Protein AF-A0AA88KJ97-F1 (afdb_monomer_lite)

Secondary structure (DSSP, 8-state):
-----------------------------HHHHHHHHHHHHHHHHHHHHHHHHHHHHGGGS----------------------------------------PPPPP---HHHHHHHHHHHHHHHHHH-------TT---GGGGSHHHHHHHTSTTHHHHHHHHHTPEEEE-SS-TTEEEEE--TTTS-TTSHHHHH-EEEEEETTTTTEEEE------EETTSTT-GGGTS-TTT-EEEEE--SEEEEEEE-SSSEEEEETTBTTS-PBPTTSSSBHHHHHHHHHHHTTPPPPPGGG-EEEEEEEE-GGG-SSS--SS-EEEEEEEEETTT--EE-SHHHHHHHTPPBPPB-TT--SHHHHHHHHHTS-TTT--EEEEE-TT--EEEEE-HHHHHHHHHGGG--S------TTTTGGGTS---TT-HHHHHHHHHHHHHT-HHHHHTT-GGGHHHHHHHHHHHHHHHHHHHHHHHHHHHHHSSSTTGGGS-HHHHHHHHHHHHHHTSHHHHHHHH-TT--HHHHHHHHHHHHH-HHHHHHHHHTHHHHHHHHHH-SS-HHHHHHHS-HHHHHHHHHGGG--

Organism: Naegleria lovaniensis (NCBI:txid51637)

InterPro domains:
  IPR019039 T4 RNA ligase 1-like, N-terminal [PF09511] (196-393)

Foldseek 3Di:
DDDDDDDDDDDDDDDDDDDDDDDDDDDDDDPVVVVVVVVVVVVVVVVVVVVVVVVVVVVVPDDDDYDDDDDDDDDDDDDDDDDDDDDDDDDDDDDDDDDDDDDDDDPDDPVVVVVVVVVVLLVLLVPPPDDDEDPPPPALQCVQPLLVQQLVDDPSVVCLCVVQVWDWDAAPRHRQKIQIAGDLPGGDLQDSNNQQRQGFIFGVVNSRHTFDTDGGDAEAPPFPNHCPVVFPLQQKWKFFDDDAFKWKWTDDSNDIATTTSVHRRQQDAAPVRPGTRRVLVVVVCVVLPFDDDDCVQRKMWIWGFDACSHDQQAHDPHTFTETAWMARSRNRDTDDCVVVCVVGVHHYTGIDVVCSDPVSQQVVQCPDDLNHGQGIWIAGPRRRIHTDGHLLVLQCNLPVPADPDDDDDDPPPPSVVVVPPPPLDPLVLLLSLLSCLLSVVVSVNCSSVVVNVVSNVVSNQLVVLVLVLLLVLLVVCCVPPVVDPDPPPDDPVVVLVVSLLCQLQVCLLVLCVSQVVPDDPVVSVVLSVCSSVDPLNSVLCSQQSSVQSCCSNPRPDHSSRRNNVGRSVSVSCSSCVSVVD

Sequence (581 aa):
MPRASRKKTLQHEQDQEKEPVDSSSQVIDEPEQQILKKQLSKKEKQALRREKRKNKQSKKATSSTTPHENSSSDSEGSNSDDSSEDVESQQHIASKKKPSNVSLVPFENRSEKQKAQLTLQKKVVSEHKNIKVDPNERDISSSLATVRFLRNNEKGLEKLVSNYHLKVKKHSHFSNLISLKYDMLKSPFSTEIVQECRGLVLDRDRNYKVVCYPFKKFFNYGEKYNASKDINWKEAKVYEKVDGSLCTLYYYGDMWWISTTGTASGNGYLHKKNKTFDKVFWEIWYQLQYKFPDPSLNKIYMFELFTKEHEIIVKPDRDRIILLGVRDMNTLKEEDPQPHAEKMGWECVAMYPLLSSIGKVFDAAKNLDPSQHEGFVICDNNFNRIKIKSPRYVALSHLLSMDGEGDGGEADSKSEAILEDNQENSPTRKRKMLQIVRNNESSEFLAYYPNLEEIHNIVRGEYNQLLKLTKHIATDIKTKYYSNNEEEKSNKDAILNFIQRKCQTDYCSEFISILAVNVPADKSEELEKEMKSSKKFAKIIKHTLLIAVYQELFGQKSCEQIYKDVELGTLFELMNFASSI

pLDDT: mean 75.7, std 25.16, range [23.92, 98.88]

Structure (mmCIF, N/CA/C/O backbone):
data_AF-A0AA88KJ97-F1
#
_entry.id   AF-A0AA88KJ97-F1
#
loop_
_atom_site.group_PDB
_atom_site.id
_atom_site.type_symbol
_atom_site.label_atom_id
_atom_site.label_alt_id
_atom_site.label_comp_id
_atom_site.label_asym_id
_atom_site.label_entity_id
_atom_site.label_seq_id
_atom_site.pdbx_PDB_ins_code
_atom_site.Cartn_x
_atom_site.Cartn_y
_atom_site.Cartn_z
_atom_site.occupancy
_atom_site.B_iso_or_equiv
_atom_site.auth_seq_id
_atom_site.auth_comp_id
_atom_site.auth_asym_id
_atom_site.auth_atom_id
_atom_site.pdbx_PDB_model_num
ATOM 1 N N . MET A 1 1 ? 52.771 33.240 12.834 1.00 28.88 1 MET A N 1
ATOM 2 C CA . MET A 1 1 ? 53.618 32.224 12.156 1.00 28.88 1 MET A CA 1
ATOM 3 C C . MET A 1 1 ? 54.152 31.231 13.202 1.00 28.88 1 MET A C 1
ATOM 5 O O . MET A 1 1 ? 53.980 31.530 14.377 1.00 28.88 1 MET A O 1
ATOM 9 N N . PRO A 1 2 ? 54.650 30.032 12.828 1.00 62.59 2 PRO A N 1
ATOM 10 C CA . PRO A 1 2 ? 54.659 28.857 13.722 1.00 62.59 2 PRO A CA 1
ATOM 11 C C . PRO A 1 2 ? 56.016 28.518 14.384 1.00 62.59 2 PRO A C 1
ATOM 13 O O . PRO A 1 2 ? 57.030 29.133 14.065 1.00 62.59 2 PRO A O 1
ATOM 16 N N . ARG A 1 3 ? 56.015 27.422 15.180 1.00 34.44 3 ARG A N 1
ATOM 17 C CA . ARG A 1 3 ? 57.097 26.812 16.010 1.00 34.44 3 ARG A CA 1
ATOM 18 C C . ARG A 1 3 ? 57.155 27.393 17.443 1.00 34.44 3 ARG A C 1
ATOM 20 O O . ARG A 1 3 ? 56.697 28.504 17.654 1.00 34.44 3 ARG A O 1
ATOM 27 N N . ALA A 1 4 ? 57.632 26.682 18.476 1.00 33.34 4 ALA A N 1
ATOM 28 C CA . ALA A 1 4 ? 58.418 25.432 18.504 1.00 33.34 4 ALA A CA 1
ATOM 29 C C . ALA A 1 4 ? 57.872 24.346 19.480 1.00 33.34 4 ALA A C 1
ATOM 31 O O . ALA A 1 4 ? 56.664 24.243 19.666 1.00 33.34 4 ALA A O 1
ATOM 32 N N . SER A 1 5 ? 58.732 23.455 20.004 1.00 35.19 5 SER A N 1
ATOM 33 C CA . SER A 1 5 ? 58.342 22.135 20.546 1.00 35.19 5 SER A CA 1
ATOM 34 C C . SER A 1 5 ? 59.289 21.546 21.614 1.00 35.19 5 SER A C 1
ATOM 36 O O . SER A 1 5 ? 60.479 21.832 21.562 1.00 35.19 5 SER A O 1
ATOM 38 N N . ARG A 1 6 ? 58.784 20.547 22.372 1.00 36.28 6 ARG A N 1
ATOM 39 C CA . ARG A 1 6 ? 59.484 19.401 23.034 1.00 36.28 6 ARG A CA 1
ATOM 40 C C . ARG A 1 6 ? 60.201 19.554 24.410 1.00 36.28 6 ARG A C 1
ATOM 42 O O . ARG A 1 6 ? 61.365 19.918 24.460 1.00 36.28 6 ARG A O 1
ATOM 49 N N . LYS A 1 7 ? 59.587 18.868 25.400 1.00 33.31 7 LYS A N 1
ATOM 50 C CA . LYS A 1 7 ? 60.114 17.768 26.273 1.00 33.31 7 LYS A CA 1
ATOM 51 C C . LYS A 1 7 ? 61.034 18.024 27.499 1.00 33.31 7 LYS A C 1
ATOM 53 O O . LYS A 1 7 ? 61.903 18.880 27.479 1.00 33.31 7 LYS A O 1
ATOM 58 N N . LYS A 1 8 ? 60.929 17.044 28.432 1.00 32.59 8 LYS A N 1
ATOM 59 C CA . LYS A 1 8 ? 61.682 16.777 29.694 1.00 32.59 8 LYS A CA 1
ATOM 60 C C . LYS A 1 8 ? 61.259 17.682 30.879 1.00 32.59 8 LYS A C 1
ATOM 62 O O . LYS A 1 8 ? 60.644 18.709 30.632 1.00 32.59 8 LYS A O 1
ATOM 67 N N . THR A 1 9 ? 61.400 17.291 32.159 1.00 26.41 9 THR A N 1
ATOM 68 C CA . THR A 1 9 ? 62.351 16.336 32.806 1.00 26.41 9 THR A CA 1
ATOM 69 C C . THR A 1 9 ? 61.663 15.335 33.783 1.00 26.41 9 THR A C 1
ATOM 71 O O . THR A 1 9 ? 60.456 15.140 33.684 1.00 26.41 9 THR A O 1
ATOM 74 N N . LEU A 1 10 ? 62.429 14.611 34.616 1.00 29.36 10 LEU A N 1
ATOM 75 C CA . LEU A 1 10 ? 62.091 13.429 35.446 1.00 29.36 10 LEU A CA 1
ATOM 76 C C . LEU A 1 10 ? 62.883 13.473 36.789 1.00 29.36 10 LEU A C 1
ATOM 78 O O . LEU A 1 10 ? 63.711 14.370 36.921 1.00 29.36 10 LEU A O 1
ATOM 82 N N . GLN A 1 11 ? 62.713 12.463 37.674 1.00 31.88 11 GLN A N 1
ATOM 83 C CA . GLN A 1 11 ? 63.452 12.201 38.951 1.00 31.88 11 GLN A CA 1
ATOM 84 C C . GLN A 1 11 ? 63.060 13.107 40.149 1.00 31.88 11 GLN A C 1
ATOM 86 O O . GLN A 1 11 ? 62.698 14.256 39.918 1.00 31.88 11 GLN A O 1
ATOM 91 N N . HIS A 1 12 ? 63.075 12.691 41.432 1.00 31.83 12 HIS A N 1
ATOM 92 C CA . HIS A 1 12 ? 63.170 11.371 42.129 1.00 31.83 12 HIS A CA 1
ATOM 93 C C . HIS A 1 12 ? 62.401 11.481 43.501 1.00 31.83 12 HIS A C 1
ATOM 95 O O . HIS A 1 12 ? 61.437 12.242 43.502 1.00 31.83 12 HIS A O 1
ATOM 101 N N . GLU A 1 13 ? 62.583 10.809 44.664 1.00 30.47 13 GLU A N 1
ATOM 102 C CA . GLU A 1 13 ? 63.523 9.848 45.327 1.00 30.47 13 GLU A CA 1
ATOM 103 C C . GLU A 1 13 ? 62.697 9.033 46.396 1.00 30.47 13 GLU A C 1
ATOM 105 O O . GLU A 1 13 ? 61.650 9.520 46.816 1.00 30.47 13 GLU A O 1
ATOM 110 N N . GLN A 1 14 ? 62.929 7.725 46.637 1.00 30.53 14 GLN A N 1
ATOM 111 C CA . GLN A 1 14 ? 63.597 7.050 47.800 1.00 30.53 14 GLN A CA 1
ATOM 112 C C . GLN A 1 14 ? 62.985 7.203 49.231 1.00 30.53 14 GLN A C 1
ATOM 114 O O . GLN A 1 14 ? 62.527 8.287 49.571 1.00 30.53 14 GLN A O 1
ATOM 119 N N . ASP A 1 15 ? 63.003 6.225 50.172 1.00 30.84 15 ASP A N 1
ATOM 120 C CA . ASP A 1 15 ? 63.229 4.745 50.167 1.00 30.84 15 ASP A CA 1
ATOM 121 C C . ASP A 1 15 ? 62.872 4.089 51.555 1.00 30.84 15 ASP A C 1
ATOM 123 O O . ASP A 1 15 ? 62.630 4.810 52.519 1.00 30.84 15 ASP A O 1
ATOM 127 N N . GLN A 1 16 ? 62.962 2.739 51.660 1.00 29.70 16 GLN A N 1
ATOM 128 C CA . GLN A 1 16 ? 63.052 1.861 52.878 1.00 29.70 16 GLN A CA 1
ATOM 129 C C . GLN A 1 16 ? 61.777 1.557 53.723 1.00 29.70 16 GLN A C 1
ATOM 131 O O . GLN A 1 16 ? 60.879 2.385 53.795 1.00 29.70 16 GLN A O 1
ATOM 136 N N . GLU A 1 17 ? 61.642 0.445 54.488 1.00 28.06 17 GLU A N 1
ATOM 137 C CA . GLU A 1 17 ? 62.039 -0.991 54.345 1.00 28.06 17 GLU A CA 1
ATOM 138 C C . GLU A 1 17 ? 61.330 -1.870 55.445 1.00 28.06 17 GLU A C 1
ATOM 140 O O . GLU A 1 17 ? 61.009 -1.350 56.512 1.00 28.06 17 GLU A O 1
ATOM 145 N N . LYS A 1 18 ? 61.210 -3.202 55.228 1.00 27.81 18 LYS A N 1
ATOM 146 C CA . LYS A 1 18 ? 60.978 -4.337 56.187 1.00 27.81 18 LYS A CA 1
ATOM 147 C C . LYS A 1 18 ? 59.551 -4.833 56.533 1.00 27.81 18 LYS A C 1
ATOM 149 O O . LYS A 1 18 ? 58.593 -4.079 56.647 1.00 27.81 18 LYS A O 1
ATOM 154 N N . GLU A 1 19 ? 59.476 -6.158 56.730 1.00 27.06 19 GLU A N 1
ATOM 155 C CA . GLU A 1 19 ? 58.357 -6.986 57.246 1.00 27.06 19 GLU A CA 1
ATOM 156 C C . GLU A 1 19 ? 58.563 -7.321 58.757 1.00 27.06 19 GLU A C 1
ATOM 158 O O . GLU A 1 19 ? 59.540 -6.826 59.329 1.00 27.06 19 GLU A O 1
ATOM 163 N N . PRO A 1 20 ? 57.821 -8.261 59.404 1.00 55.91 20 PRO A N 1
ATOM 164 C CA . PRO A 1 20 ? 56.461 -8.802 59.175 1.00 55.91 20 PRO A CA 1
ATOM 165 C C . PRO A 1 20 ? 55.581 -8.755 60.463 1.00 55.91 20 PRO A C 1
ATOM 167 O O . PRO A 1 20 ? 56.046 -8.283 61.496 1.00 55.91 20 PRO A O 1
ATOM 170 N N . VAL A 1 21 ? 54.338 -9.284 60.424 1.00 27.84 21 VAL A N 1
ATOM 171 C CA . VAL A 1 21 ? 53.631 -10.119 61.454 1.00 27.84 21 VAL A CA 1
ATOM 172 C C . VAL A 1 21 ? 52.111 -10.191 61.157 1.00 27.84 21 VAL A C 1
ATOM 174 O O . VAL A 1 21 ? 51.586 -9.406 60.374 1.00 27.84 21 VAL A O 1
ATOM 177 N N . ASP A 1 22 ? 51.436 -11.210 61.700 1.00 29.19 22 ASP A N 1
ATOM 178 C CA . ASP A 1 22 ? 50.121 -11.733 61.290 1.00 29.19 22 ASP A CA 1
ATOM 179 C C . ASP A 1 22 ? 48.888 -11.140 62.029 1.00 29.19 22 ASP A C 1
ATOM 181 O O . ASP A 1 22 ? 48.978 -10.596 63.129 1.00 29.19 22 ASP A O 1
ATOM 185 N N . SER A 1 23 ? 47.709 -11.386 61.445 1.00 29.56 23 SER A N 1
ATOM 186 C CA . SER A 1 23 ? 46.345 -11.309 61.996 1.00 29.56 23 SER A CA 1
ATOM 187 C C . SER A 1 23 ? 45.689 -9.927 62.208 1.00 29.56 23 SER A C 1
ATOM 189 O O . SER A 1 23 ? 45.901 -9.233 63.197 1.00 29.56 23 SER A O 1
ATOM 191 N N . SER A 1 24 ? 44.737 -9.578 61.329 1.00 27.66 24 SER A N 1
ATOM 192 C CA . SER A 1 24 ? 43.338 -9.265 61.712 1.00 27.66 24 SER A CA 1
ATOM 193 C C . SER A 1 24 ? 42.452 -8.894 60.506 1.00 27.66 24 SER A C 1
ATOM 195 O O . SER A 1 24 ? 42.915 -8.605 59.407 1.00 27.66 24 SER A O 1
ATOM 197 N N . SER A 1 25 ? 41.137 -8.989 60.705 1.00 33.38 25 SER A N 1
ATOM 198 C CA . SER A 1 25 ? 40.082 -8.968 59.684 1.00 33.38 25 SER A CA 1
ATOM 199 C C . SER A 1 25 ? 39.697 -7.587 59.125 1.00 33.38 25 SER A C 1
ATOM 201 O O . SER A 1 25 ? 39.328 -6.701 59.894 1.00 33.38 25 SER A O 1
ATOM 203 N N . GLN A 1 26 ? 39.562 -7.487 57.796 1.00 30.83 26 GLN A N 1
ATOM 204 C CA . GLN A 1 26 ? 38.636 -6.577 57.090 1.00 30.83 26 GLN A CA 1
ATOM 205 C C . GLN A 1 26 ? 37.950 -7.395 55.971 1.00 30.83 26 GLN A C 1
ATOM 207 O O . GLN A 1 26 ? 38.621 -8.115 55.240 1.00 30.83 26 GLN A O 1
ATOM 212 N N . VAL A 1 27 ? 36.626 -7.595 55.987 1.00 38.34 27 VAL A N 1
ATOM 213 C CA . VAL A 1 27 ? 35.564 -6.676 55.516 1.00 38.34 27 VAL A CA 1
ATOM 214 C C . VAL A 1 27 ? 35.680 -6.388 54.010 1.00 38.34 27 VAL A C 1
ATOM 216 O O . VAL A 1 27 ? 36.590 -5.698 53.572 1.00 38.34 27 VAL A O 1
ATOM 219 N N . ILE A 1 28 ? 34.727 -6.926 53.236 1.00 33.31 28 ILE A N 1
ATOM 220 C CA . ILE A 1 28 ? 34.524 -6.694 51.793 1.00 33.31 28 ILE A CA 1
ATOM 221 C C . ILE A 1 28 ? 33.026 -6.417 51.578 1.00 33.31 28 ILE A C 1
ATOM 223 O O . ILE A 1 28 ? 32.188 -7.056 52.221 1.00 33.31 28 ILE A O 1
ATOM 227 N N . ASP A 1 29 ? 32.698 -5.462 50.706 1.00 36.53 29 ASP A N 1
ATOM 228 C CA . ASP A 1 29 ? 31.382 -4.816 50.626 1.00 36.53 29 ASP A CA 1
ATOM 229 C C . ASP A 1 29 ? 30.180 -5.727 50.285 1.00 36.53 29 ASP A C 1
ATOM 231 O O . ASP A 1 29 ? 30.247 -6.682 49.505 1.00 36.53 29 ASP A O 1
ATOM 235 N N . GLU A 1 30 ? 29.011 -5.361 50.821 1.00 41.72 30 GLU A N 1
ATOM 236 C CA . GLU A 1 30 ? 27.738 -6.078 50.640 1.00 41.72 30 GLU A CA 1
ATOM 237 C C . GLU A 1 30 ? 27.187 -6.242 49.197 1.00 41.72 30 GLU A C 1
ATOM 239 O O . GLU A 1 30 ? 26.481 -7.240 48.971 1.00 41.72 30 GLU A O 1
ATOM 244 N N . PRO A 1 31 ? 27.418 -5.342 48.208 1.00 41.62 31 PRO A N 1
ATOM 245 C CA . PRO A 1 31 ? 26.720 -5.403 46.919 1.00 41.62 31 PRO A CA 1
ATOM 246 C C . PRO A 1 31 ? 26.928 -6.710 46.143 1.00 41.62 31 PRO A C 1
ATOM 248 O O . PRO A 1 31 ? 25.973 -7.258 45.580 1.00 41.62 31 PRO A O 1
ATOM 251 N N . GLU A 1 32 ? 28.150 -7.250 46.128 1.00 41.06 32 GLU A N 1
ATOM 252 C CA . GLU A 1 32 ? 28.478 -8.416 45.300 1.00 41.06 32 GLU A CA 1
ATOM 253 C C . GLU A 1 32 ? 27.863 -9.714 45.838 1.00 41.06 32 GLU A C 1
ATOM 255 O O . GLU A 1 32 ? 27.350 -10.533 45.064 1.00 41.06 32 GLU A O 1
ATOM 260 N N . GLN A 1 33 ? 27.798 -9.880 47.166 1.00 40.91 33 GLN A N 1
ATOM 261 C CA . GLN A 1 33 ? 27.178 -11.062 47.773 1.00 40.91 33 GLN A CA 1
ATOM 262 C C . GLN A 1 33 ? 25.695 -11.195 47.405 1.00 40.91 33 GLN A C 1
ATOM 264 O O . GLN A 1 33 ? 25.206 -12.312 47.201 1.00 40.91 33 GLN A O 1
ATOM 269 N N . GLN A 1 34 ? 24.962 -10.080 47.291 1.00 44.94 34 GLN A N 1
ATOM 270 C CA . GLN A 1 34 ? 23.559 -10.118 46.870 1.00 44.94 34 GLN A CA 1
ATOM 271 C C . GLN A 1 34 ? 23.399 -10.545 45.407 1.00 44.94 34 GLN A C 1
ATOM 273 O O . GLN A 1 34 ? 22.439 -11.250 45.076 1.00 44.94 34 GLN A O 1
ATOM 278 N N . ILE A 1 35 ? 24.323 -10.146 44.528 1.00 48.78 35 ILE A N 1
ATOM 279 C CA . ILE A 1 35 ? 24.307 -10.528 43.111 1.00 48.78 35 ILE A CA 1
ATOM 280 C C . ILE A 1 35 ? 24.586 -12.030 42.977 1.00 48.78 35 ILE A C 1
ATOM 282 O O . ILE A 1 35 ? 23.818 -12.730 42.309 1.00 48.78 35 ILE A O 1
ATOM 286 N N . LEU A 1 36 ? 25.597 -12.554 43.679 1.00 40.69 36 LEU A N 1
ATOM 287 C CA . LEU A 1 36 ? 25.931 -13.981 43.659 1.00 40.69 36 LEU A CA 1
ATOM 288 C C . LEU A 1 36 ? 24.770 -14.852 44.179 1.00 40.69 36 LEU A C 1
ATOM 290 O O . LEU A 1 36 ? 24.343 -15.790 43.499 1.00 40.69 36 LEU A O 1
ATOM 294 N N . LYS A 1 37 ? 24.168 -14.487 45.323 1.00 44.19 37 LYS A N 1
ATOM 295 C CA . LYS A 1 37 ? 23.001 -15.183 45.909 1.00 44.19 37 LYS A CA 1
ATOM 296 C C . LYS A 1 37 ? 21.758 -15.127 44.991 1.00 44.19 37 LYS A C 1
ATOM 298 O O . LYS A 1 37 ? 21.012 -16.108 44.884 1.00 44.19 37 LYS A O 1
ATOM 303 N N . LYS A 1 38 ? 21.552 -14.030 44.244 1.00 55.03 38 LYS A N 1
ATOM 304 C CA . LYS A 1 38 ? 20.490 -13.916 43.215 1.00 55.03 38 LYS A CA 1
ATOM 305 C C . LYS A 1 38 ? 20.760 -14.758 41.958 1.00 55.03 38 LYS A C 1
ATOM 307 O O . LYS A 1 38 ? 19.800 -15.182 41.313 1.00 55.03 38 LYS A O 1
ATOM 312 N N . GLN A 1 39 ? 22.017 -15.023 41.595 1.00 48.34 39 GLN A N 1
ATOM 313 C CA . GLN A 1 39 ? 22.349 -15.909 40.470 1.00 48.34 39 GLN A CA 1
ATOM 314 C C . GLN A 1 39 ? 22.261 -17.398 40.845 1.00 48.34 39 GLN A C 1
ATOM 316 O O . GLN A 1 39 ? 21.696 -18.182 40.077 1.00 48.34 39 GLN A O 1
ATOM 321 N N . LEU A 1 40 ? 22.737 -17.780 42.035 1.00 41.81 40 LEU A N 1
ATOM 322 C CA . LEU A 1 40 ? 22.637 -19.151 42.557 1.00 41.81 40 LEU A CA 1
ATOM 323 C C . LEU A 1 40 ? 21.173 -19.606 42.662 1.00 41.81 40 LEU A C 1
ATOM 325 O O . LEU A 1 40 ? 20.780 -20.567 41.998 1.00 41.81 40 LEU A O 1
ATOM 329 N N . SER A 1 41 ? 20.323 -18.827 43.338 1.00 59.91 41 SER A N 1
ATOM 330 C CA . SER A 1 41 ? 18.897 -19.162 43.489 1.00 59.91 41 SER A CA 1
ATOM 331 C C . SER A 1 41 ? 18.091 -19.163 42.180 1.00 59.91 41 SER A C 1
ATOM 333 O O . SER A 1 41 ? 17.030 -19.790 42.107 1.00 59.91 41 SER A O 1
ATOM 335 N N . LYS A 1 42 ? 18.589 -18.529 41.106 1.00 55.53 42 LYS A N 1
ATOM 336 C CA . LYS A 1 42 ? 18.041 -18.701 39.748 1.00 55.53 42 LYS A CA 1
ATOM 337 C C . LYS A 1 42 ? 18.419 -20.059 39.146 1.00 55.53 42 LYS A C 1
ATOM 339 O O . LYS A 1 42 ? 17.535 -20.720 38.600 1.00 55.53 42 LYS A O 1
ATOM 344 N N . LYS A 1 43 ? 19.680 -20.501 39.271 1.00 55.44 43 LYS A N 1
ATOM 345 C CA . LYS A 1 43 ? 20.124 -21.833 38.810 1.00 55.44 43 LYS A CA 1
ATOM 346 C C . LYS A 1 43 ? 19.391 -22.956 39.551 1.00 55.44 43 LYS A C 1
ATOM 348 O O . LYS A 1 43 ? 18.870 -23.859 38.902 1.00 55.44 43 LYS A O 1
ATOM 353 N N . GLU A 1 44 ? 19.252 -22.857 40.871 1.00 56.34 44 GLU A N 1
ATOM 354 C CA . GLU A 1 44 ? 18.527 -23.833 41.704 1.00 56.34 44 GLU A CA 1
ATOM 355 C C . GLU A 1 44 ? 17.052 -23.961 41.289 1.00 56.34 44 GLU A C 1
ATOM 357 O O . GLU A 1 44 ? 16.566 -25.059 41.009 1.00 56.34 44 GLU A O 1
ATOM 362 N N . LYS A 1 45 ? 16.343 -22.834 41.126 1.00 56.28 45 LYS A N 1
ATOM 363 C CA . LYS A 1 45 ? 14.948 -22.823 40.643 1.00 56.28 45 LYS A CA 1
ATOM 364 C C . LYS A 1 45 ? 14.806 -23.366 39.214 1.00 56.28 45 LYS A C 1
ATOM 366 O O . LYS A 1 45 ? 13.743 -23.880 38.861 1.00 56.28 45 LYS A O 1
ATOM 371 N N . GLN A 1 46 ? 15.853 -23.284 38.390 1.00 59.69 46 GLN A N 1
ATOM 372 C CA . GLN A 1 46 ? 15.875 -23.854 37.041 1.00 59.69 46 GLN A CA 1
ATOM 373 C C . GLN A 1 46 ? 16.169 -25.367 37.051 1.00 59.69 46 GLN A C 1
ATOM 375 O O . GLN A 1 46 ? 15.555 -26.103 36.274 1.00 59.69 46 GLN A O 1
ATOM 380 N N . ALA A 1 47 ? 17.022 -25.846 37.962 1.00 59.19 47 ALA A N 1
ATOM 381 C CA . ALA A 1 47 ? 17.255 -27.270 38.210 1.00 59.19 47 ALA A CA 1
ATOM 382 C C . ALA A 1 47 ? 15.985 -27.963 38.734 1.00 59.19 47 ALA A C 1
ATOM 384 O O . ALA A 1 47 ? 15.500 -28.904 38.106 1.00 59.19 47 ALA A O 1
ATOM 385 N N . LEU A 1 48 ? 15.354 -27.408 39.776 1.00 52.56 48 LEU A N 1
ATOM 386 C CA . LEU A 1 48 ? 14.111 -27.929 40.362 1.00 52.56 48 LEU A CA 1
ATOM 387 C C . LEU A 1 48 ? 12.955 -27.990 39.338 1.00 52.56 48 LEU A C 1
ATOM 389 O O . LEU A 1 48 ? 12.105 -28.879 39.383 1.00 52.56 48 LEU A O 1
ATOM 393 N N . ARG A 1 49 ? 12.925 -27.066 38.363 1.00 56.50 49 ARG A N 1
ATOM 394 C CA . ARG A 1 49 ? 11.974 -27.095 37.232 1.00 56.50 49 ARG A CA 1
ATOM 395 C C . ARG A 1 49 ? 12.289 -28.180 36.192 1.00 56.50 49 ARG A C 1
ATOM 397 O O . ARG A 1 49 ? 11.354 -28.708 35.592 1.00 56.50 49 ARG A O 1
ATOM 404 N N . ARG A 1 50 ? 13.562 -28.531 35.969 1.00 57.88 50 ARG A N 1
ATOM 405 C CA . ARG A 1 50 ? 13.962 -29.660 35.102 1.00 57.88 50 ARG A CA 1
ATOM 406 C C . ARG A 1 50 ? 13.642 -31.005 35.757 1.00 57.88 50 ARG A C 1
ATOM 408 O O . ARG A 1 50 ? 13.088 -31.885 35.104 1.00 57.88 50 ARG A O 1
ATOM 415 N N . GLU A 1 51 ? 13.902 -31.130 37.052 1.00 48.28 51 GLU A N 1
ATOM 416 C CA . GLU A 1 51 ? 13.597 -32.322 37.848 1.00 48.28 51 GLU A CA 1
ATOM 417 C C . GLU A 1 51 ? 12.085 -32.591 37.938 1.00 48.28 51 GLU A C 1
ATOM 419 O O . GLU A 1 51 ? 11.625 -33.680 37.592 1.00 48.28 51 GLU A O 1
ATOM 424 N N . LYS A 1 52 ? 11.276 -31.564 38.248 1.00 53.91 52 LYS A N 1
ATOM 425 C CA . LYS A 1 52 ? 9.804 -31.670 38.214 1.00 53.91 52 LYS A CA 1
ATOM 426 C C . LYS A 1 52 ? 9.233 -31.981 36.822 1.00 53.91 52 LYS A C 1
ATOM 428 O O . LYS A 1 52 ? 8.122 -32.498 36.745 1.00 53.91 52 LYS A O 1
ATOM 433 N N . ARG A 1 53 ? 9.962 -31.711 35.727 1.00 49.69 53 ARG A N 1
ATOM 434 C CA . ARG A 1 53 ? 9.581 -32.173 34.377 1.00 49.69 53 ARG A CA 1
ATOM 435 C C . ARG A 1 53 ? 9.887 -33.661 34.175 1.00 49.69 53 ARG A C 1
ATOM 437 O O . ARG A 1 53 ? 8.981 -34.378 33.757 1.00 49.69 53 ARG A O 1
ATOM 444 N N . LYS A 1 54 ? 11.077 -34.149 34.559 1.00 44.06 54 LYS A N 1
ATOM 445 C CA . LYS A 1 54 ? 11.402 -35.593 34.520 1.00 44.06 54 LYS A CA 1
ATOM 446 C C . LYS A 1 54 ? 10.400 -36.425 35.335 1.00 44.06 54 LYS A C 1
ATOM 448 O O . LYS A 1 54 ? 9.801 -37.353 34.798 1.00 44.06 54 LYS A O 1
ATOM 453 N N . ASN A 1 55 ? 10.111 -36.014 36.572 1.00 40.97 55 ASN A N 1
ATOM 454 C CA . ASN A 1 55 ? 9.164 -36.712 37.456 1.00 40.97 55 ASN A CA 1
ATOM 455 C C . ASN A 1 55 ? 7.685 -36.613 37.022 1.00 40.97 55 ASN A C 1
ATOM 457 O O . ASN A 1 55 ? 6.836 -37.286 37.606 1.00 40.97 55 ASN A O 1
ATOM 461 N N . LYS A 1 56 ? 7.355 -35.803 36.001 1.00 41.78 56 LYS A N 1
ATOM 462 C CA . LYS A 1 56 ? 6.022 -35.787 35.370 1.00 41.78 56 LYS A CA 1
ATOM 463 C C . LYS A 1 56 ? 5.945 -36.676 34.120 1.00 41.78 56 LYS A C 1
ATOM 465 O O . LYS A 1 56 ? 4.847 -37.072 33.746 1.00 41.78 56 LYS A O 1
ATOM 470 N N . GLN A 1 57 ? 7.077 -37.028 33.503 1.00 42.25 57 GLN A N 1
ATOM 471 C CA . GLN A 1 57 ? 7.124 -37.999 32.402 1.00 42.25 57 GLN A CA 1
ATOM 472 C C . GLN A 1 57 ? 7.152 -39.445 32.919 1.00 42.25 57 GLN A C 1
ATOM 474 O O . GLN A 1 57 ? 6.413 -40.278 32.403 1.00 42.25 57 GLN A O 1
ATOM 479 N N . SER A 1 58 ? 7.893 -39.737 33.997 1.00 37.06 58 SER A N 1
ATOM 480 C CA . SER A 1 58 ? 7.925 -41.086 34.596 1.00 37.06 58 SER A CA 1
ATOM 481 C C . SER A 1 58 ? 6.583 -41.547 35.183 1.00 37.06 58 SER A C 1
ATOM 483 O O . SER A 1 58 ? 6.317 -42.742 35.232 1.00 37.06 58 SER A O 1
ATOM 485 N N . LYS A 1 59 ? 5.697 -40.620 35.576 1.00 35.56 59 LYS A N 1
ATOM 486 C CA . LYS A 1 59 ? 4.348 -40.924 36.094 1.00 35.56 59 LYS A CA 1
ATOM 487 C C . LYS A 1 59 ? 3.258 -41.101 35.023 1.00 35.56 59 LYS A C 1
ATOM 489 O O . LYS A 1 59 ? 2.086 -41.163 35.380 1.00 35.56 59 LYS A O 1
ATOM 494 N N . LYS A 1 60 ? 3.603 -41.168 33.729 1.00 35.03 60 LYS A N 1
ATOM 495 C CA . LYS A 1 60 ? 2.630 -41.387 32.636 1.00 35.03 60 LYS A CA 1
ATOM 496 C C . LYS A 1 60 ? 2.831 -42.712 31.878 1.00 35.03 60 LYS A C 1
ATOM 498 O O . LYS A 1 60 ? 2.335 -42.846 30.766 1.00 35.03 60 LYS A O 1
ATOM 503 N N . ALA A 1 61 ? 3.566 -43.660 32.466 1.00 34.66 61 ALA A N 1
ATOM 504 C CA . ALA A 1 61 ? 3.995 -44.906 31.819 1.00 34.66 61 ALA A CA 1
ATOM 505 C C . ALA A 1 61 ? 3.799 -46.171 32.690 1.00 34.66 61 ALA A C 1
ATOM 507 O O . ALA A 1 61 ? 4.519 -47.148 32.519 1.00 34.66 61 ALA A O 1
ATOM 508 N N . THR A 1 62 ? 2.841 -46.166 33.626 1.00 32.16 62 THR A N 1
ATOM 509 C CA . THR A 1 62 ? 2.531 -47.315 34.506 1.00 32.16 62 THR A CA 1
ATOM 510 C C . THR A 1 62 ? 1.041 -47.384 34.880 1.00 32.16 62 THR A C 1
ATOM 512 O O . THR A 1 62 ? 0.672 -47.157 36.030 1.00 32.16 62 THR A O 1
ATOM 515 N N . SER A 1 63 ? 0.164 -47.704 33.918 1.00 28.03 63 SER A N 1
ATOM 516 C CA . SER A 1 63 ? -1.239 -48.066 34.215 1.00 28.03 63 SER A CA 1
ATOM 517 C C . SER A 1 63 ? -1.965 -48.769 33.054 1.00 28.03 63 SER A C 1
ATOM 519 O O . SER A 1 63 ? -2.672 -48.117 32.286 1.00 28.03 63 SER A O 1
ATOM 521 N N . SER A 1 64 ? -1.792 -50.090 32.926 1.00 27.78 64 SER A N 1
ATOM 522 C CA . SER A 1 64 ? -2.814 -51.083 32.505 1.00 27.78 64 SER A CA 1
ATOM 523 C C . SER A 1 64 ? -2.155 -52.422 32.157 1.00 27.78 64 SER A C 1
ATOM 525 O O . SER A 1 64 ? -1.159 -52.464 31.436 1.00 27.78 64 SER A O 1
ATOM 527 N N . THR A 1 65 ? -2.686 -53.529 32.684 1.00 26.72 65 THR A N 1
ATOM 528 C CA . THR A 1 65 ? -2.293 -54.892 32.284 1.00 26.72 65 THR A CA 1
ATOM 529 C C . THR A 1 65 ? -3.370 -55.894 32.717 1.00 26.72 65 THR A C 1
ATOM 531 O O . THR A 1 65 ? -3.567 -56.056 33.917 1.00 26.72 65 THR A O 1
ATOM 534 N N . THR A 1 66 ? -3.976 -56.602 31.746 1.00 25.69 66 THR A N 1
ATOM 535 C CA . THR A 1 66 ? -4.659 -57.927 31.856 1.00 25.69 66 THR A CA 1
ATOM 536 C C . THR A 1 66 ? -5.879 -58.111 32.796 1.00 25.69 66 THR A C 1
ATOM 538 O O . THR A 1 66 ? -6.029 -57.340 33.739 1.00 25.69 66 THR A O 1
ATOM 541 N N . PRO A 1 67 ? -6.696 -59.190 32.646 1.00 43.88 67 PRO A N 1
ATOM 542 C CA . PRO A 1 67 ? -6.892 -60.127 31.509 1.00 43.88 67 PRO A CA 1
ATOM 543 C C . PRO A 1 67 ? -8.396 -60.375 31.145 1.00 43.88 67 PRO A C 1
ATOM 545 O O . PRO A 1 67 ? -9.266 -59.667 31.642 1.00 43.88 67 PRO A O 1
ATOM 548 N N . HIS A 1 68 ? -8.661 -61.434 30.350 1.00 27.58 68 HIS A N 1
ATOM 549 C CA . HIS A 1 68 ? -9.955 -62.105 30.043 1.00 27.58 68 HIS A CA 1
ATOM 550 C C . HIS A 1 68 ? -10.905 -61.425 29.022 1.00 27.58 68 HIS A C 1
ATOM 552 O O . HIS A 1 68 ? -11.043 -60.208 29.028 1.00 27.58 68 HIS A O 1
ATOM 558 N N . GLU A 1 69 ? -11.646 -62.140 28.153 1.00 25.84 69 GLU A N 1
ATOM 559 C CA . GLU A 1 69 ? -11.454 -63.471 27.515 1.00 25.84 69 GLU A CA 1
ATOM 560 C C . GLU A 1 69 ? -12.457 -63.662 26.341 1.00 25.84 69 GLU A C 1
ATOM 562 O O . GLU A 1 69 ? -13.478 -62.987 26.336 1.00 25.84 69 GLU A O 1
ATOM 567 N N . ASN A 1 70 ? -12.181 -64.589 25.403 1.00 26.83 70 ASN A N 1
ATOM 568 C CA . ASN A 1 70 ? -13.095 -65.287 24.454 1.00 26.83 70 ASN A CA 1
ATOM 569 C C . ASN A 1 70 ? -14.239 -64.486 23.751 1.00 26.83 70 ASN A C 1
ATOM 571 O O . ASN A 1 70 ? -15.170 -64.000 24.381 1.00 26.83 70 ASN A O 1
ATOM 575 N N . SER A 1 71 ? -14.387 -64.494 22.416 1.00 27.42 71 SER A N 1
ATOM 576 C CA . SER A 1 71 ? -14.654 -65.726 21.641 1.00 27.42 71 SER A CA 1
ATOM 577 C C . SER A 1 71 ? -14.788 -65.517 20.106 1.00 27.42 71 SER A C 1
ATOM 579 O O . SER A 1 71 ? -15.352 -64.526 19.662 1.00 27.42 71 SER A O 1
ATOM 581 N N . SER A 1 72 ? -14.336 -66.531 19.346 1.00 27.56 72 SER A N 1
ATOM 582 C CA . SER A 1 72 ? -14.823 -67.052 18.035 1.00 27.56 72 SER A CA 1
ATOM 583 C C . SER A 1 72 ? -14.968 -66.200 16.746 1.00 27.56 72 SER A C 1
ATOM 585 O O . SER A 1 72 ? -15.660 -65.188 16.717 1.00 27.56 72 SER A O 1
ATOM 587 N N . SER A 1 73 ? -14.531 -66.834 15.641 1.00 28.12 73 SER A N 1
ATOM 588 C CA . SER A 1 73 ? -14.958 -66.729 14.221 1.00 28.12 73 SER A CA 1
ATOM 589 C C . SER A 1 73 ? -14.532 -65.528 13.351 1.00 28.12 73 SER A C 1
ATOM 591 O O . SER A 1 73 ? -14.556 -64.397 13.823 1.00 28.12 73 SER A O 1
ATOM 593 N N . ASP A 1 74 ? -14.208 -65.677 12.050 1.00 27.16 74 ASP A N 1
ATOM 594 C CA . ASP A 1 74 ? -13.670 -66.824 11.260 1.00 27.16 74 ASP A CA 1
ATOM 595 C C . ASP A 1 74 ? -13.166 -66.340 9.866 1.00 27.16 74 ASP A C 1
ATOM 597 O O . ASP A 1 74 ? -13.450 -65.205 9.482 1.00 27.16 74 ASP A O 1
ATOM 601 N N . SER A 1 75 ? -12.487 -67.212 9.092 1.00 29.12 75 SER A N 1
ATOM 602 C CA . SER A 1 75 ? -11.890 -67.022 7.733 1.00 29.12 75 SER A CA 1
ATOM 603 C C . SER A 1 75 ? -10.703 -66.028 7.645 1.00 29.12 75 SER A C 1
ATOM 605 O O . SER A 1 75 ? -10.796 -64.904 8.123 1.00 29.12 75 SER A O 1
ATOM 607 N N . GLU A 1 76 ? -9.478 -66.397 7.229 1.00 27.61 76 GLU A N 1
ATOM 608 C CA . GLU A 1 76 ? -8.963 -67.013 5.970 1.00 27.61 76 GLU A CA 1
ATOM 609 C C . GLU A 1 76 ? -8.857 -66.008 4.794 1.00 27.61 76 GLU A C 1
ATOM 611 O O . GLU A 1 76 ? -9.821 -65.308 4.505 1.00 27.61 76 GLU A O 1
ATOM 616 N N . GLY A 1 77 ? -7.734 -65.854 4.068 1.00 27.31 77 GLY A N 1
ATOM 617 C CA . GLY A 1 77 ? -6.421 -66.547 4.070 1.00 27.31 77 GLY A CA 1
ATOM 618 C C . GLY A 1 77 ? -5.230 -65.577 3.824 1.00 27.31 77 GLY A C 1
ATOM 619 O O . GLY A 1 77 ? -5.458 -64.390 3.613 1.00 27.31 77 GLY A O 1
ATOM 620 N N . SER A 1 78 ? -3.943 -65.927 4.023 1.00 27.92 78 SER A N 1
ATOM 621 C CA . SER A 1 78 ? -3.070 -66.859 3.249 1.00 27.92 78 SER A CA 1
ATOM 622 C C . SER A 1 78 ? -2.835 -66.378 1.797 1.00 27.92 78 SER A C 1
ATOM 624 O O . SER A 1 78 ? -3.821 -66.211 1.086 1.00 27.92 78 SER A O 1
ATOM 626 N N . ASN A 1 79 ? -1.633 -66.135 1.246 1.00 26.64 79 ASN A N 1
ATOM 627 C CA . ASN A 1 79 ? -0.220 -66.474 1.562 1.00 26.64 79 ASN A CA 1
ATOM 628 C C . ASN A 1 79 ? 0.712 -65.262 1.209 1.00 26.64 79 ASN A C 1
ATOM 630 O O . ASN A 1 79 ? 0.206 -64.290 0.651 1.00 26.64 79 ASN A O 1
ATOM 634 N N . SER A 1 80 ? 1.999 -65.116 1.588 1.00 27.36 80 SER A N 1
ATOM 635 C CA . SER A 1 80 ? 3.182 -66.027 1.562 1.00 27.36 80 SER A CA 1
ATOM 636 C C . SER A 1 80 ? 3.637 -66.345 0.108 1.00 27.36 80 SER A C 1
ATOM 638 O O . SER A 1 80 ? 2.780 -66.441 -0.768 1.00 27.36 80 SER A O 1
ATOM 640 N N . ASP A 1 81 ? 4.915 -66.406 -0.306 1.00 26.66 81 ASP A N 1
ATOM 641 C CA . ASP A 1 81 ? 6.258 -66.411 0.333 1.00 26.66 81 ASP A CA 1
ATOM 642 C C . ASP A 1 81 ? 7.303 -65.715 -0.613 1.00 26.66 81 ASP A C 1
ATOM 644 O O . ASP A 1 81 ? 6.943 -65.410 -1.749 1.00 26.66 81 ASP A O 1
ATOM 648 N N . ASP A 1 82 ? 8.447 -65.162 -0.153 1.00 27.70 82 ASP A N 1
ATOM 649 C CA . ASP A 1 82 ? 9.846 -65.716 -0.124 1.00 27.70 82 ASP A CA 1
ATOM 650 C C . ASP A 1 82 ? 10.485 -65.955 -1.541 1.00 27.70 82 ASP A C 1
ATOM 652 O O . ASP A 1 82 ? 9.756 -66.022 -2.524 1.00 27.70 82 ASP A O 1
ATOM 656 N N . SER A 1 83 ? 11.805 -66.018 -1.812 1.00 27.55 83 SER A N 1
ATOM 657 C CA . SER A 1 83 ? 13.030 -66.087 -0.986 1.00 27.55 83 SER A CA 1
ATOM 658 C C . SER A 1 83 ? 14.295 -65.515 -1.687 1.00 27.55 83 SER A C 1
ATOM 660 O O . SER A 1 83 ? 14.273 -65.305 -2.896 1.00 27.55 83 SER A O 1
ATOM 662 N N . SER A 1 84 ? 15.381 -65.336 -0.903 1.00 28.56 84 SER A N 1
ATOM 663 C CA . SER A 1 84 ? 16.841 -65.526 -1.194 1.00 28.56 84 SER A CA 1
ATOM 664 C C . SER A 1 84 ? 17.505 -64.938 -2.489 1.00 28.56 84 SER A C 1
ATOM 666 O O . SER A 1 84 ? 16.845 -64.359 -3.340 1.00 28.56 84 SER A O 1
ATOM 668 N N . GLU A 1 85 ? 18.838 -64.896 -2.695 1.00 28.67 85 GLU A N 1
ATOM 669 C CA . GLU A 1 85 ? 20.005 -65.532 -2.031 1.00 28.67 85 GLU A CA 1
ATOM 670 C C . GLU A 1 85 ? 21.285 -64.626 -2.009 1.00 28.67 85 GLU A C 1
ATOM 672 O O . GLU A 1 85 ? 21.159 -63.421 -2.220 1.00 28.67 85 GLU A O 1
ATOM 677 N N . ASP A 1 86 ? 22.488 -65.157 -1.688 1.00 27.81 86 ASP A N 1
ATOM 678 C CA . ASP A 1 86 ? 23.683 -64.394 -1.207 1.00 27.81 86 ASP A CA 1
ATOM 679 C C . ASP A 1 86 ? 24.818 -64.182 -2.283 1.00 27.81 86 ASP A C 1
ATOM 681 O O . ASP A 1 86 ? 24.482 -63.781 -3.395 1.00 27.81 86 ASP A O 1
ATOM 685 N N . VAL A 1 87 ? 26.155 -64.358 -2.150 1.00 29.50 87 VAL A N 1
ATOM 686 C CA . VAL A 1 87 ? 27.019 -65.081 -1.187 1.00 29.50 87 VAL A CA 1
ATOM 687 C C . VAL A 1 87 ? 28.496 -64.584 -1.144 1.00 29.50 87 VAL A C 1
ATOM 689 O O . VAL A 1 87 ? 29.121 -64.426 -2.190 1.00 29.50 87 VAL A O 1
ATOM 692 N N . GLU A 1 88 ? 29.059 -64.421 0.072 1.00 28.61 88 GLU A N 1
ATOM 693 C CA . GLU A 1 88 ? 30.510 -64.361 0.451 1.00 28.61 88 GLU A CA 1
ATOM 694 C C . GLU A 1 88 ? 31.448 -63.278 -0.196 1.00 28.61 88 GLU A C 1
ATOM 696 O O . GLU A 1 88 ? 31.056 -62.544 -1.093 1.00 28.61 88 GLU A O 1
ATOM 701 N N . SER A 1 89 ? 32.695 -62.985 0.245 1.00 25.52 89 SER A N 1
ATOM 702 C CA . SER A 1 89 ? 33.688 -63.697 1.090 1.00 25.52 89 SER A CA 1
ATOM 703 C C . SER A 1 89 ? 34.585 -62.782 1.981 1.00 25.52 89 SER A C 1
ATOM 705 O O . SER A 1 89 ? 34.491 -61.557 1.955 1.00 25.52 89 SER A O 1
ATOM 707 N N . GLN A 1 90 ? 35.494 -63.376 2.775 1.00 26.97 90 GLN A N 1
ATOM 708 C CA . GLN A 1 90 ? 36.225 -62.762 3.913 1.00 26.97 90 GLN A CA 1
ATOM 709 C C . GLN A 1 90 ? 37.651 -62.229 3.609 1.00 26.97 90 GLN A C 1
ATOM 711 O O . GLN A 1 90 ? 38.316 -62.763 2.727 1.00 26.97 90 GLN A O 1
ATOM 716 N N . GLN A 1 91 ? 38.189 -61.319 4.453 1.00 25.34 91 GLN A N 1
ATOM 717 C CA . GLN A 1 91 ? 39.412 -61.546 5.281 1.00 25.34 91 GLN A CA 1
ATOM 718 C C . GLN A 1 91 ? 39.793 -60.356 6.207 1.00 25.34 91 GLN A C 1
ATOM 720 O O . GLN A 1 91 ? 39.367 -59.220 6.011 1.00 25.34 91 GLN A O 1
ATOM 725 N N . HIS A 1 92 ? 40.601 -60.627 7.246 1.00 28.70 92 HIS A N 1
ATOM 726 C CA . HIS A 1 92 ? 41.073 -59.663 8.260 1.00 28.70 92 HIS A CA 1
ATOM 727 C C . HIS A 1 92 ? 42.443 -59.035 7.934 1.00 28.70 92 HIS A C 1
ATOM 729 O O . HIS A 1 92 ? 43.328 -59.726 7.446 1.00 28.70 92 HIS A O 1
ATOM 735 N N . ILE A 1 93 ? 42.672 -57.795 8.396 1.00 25.56 93 ILE A N 1
ATOM 736 C CA . ILE A 1 93 ? 43.929 -57.321 9.025 1.00 25.56 93 ILE A CA 1
ATOM 737 C C . ILE A 1 93 ? 43.649 -56.004 9.779 1.00 25.56 93 ILE A C 1
ATOM 739 O O . ILE A 1 93 ? 42.755 -55.246 9.408 1.00 25.56 93 ILE A O 1
ATOM 743 N N . ALA A 1 94 ? 44.386 -55.722 10.859 1.00 25.41 94 ALA A N 1
ATOM 744 C CA . ALA A 1 94 ? 44.175 -54.540 11.703 1.00 25.41 94 ALA A CA 1
ATOM 745 C C . ALA A 1 94 ? 45.344 -53.542 11.635 1.00 25.41 94 ALA A C 1
ATOM 747 O O . ALA A 1 94 ? 46.491 -53.944 11.797 1.00 25.41 94 ALA A O 1
ATOM 748 N N . SER A 1 95 ? 45.068 -52.231 11.522 1.00 23.92 95 SER A N 1
ATOM 749 C CA . SER A 1 95 ? 45.878 -51.183 12.184 1.00 23.92 95 SER A CA 1
ATOM 750 C C . SER A 1 95 ? 45.285 -49.755 12.132 1.00 23.92 95 SER A C 1
ATOM 752 O O . SER A 1 95 ? 44.670 -49.325 11.164 1.00 23.92 95 SER A O 1
ATOM 754 N N . LYS A 1 96 ? 45.507 -49.024 13.235 1.00 25.56 96 LYS A N 1
ATOM 755 C CA . LYS A 1 96 ? 45.680 -47.560 13.401 1.00 25.56 96 LYS A CA 1
ATOM 756 C C . LYS A 1 96 ? 45.118 -46.615 12.309 1.00 25.56 96 LYS A C 1
ATOM 758 O O . LYS A 1 96 ? 45.804 -46.288 11.345 1.00 25.56 96 LYS A O 1
ATOM 763 N N . LYS A 1 97 ? 43.960 -45.991 12.576 1.00 27.08 97 LYS A N 1
ATOM 764 C CA . LYS A 1 97 ? 43.495 -44.798 11.835 1.00 27.08 97 LYS A CA 1
ATOM 765 C C . LYS A 1 97 ? 44.360 -43.557 12.136 1.00 27.08 97 LYS A C 1
ATOM 767 O O . LYS A 1 97 ? 44.426 -43.117 13.281 1.00 27.08 97 LYS A O 1
ATOM 772 N N . LYS A 1 98 ? 44.900 -42.924 11.090 1.00 26.09 98 LYS A N 1
ATOM 773 C CA . LYS A 1 98 ? 45.162 -41.473 11.011 1.00 26.09 98 LYS A CA 1
ATOM 774 C C . LYS A 1 98 ? 44.341 -40.920 9.835 1.00 26.09 98 LYS A C 1
ATOM 776 O O . LYS A 1 98 ? 44.474 -41.472 8.748 1.00 26.09 98 LYS A O 1
ATOM 781 N N . PRO A 1 99 ? 43.524 -39.867 10.000 1.00 28.16 99 PRO A N 1
ATOM 782 C CA . PRO A 1 99 ? 42.928 -39.163 8.870 1.00 28.16 99 PRO A CA 1
ATOM 783 C C . PRO A 1 99 ? 43.910 -38.125 8.304 1.00 28.16 99 PRO A C 1
ATOM 785 O O . PRO A 1 99 ? 44.627 -37.470 9.061 1.00 28.16 99 PRO A O 1
ATOM 788 N N . SER A 1 100 ? 43.916 -37.941 6.984 1.00 24.67 100 SER A N 1
ATOM 789 C CA . SER A 1 100 ? 44.708 -36.910 6.303 1.00 24.67 100 SER A CA 1
ATOM 790 C C . SER A 1 100 ? 43.891 -36.220 5.213 1.00 24.67 100 SER A C 1
ATOM 792 O O . SER A 1 100 ? 43.401 -36.883 4.307 1.00 24.67 100 SER A O 1
ATOM 794 N N . ASN A 1 101 ? 43.815 -34.892 5.303 1.00 26.12 101 ASN A N 1
ATOM 795 C CA . ASN A 1 101 ? 43.475 -33.936 4.245 1.00 26.12 101 ASN A CA 1
ATOM 796 C C . ASN A 1 101 ? 42.226 -34.215 3.382 1.00 26.12 101 ASN A C 1
ATOM 798 O O . ASN A 1 101 ? 42.313 -34.767 2.290 1.00 26.12 101 ASN A O 1
ATOM 802 N N . VAL A 1 102 ? 41.099 -33.621 3.788 1.00 28.48 102 VAL A N 1
ATOM 803 C CA . VAL A 1 102 ? 40.171 -32.982 2.836 1.00 28.48 102 VAL A CA 1
ATOM 804 C C . VAL A 1 102 ? 40.461 -31.478 2.878 1.00 28.48 102 VAL A C 1
ATOM 806 O O . VAL A 1 102 ? 40.639 -30.920 3.961 1.00 28.48 102 VAL A O 1
ATOM 809 N N . SER A 1 103 ? 40.569 -30.821 1.723 1.00 25.14 103 SER A N 1
ATOM 810 C CA . SER A 1 103 ? 40.960 -29.408 1.639 1.00 25.14 103 SER A CA 1
ATOM 811 C C . SER A 1 103 ? 39.845 -28.463 2.097 1.00 25.14 103 SER A C 1
ATOM 813 O O . SER A 1 103 ? 38.749 -28.475 1.537 1.00 25.14 103 SER A O 1
ATOM 815 N N . LEU A 1 104 ? 40.148 -27.592 3.061 1.00 26.34 104 LEU A N 1
ATOM 816 C CA . LEU A 1 104 ? 39.273 -26.486 3.455 1.00 26.34 104 LEU A CA 1
ATOM 817 C C . LEU A 1 104 ? 39.282 -25.389 2.381 1.00 26.34 104 LEU A C 1
ATOM 819 O O . LEU A 1 104 ? 40.337 -24.845 2.057 1.00 26.34 104 LEU A O 1
ATOM 823 N N . VAL A 1 105 ? 38.104 -25.026 1.872 1.00 27.73 105 VAL A N 1
ATOM 824 C CA . VAL A 1 105 ? 37.923 -23.815 1.055 1.00 27.73 105 VAL A CA 1
ATOM 825 C C . VAL A 1 105 ? 37.810 -22.605 2.005 1.00 27.73 105 VAL A C 1
ATOM 827 O O . VAL A 1 105 ? 37.007 -22.675 2.940 1.00 27.73 105 VAL A O 1
ATOM 830 N N . PRO A 1 106 ? 38.584 -21.512 1.830 1.00 29.28 106 PRO A N 1
ATOM 831 C CA . PRO A 1 106 ? 38.614 -20.408 2.796 1.00 29.28 106 PRO A CA 1
ATOM 832 C C . PRO A 1 106 ? 37.271 -19.683 2.957 1.00 29.28 106 PRO A C 1
ATOM 834 O O . PRO A 1 106 ? 36.655 -19.251 1.984 1.00 29.28 106 PRO A O 1
ATOM 837 N N . PHE A 1 107 ? 36.836 -19.500 4.206 1.00 29.61 107 PHE A N 1
ATOM 838 C CA . PHE A 1 107 ? 35.539 -18.906 4.550 1.00 29.61 107 PHE A CA 1
ATOM 839 C C . PHE A 1 107 ? 35.640 -17.386 4.798 1.00 29.61 107 PHE A C 1
ATOM 841 O O . PHE A 1 107 ? 35.241 -16.882 5.848 1.00 29.61 107 PHE A O 1
ATOM 848 N N . GLU A 1 108 ? 36.202 -16.641 3.842 1.00 34.69 108 GLU A N 1
ATOM 849 C CA . GLU A 1 108 ? 36.503 -15.209 4.004 1.00 34.69 108 GLU A CA 1
ATOM 850 C C . GLU A 1 108 ? 35.593 -14.257 3.198 1.00 34.69 108 GLU A C 1
ATOM 852 O O . GLU A 1 108 ? 34.986 -14.591 2.182 1.00 34.69 108 GLU A O 1
ATOM 857 N N . ASN A 1 109 ? 35.512 -13.014 3.681 1.00 39.94 109 ASN A N 1
ATOM 858 C CA . ASN A 1 109 ? 35.077 -11.822 2.944 1.00 39.94 109 ASN A CA 1
ATOM 859 C C . ASN A 1 109 ? 33.640 -11.717 2.399 1.00 39.94 109 ASN A C 1
ATOM 861 O O . ASN A 1 109 ? 33.380 -11.013 1.419 1.00 39.94 109 ASN A O 1
ATOM 865 N N . ARG A 1 110 ? 32.659 -12.207 3.177 1.00 42.59 110 ARG A N 1
ATOM 866 C CA . ARG A 1 110 ? 31.309 -11.592 3.200 1.00 42.59 110 ARG A CA 1
ATOM 867 C C . ARG A 1 110 ? 31.274 -10.249 3.956 1.00 42.59 110 ARG A C 1
ATOM 869 O O . ARG A 1 110 ? 30.714 -9.288 3.433 1.00 42.59 110 ARG A O 1
ATOM 876 N N . SER A 1 111 ? 31.907 -10.136 5.137 1.00 47.00 111 SER A N 1
ATOM 877 C CA . SER A 1 111 ? 31.812 -8.902 5.956 1.00 47.00 111 SER A CA 1
ATOM 878 C C . SER A 1 111 ? 32.516 -7.692 5.328 1.00 47.00 111 SER A C 1
ATOM 880 O O . SER A 1 111 ? 32.038 -6.565 5.455 1.00 47.00 111 SER A O 1
ATOM 882 N N . GLU A 1 112 ? 33.632 -7.905 4.624 1.00 43.69 1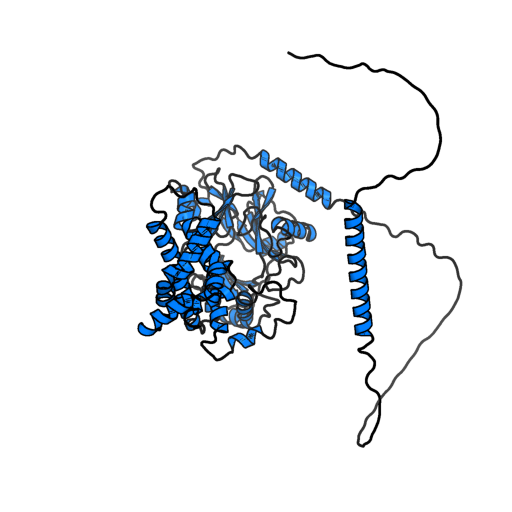12 GLU A N 1
ATOM 883 C CA . GLU A 1 112 ? 34.410 -6.805 4.044 1.00 43.69 112 GLU A CA 1
ATOM 884 C C . GLU A 1 112 ? 33.732 -6.180 2.829 1.00 43.69 112 GLU A C 1
ATOM 886 O O . GLU A 1 112 ? 33.700 -4.958 2.731 1.00 43.69 112 GLU A O 1
ATOM 891 N N . LYS A 1 113 ? 33.082 -6.974 1.966 1.00 47.06 113 LYS A N 1
ATOM 892 C CA . LYS A 1 113 ? 32.287 -6.440 0.846 1.00 47.06 113 LYS A CA 1
ATOM 893 C C . LYS A 1 113 ? 31.145 -5.544 1.340 1.00 47.06 113 LYS A C 1
ATOM 895 O O . LYS A 1 113 ? 30.968 -4.444 0.822 1.00 47.06 113 LYS A O 1
ATOM 900 N N . GLN A 1 114 ? 30.440 -5.954 2.398 1.00 45.53 114 GLN A N 1
ATOM 901 C CA . GLN A 1 114 ? 29.395 -5.136 3.027 1.00 45.53 114 GLN A CA 1
ATOM 902 C C . GLN A 1 114 ? 29.962 -3.852 3.664 1.00 45.53 114 GLN A C 1
ATOM 904 O O . GLN A 1 114 ? 29.404 -2.774 3.468 1.00 45.53 114 GLN A O 1
ATOM 909 N N . LYS A 1 115 ? 31.099 -3.927 4.376 1.00 46.97 115 LYS A N 1
ATOM 910 C CA . LYS A 1 115 ? 31.782 -2.745 4.945 1.00 46.97 115 LYS A CA 1
ATOM 911 C C . LYS A 1 115 ? 32.281 -1.781 3.863 1.00 46.97 115 LYS A C 1
ATOM 913 O O . LYS A 1 115 ? 32.122 -0.570 4.017 1.00 46.97 115 LYS A O 1
ATOM 918 N N . ALA A 1 116 ? 32.841 -2.295 2.769 1.00 49.19 116 ALA A N 1
ATOM 919 C CA . ALA A 1 116 ? 33.292 -1.501 1.631 1.00 49.19 116 ALA A CA 1
ATOM 920 C C . ALA A 1 116 ? 32.112 -0.779 0.964 1.00 49.19 116 ALA A C 1
ATOM 922 O O . ALA A 1 116 ? 32.181 0.429 0.754 1.00 49.19 116 ALA A O 1
ATOM 923 N N . GLN A 1 117 ? 30.991 -1.474 0.739 1.00 51.28 117 GLN A N 1
ATOM 924 C CA . GLN A 1 117 ? 29.771 -0.879 0.185 1.00 51.28 117 GLN A CA 1
ATOM 925 C C . GLN A 1 117 ? 29.173 0.198 1.109 1.00 51.28 117 GLN A C 1
ATOM 927 O O . GLN A 1 117 ? 28.864 1.290 0.642 1.00 51.28 117 GLN A O 1
ATOM 932 N N . LEU A 1 118 ? 29.101 -0.047 2.424 1.00 48.84 118 LEU A N 1
ATOM 933 C CA . LEU A 1 118 ? 28.691 0.953 3.428 1.00 48.84 118 LEU A CA 1
ATOM 934 C C . LEU A 1 118 ? 29.639 2.165 3.502 1.00 48.84 118 LEU A C 1
ATOM 936 O O . LEU A 1 118 ? 29.229 3.253 3.910 1.00 48.84 118 LEU A O 1
ATOM 940 N N . THR A 1 119 ? 30.908 1.992 3.130 1.00 45.47 119 THR A N 1
ATOM 941 C CA . THR A 1 119 ? 31.903 3.076 3.078 1.00 45.47 119 THR A CA 1
ATOM 942 C C . THR A 1 119 ? 31.769 3.881 1.783 1.00 45.47 119 THR A C 1
ATOM 944 O O . THR A 1 119 ? 31.782 5.110 1.825 1.00 45.47 119 THR A O 1
ATOM 947 N N . LEU A 1 120 ? 31.533 3.209 0.651 1.00 50.00 120 LEU A N 1
ATOM 948 C CA . LEU A 1 120 ? 31.235 3.837 -0.637 1.00 50.00 120 LEU A CA 1
ATOM 949 C C . LEU A 1 120 ? 29.939 4.662 -0.562 1.00 50.00 120 LEU A C 1
ATOM 951 O O . LEU A 1 120 ? 29.944 5.836 -0.926 1.00 50.00 120 LEU A O 1
ATOM 955 N N . GLN A 1 121 ? 28.879 4.095 0.032 1.00 49.50 121 GLN A N 1
ATOM 956 C CA . GLN A 1 121 ? 27.606 4.779 0.298 1.00 49.50 121 GLN A CA 1
ATOM 957 C C . GLN A 1 121 ? 27.788 6.081 1.079 1.00 49.50 121 GLN A C 1
ATOM 959 O O . GLN A 1 121 ? 27.163 7.084 0.750 1.00 49.50 121 GLN A O 1
ATOM 964 N N . LYS A 1 122 ? 28.673 6.104 2.082 1.00 49.69 122 LYS A N 1
ATOM 965 C CA . LYS A 1 122 ? 28.965 7.326 2.845 1.00 49.69 122 LYS A CA 1
ATOM 966 C C . LYS A 1 122 ? 29.761 8.361 2.047 1.00 49.69 122 LYS A C 1
ATOM 968 O O . LYS A 1 122 ? 29.558 9.549 2.271 1.00 49.69 122 LYS A O 1
ATOM 973 N N . LYS A 1 123 ? 30.641 7.936 1.132 1.00 46.59 123 LYS A N 1
ATOM 974 C CA . LYS A 1 123 ? 31.501 8.843 0.356 1.00 46.59 123 LYS A CA 1
ATOM 975 C C . LYS A 1 123 ? 30.759 9.524 -0.800 1.00 46.59 123 LYS A C 1
ATOM 977 O O . LYS A 1 123 ? 30.794 10.747 -0.912 1.00 46.59 123 LYS A O 1
ATOM 982 N N . VAL A 1 124 ? 30.038 8.762 -1.624 1.00 46.44 124 VAL A N 1
ATOM 983 C CA . VAL A 1 124 ? 29.350 9.303 -2.817 1.00 46.44 124 VAL A CA 1
ATOM 984 C C . VAL A 1 124 ? 28.221 10.277 -2.433 1.00 46.44 124 VAL A C 1
ATOM 986 O O . VAL A 1 124 ? 27.943 11.250 -3.138 1.00 46.44 124 VAL A O 1
ATOM 989 N N . VAL A 1 125 ? 27.621 10.074 -1.255 1.00 50.19 125 VAL A N 1
ATOM 990 C CA . VAL A 1 125 ? 26.597 10.953 -0.668 1.00 50.19 125 VAL A CA 1
ATOM 991 C C . VAL A 1 125 ? 27.120 12.357 -0.331 1.00 50.19 125 VAL A C 1
ATOM 993 O O . VAL A 1 125 ? 26.352 13.315 -0.401 1.00 50.19 125 VAL A O 1
ATOM 996 N N . SER A 1 126 ? 28.410 12.523 -0.013 1.00 44.19 126 SER A N 1
ATOM 997 C CA . SER A 1 126 ? 28.982 13.851 0.277 1.00 44.19 126 SER A CA 1
ATOM 998 C C . SER A 1 126 ? 29.279 14.709 -0.959 1.00 44.19 126 SER A C 1
ATOM 1000 O O . SER A 1 126 ? 29.357 15.930 -0.830 1.00 44.19 126 SER A O 1
ATOM 1002 N N . GLU A 1 127 ? 29.431 14.106 -2.141 1.00 46.28 127 GLU A N 1
ATOM 1003 C CA . GLU A 1 127 ? 29.970 14.783 -3.335 1.00 46.28 127 GLU A CA 1
ATOM 1004 C C . GLU A 1 127 ? 28.868 15.377 -4.246 1.00 46.28 127 GLU A C 1
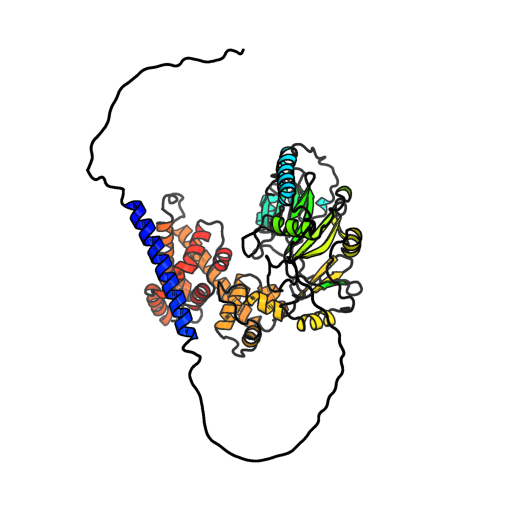ATOM 1006 O O . GLU A 1 127 ? 29.129 16.281 -5.034 1.00 46.28 127 GLU A O 1
ATOM 1011 N N . HIS A 1 128 ? 27.606 14.968 -4.074 1.00 45.88 128 HIS A N 1
ATOM 1012 C CA . HIS A 1 128 ? 26.462 15.313 -4.939 1.00 45.88 128 HIS A CA 1
ATOM 1013 C C . HIS A 1 128 ? 25.867 16.736 -4.768 1.00 45.88 128 HIS A C 1
ATOM 1015 O O . HIS A 1 128 ? 24.664 16.945 -4.933 1.00 45.88 128 HIS A O 1
ATOM 1021 N N . LYS A 1 129 ? 26.688 17.748 -4.457 1.00 40.03 129 LYS A N 1
ATOM 1022 C CA . LYS A 1 129 ? 26.259 19.161 -4.418 1.00 40.03 129 LYS A CA 1
ATOM 1023 C C . LYS A 1 129 ? 26.680 19.894 -5.696 1.00 40.03 129 LYS A C 1
ATOM 1025 O O . LYS A 1 129 ? 27.853 19.883 -6.045 1.00 40.03 129 LYS A O 1
ATOM 1030 N N . ASN A 1 130 ? 25.733 20.621 -6.302 1.00 39.28 130 ASN A N 1
ATOM 1031 C CA . ASN A 1 130 ? 25.873 21.452 -7.516 1.00 39.28 130 ASN A CA 1
ATOM 1032 C C . ASN A 1 130 ? 25.780 20.733 -8.881 1.00 39.28 130 ASN A C 1
ATOM 1034 O O . ASN A 1 130 ? 26.615 20.953 -9.756 1.00 39.28 130 ASN A O 1
ATOM 1038 N N . ILE A 1 131 ? 24.693 19.994 -9.134 1.00 45.31 131 ILE A N 1
ATOM 1039 C CA . ILE A 1 131 ? 24.206 19.815 -10.515 1.00 45.31 131 ILE A CA 1
ATOM 1040 C C . ILE A 1 131 ? 23.341 21.035 -10.863 1.00 45.31 131 ILE A C 1
ATOM 1042 O O . ILE A 1 131 ? 22.260 21.202 -10.300 1.00 45.31 131 ILE A O 1
ATOM 1046 N N . LYS A 1 132 ? 23.800 21.893 -11.783 1.00 34.91 132 LYS A N 1
ATOM 1047 C CA . LYS A 1 132 ? 22.945 22.930 -12.389 1.00 34.91 132 LYS A CA 1
ATOM 1048 C C . LYS A 1 132 ? 22.013 22.270 -13.408 1.00 34.91 132 LYS A C 1
ATOM 1050 O O . LYS A 1 132 ? 22.480 21.496 -14.237 1.00 34.91 132 LYS A O 1
ATOM 1055 N N . VAL A 1 133 ? 20.722 22.589 -13.355 1.00 43.41 133 VAL A N 1
ATOM 1056 C CA . VAL A 1 133 ? 19.699 22.088 -14.290 1.00 43.41 133 VAL A CA 1
ATOM 1057 C C . VAL A 1 133 ? 19.197 23.236 -15.159 1.00 43.41 133 VAL A C 1
ATOM 1059 O O . VAL A 1 133 ? 19.019 24.348 -14.662 1.00 43.41 133 VAL A O 1
ATOM 1062 N N . ASP A 1 134 ? 18.969 22.965 -16.444 1.00 46.00 134 ASP A N 1
ATOM 1063 C CA . ASP A 1 134 ? 18.311 23.899 -17.359 1.00 46.00 134 ASP A CA 1
ATOM 1064 C C . ASP A 1 134 ? 16.809 23.991 -17.015 1.00 46.00 134 ASP A C 1
ATOM 1066 O O . ASP A 1 134 ? 16.115 22.971 -17.073 1.00 46.00 134 ASP A O 1
ATOM 1070 N N . PRO A 1 135 ? 16.271 25.177 -16.667 1.00 44.56 135 PRO A N 1
ATOM 1071 C CA . PRO A 1 135 ? 14.844 25.342 -16.391 1.00 44.56 135 PRO A CA 1
ATOM 1072 C C . PRO A 1 135 ? 13.935 25.069 -17.604 1.00 44.56 135 PRO A C 1
ATOM 1074 O O . PRO A 1 135 ? 12.728 24.931 -17.415 1.00 44.56 135 PRO A O 1
ATOM 1077 N N . ASN A 1 136 ? 14.484 24.977 -18.823 1.00 43.53 136 ASN A N 1
ATOM 1078 C CA . ASN A 1 136 ? 13.747 24.718 -20.063 1.00 43.53 136 ASN A CA 1
ATOM 1079 C C . ASN A 1 136 ? 13.833 23.262 -20.561 1.00 43.53 136 ASN A C 1
ATOM 1081 O O . ASN A 1 136 ? 13.272 22.959 -21.620 1.00 43.53 136 ASN A O 1
ATOM 1085 N N . GLU A 1 137 ? 14.499 22.348 -19.840 1.00 51.34 137 GLU A N 1
ATOM 1086 C CA . GLU A 1 137 ? 14.500 20.924 -20.205 1.00 51.34 137 GLU A CA 1
ATOM 1087 C C . GLU A 1 137 ? 13.043 20.421 -20.282 1.00 51.34 137 GLU A C 1
ATOM 1089 O O . GLU A 1 137 ? 12.298 20.490 -19.301 1.00 51.34 137 GLU A O 1
ATOM 1094 N N . ARG A 1 138 ? 12.621 19.883 -21.441 1.00 56.53 138 ARG A N 1
ATOM 1095 C CA . ARG A 1 138 ? 11.308 19.224 -21.617 1.00 56.53 138 ARG A CA 1
ATOM 1096 C C . ARG A 1 138 ? 11.297 17.841 -20.953 1.00 56.53 138 ARG A C 1
ATOM 1098 O O . ARG A 1 138 ? 11.042 16.822 -21.585 1.00 56.53 138 ARG A O 1
ATOM 1105 N N . ASP A 1 139 ? 11.604 17.834 -19.665 1.00 76.12 139 ASP A N 1
ATOM 1106 C CA . ASP A 1 139 ? 11.698 16.671 -18.801 1.00 76.12 139 ASP A CA 1
ATOM 1107 C C . ASP A 1 139 ? 10.365 15.908 -18.760 1.00 76.12 139 ASP A C 1
ATOM 1109 O O . ASP A 1 139 ? 9.327 16.435 -18.338 1.00 76.12 139 ASP A O 1
ATOM 1113 N N . ILE A 1 140 ? 10.432 14.637 -19.171 1.00 90.81 140 ILE A N 1
ATOM 1114 C CA . ILE A 1 140 ? 9.319 13.683 -19.247 1.00 90.81 140 ILE A CA 1
ATOM 1115 C C . ILE A 1 140 ? 8.539 13.565 -17.930 1.00 90.81 140 ILE A C 1
ATOM 1117 O O . ILE A 1 140 ? 7.353 13.238 -17.953 1.00 90.81 140 ILE A O 1
ATOM 1121 N N . SER A 1 141 ? 9.142 13.925 -16.792 1.00 93.38 141 SER A N 1
ATOM 1122 C CA . SER A 1 141 ? 8.472 14.053 -15.491 1.00 93.38 141 SER A CA 1
ATOM 1123 C C . SER A 1 141 ? 7.183 14.884 -15.546 1.00 93.38 141 SER A C 1
ATOM 1125 O O . SER A 1 141 ? 6.224 14.553 -14.854 1.00 93.38 141 SER A O 1
ATOM 1127 N N . SER A 1 142 ? 7.097 15.911 -16.404 1.00 92.75 142 SER A N 1
ATOM 1128 C CA . SER A 1 142 ? 5.875 16.719 -16.599 1.00 92.75 142 SER A CA 1
ATOM 1129 C C . SER A 1 142 ? 4.680 15.932 -17.177 1.00 92.75 142 SER A C 1
ATOM 1131 O O . SER A 1 142 ? 3.560 16.450 -17.212 1.00 92.75 142 SER A O 1
ATOM 1133 N N . SER A 1 143 ? 4.873 14.678 -17.604 1.00 93.69 143 SER A N 1
ATOM 1134 C CA . SER A 1 143 ? 3.785 13.757 -17.964 1.00 93.69 143 SER A CA 1
ATOM 1135 C C . SER A 1 143 ? 3.001 13.226 -16.753 1.00 93.69 143 SER A C 1
ATOM 1137 O O . SER A 1 143 ? 1.847 12.836 -16.930 1.00 93.69 143 SER A O 1
ATOM 1139 N N . LEU A 1 144 ? 3.532 13.320 -15.526 1.00 96.69 144 LEU A N 1
ATOM 1140 C CA . LEU A 1 144 ? 2.801 12.976 -14.297 1.00 96.69 144 LEU A CA 1
ATOM 1141 C C . LEU A 1 144 ? 1.936 14.143 -13.806 1.00 96.69 144 LEU A C 1
ATOM 1143 O O . LEU A 1 144 ? 2.385 15.292 -13.742 1.00 96.69 144 LEU A O 1
ATOM 1147 N N . ALA A 1 145 ? 0.712 13.844 -13.373 1.00 96.94 145 ALA A N 1
ATOM 1148 C CA . ALA A 1 145 ? -0.194 14.827 -12.782 1.00 96.94 145 ALA A CA 1
ATOM 1149 C C . ALA A 1 145 ? 0.375 15.430 -11.488 1.00 96.94 145 ALA A C 1
ATOM 1151 O O . ALA A 1 145 ? 0.248 16.634 -11.256 1.00 96.94 145 ALA A O 1
ATOM 1152 N N . THR A 1 146 ? 1.063 14.619 -10.682 1.00 97.25 146 THR A N 1
ATOM 1153 C CA . THR A 1 146 ? 1.729 15.034 -9.440 1.00 97.25 146 THR A CA 1
ATOM 1154 C C . THR A 1 146 ? 2.817 16.068 -9.716 1.00 97.25 146 THR A C 1
ATOM 1156 O O . THR A 1 146 ? 2.889 17.089 -9.036 1.00 97.25 146 THR A O 1
ATOM 1159 N N . VAL A 1 147 ? 3.639 15.846 -10.746 1.00 96.62 147 VAL A N 1
ATOM 1160 C CA . VAL A 1 147 ? 4.735 16.757 -11.105 1.00 96.62 147 VAL A CA 1
ATOM 1161 C C . VAL A 1 147 ? 4.189 18.053 -11.705 1.00 96.62 147 VAL A C 1
ATOM 1163 O O . VAL A 1 147 ? 4.651 19.126 -11.321 1.00 96.62 147 VAL A O 1
ATOM 1166 N N . ARG A 1 148 ? 3.151 17.990 -12.558 1.00 95.44 148 ARG A N 1
ATOM 1167 C CA . ARG A 1 148 ? 2.436 19.197 -13.021 1.00 95.44 148 ARG A CA 1
ATOM 1168 C C . ARG A 1 148 ? 1.877 20.006 -11.852 1.00 95.44 148 ARG A C 1
ATOM 1170 O O . ARG A 1 148 ? 2.052 21.219 -11.819 1.00 95.44 148 ARG A O 1
ATOM 1177 N N . PHE A 1 149 ? 1.246 19.351 -10.875 1.00 95.94 149 PHE A N 1
ATOM 1178 C CA . PHE A 1 149 ? 0.719 20.032 -9.692 1.00 95.94 149 PHE A CA 1
ATOM 1179 C C . PHE A 1 149 ? 1.833 20.712 -8.883 1.00 95.94 149 PHE A C 1
ATOM 1181 O O . PHE A 1 149 ? 1.687 21.878 -8.522 1.00 95.94 149 PHE A O 1
ATOM 1188 N N . LEU A 1 150 ? 2.946 20.012 -8.635 1.00 95.38 150 LEU A N 1
ATOM 1189 C CA . LEU A 1 150 ? 4.100 20.530 -7.892 1.00 95.38 150 LEU A CA 1
ATOM 1190 C C . LEU A 1 150 ? 4.772 21.722 -8.590 1.00 95.38 150 LEU A C 1
ATOM 1192 O O . LEU A 1 150 ? 5.086 22.704 -7.922 1.00 95.38 150 LEU A O 1
ATOM 1196 N N . ARG A 1 151 ? 4.973 21.648 -9.914 1.00 93.31 151 ARG A N 1
ATOM 1197 C CA . ARG A 1 151 ? 5.623 22.702 -10.716 1.00 93.31 151 ARG A CA 1
ATOM 1198 C C . ARG A 1 151 ? 4.735 23.938 -10.903 1.00 93.31 151 ARG A C 1
ATOM 1200 O O . ARG A 1 151 ? 5.242 25.053 -10.875 1.00 93.31 151 ARG A O 1
ATOM 1207 N N . ASN A 1 152 ? 3.419 23.760 -11.031 1.00 91.06 152 ASN A N 1
ATOM 1208 C CA . ASN A 1 152 ? 2.486 24.850 -11.344 1.00 91.06 152 ASN A CA 1
ATOM 1209 C C . ASN A 1 152 ? 1.901 25.558 -10.099 1.00 91.06 152 ASN A C 1
ATOM 1211 O O . ASN A 1 152 ? 0.968 26.347 -10.239 1.00 91.06 152 ASN A O 1
ATOM 1215 N N . ASN A 1 153 ? 2.396 25.284 -8.882 1.00 88.12 153 ASN A N 1
ATOM 1216 C CA . ASN A 1 153 ? 1.856 25.861 -7.643 1.00 88.12 153 ASN A CA 1
ATOM 1217 C C . ASN A 1 153 ? 2.911 26.533 -6.741 1.00 88.12 153 ASN A C 1
ATOM 1219 O O . ASN A 1 153 ? 3.813 25.877 -6.223 1.00 88.12 153 ASN A O 1
ATOM 1223 N N . GLU A 1 154 ? 2.645 27.804 -6.400 1.00 88.31 154 GLU A N 1
ATOM 1224 C CA . GLU A 1 154 ? 3.011 28.467 -5.128 1.00 88.31 154 GLU A CA 1
ATOM 1225 C C . GLU A 1 154 ? 2.988 27.482 -3.946 1.00 88.31 154 GLU A C 1
ATOM 1227 O O . GLU A 1 154 ? 1.878 27.052 -3.634 1.00 88.31 154 GLU A O 1
ATOM 1232 N N . LYS A 1 155 ? 4.101 27.087 -3.304 1.00 91.12 155 LYS A N 1
ATOM 1233 C CA . LYS A 1 155 ? 4.096 26.103 -2.187 1.00 91.12 155 LYS A CA 1
ATOM 1234 C C . LYS A 1 155 ? 3.418 24.771 -2.572 1.00 91.12 155 LYS A C 1
ATOM 1236 O O . LYS A 1 155 ? 2.543 24.243 -1.880 1.00 91.12 155 LYS A O 1
ATOM 1241 N N . GLY A 1 156 ? 3.774 24.267 -3.756 1.00 92.50 156 GLY A N 1
ATOM 1242 C CA . GLY A 1 156 ? 3.130 23.115 -4.384 1.00 92.50 156 GLY A CA 1
ATOM 1243 C C . GLY A 1 156 ? 3.212 21.821 -3.578 1.00 92.50 156 GLY A C 1
ATOM 1244 O O . GLY A 1 156 ? 2.251 21.058 -3.595 1.00 92.50 156 GLY A O 1
ATOM 1245 N N . LEU A 1 157 ? 4.299 21.573 -2.837 1.00 95.88 157 LEU A N 1
ATOM 1246 C CA . LEU A 1 157 ? 4.441 20.362 -2.017 1.00 95.88 157 LEU A CA 1
ATOM 1247 C C . LEU A 1 157 ? 3.506 20.394 -0.804 1.00 95.88 157 LEU A C 1
ATOM 1249 O O . LEU A 1 157 ? 2.845 19.403 -0.505 1.00 95.88 157 LEU A O 1
ATOM 1253 N N . GLU A 1 158 ? 3.410 21.546 -0.148 1.00 95.88 158 GLU A N 1
ATOM 1254 C CA . GLU A 1 158 ? 2.534 21.789 0.993 1.00 95.88 158 GLU A CA 1
ATOM 1255 C C . GLU A 1 158 ? 1.064 21.629 0.574 1.00 95.88 158 GLU A C 1
ATOM 1257 O O . GLU A 1 158 ? 0.323 20.875 1.207 1.00 95.88 158 GLU A O 1
ATOM 1262 N N . LYS A 1 159 ? 0.676 22.238 -0.557 1.00 95.56 159 LYS A N 1
ATOM 1263 C CA . LYS A 1 159 ? -0.659 22.090 -1.165 1.00 95.56 159 LYS A CA 1
ATOM 1264 C C . LYS A 1 159 ? -0.964 20.656 -1.609 1.00 95.56 159 LYS A C 1
ATOM 1266 O O . LYS A 1 159 ? -2.094 20.196 -1.475 1.00 95.56 159 LYS A O 1
ATOM 1271 N N . LEU A 1 160 ? 0.020 19.932 -2.147 1.00 95.19 160 LEU A N 1
ATOM 1272 C CA . LEU A 1 160 ? -0.153 18.539 -2.573 1.00 95.19 160 LEU A CA 1
ATOM 1273 C C . LEU A 1 160 ? -0.436 17.638 -1.357 1.00 95.19 160 LEU A C 1
ATOM 1275 O O . LEU A 1 160 ? -1.323 16.785 -1.396 1.00 95.19 160 LEU A O 1
ATOM 1279 N N . VAL A 1 161 ? 0.290 17.865 -0.259 1.00 95.69 161 VAL A N 1
ATOM 1280 C CA . VAL A 1 161 ? 0.107 17.167 1.019 1.00 95.69 161 VAL A CA 1
ATOM 1281 C C . VAL A 1 161 ? -1.252 17.475 1.641 1.00 95.69 161 VAL A C 1
ATOM 1283 O O . VAL A 1 161 ? -1.942 16.537 2.039 1.00 95.69 161 VAL A O 1
ATOM 1286 N N . SER A 1 162 ? -1.672 18.745 1.694 1.00 92.81 162 SER A N 1
ATOM 1287 C CA . SER A 1 162 ? -2.969 19.118 2.272 1.00 92.81 162 SER A CA 1
ATOM 1288 C C . SER A 1 162 ? -4.147 18.597 1.452 1.00 92.81 162 SER A C 1
ATOM 1290 O O . SER A 1 162 ? -5.057 17.996 2.017 1.00 92.81 162 SER A O 1
ATOM 1292 N N . ASN A 1 163 ? -4.122 18.786 0.130 1.00 93.75 163 ASN A N 1
ATOM 1293 C CA . ASN A 1 163 ? -5.298 18.592 -0.725 1.00 93.75 163 ASN A CA 1
ATOM 1294 C C . ASN A 1 163 ? -5.545 17.120 -1.089 1.00 93.75 163 ASN A C 1
ATOM 1296 O O . ASN A 1 163 ? -6.675 16.742 -1.388 1.00 93.75 163 ASN A O 1
ATOM 1300 N N . TYR A 1 164 ? -4.499 16.288 -1.069 1.00 95.12 164 TYR A N 1
ATOM 1301 C CA . TYR A 1 164 ? -4.578 14.859 -1.396 1.00 95.12 164 TYR A CA 1
ATOM 1302 C C . TYR A 1 164 ? -4.203 13.949 -0.212 1.00 95.12 164 TYR A C 1
ATOM 1304 O O . TYR A 1 164 ? -4.114 12.729 -0.367 1.00 95.12 164 TYR A O 1
ATOM 1312 N N . HIS A 1 165 ? -3.995 14.530 0.976 1.00 93.75 165 HIS A N 1
ATOM 1313 C CA . HIS A 1 165 ? -3.647 13.846 2.228 1.00 93.75 165 HIS A CA 1
ATOM 1314 C C . HIS A 1 165 ? -2.430 12.907 2.119 1.00 93.75 165 HIS A C 1
ATOM 1316 O O . HIS A 1 165 ? -2.397 11.825 2.708 1.00 93.75 165 HIS A O 1
ATOM 1322 N N . LEU A 1 166 ? -1.425 13.311 1.336 1.00 95.44 166 LEU A N 1
ATOM 1323 C CA . LEU A 1 166 ? -0.232 12.504 1.081 1.00 95.44 166 LEU A CA 1
ATOM 1324 C C . LEU A 1 166 ? 0.766 12.550 2.244 1.00 95.44 166 LEU A C 1
ATOM 1326 O O . LEU A 1 166 ? 0.903 13.538 2.960 1.00 95.44 166 LEU A O 1
ATOM 1330 N N . LYS A 1 167 ? 1.546 11.479 2.367 1.00 95.19 167 LYS A N 1
ATOM 1331 C CA . LYS A 1 167 ? 2.692 11.348 3.264 1.00 95.19 167 LYS A CA 1
ATOM 1332 C C . LYS A 1 167 ? 3.981 11.551 2.478 1.00 95.19 167 LYS A C 1
ATOM 1334 O O . LYS A 1 167 ? 4.234 10.851 1.498 1.00 95.19 167 LYS A O 1
ATOM 1339 N N . VAL A 1 168 ? 4.818 12.466 2.961 1.00 96.44 168 VAL A N 1
ATOM 1340 C CA . VAL A 1 168 ? 6.165 12.721 2.434 1.00 96.44 168 VAL A CA 1
ATOM 1341 C C . VAL A 1 168 ? 7.196 12.103 3.372 1.00 96.44 168 VAL A C 1
ATOM 1343 O O . VAL A 1 168 ? 7.104 12.268 4.589 1.00 96.44 168 VAL A O 1
ATOM 1346 N N . LYS A 1 169 ? 8.220 11.443 2.827 1.00 96.00 169 LYS A N 1
ATOM 1347 C CA . LYS A 1 169 ? 9.448 11.117 3.571 1.00 96.00 169 LYS A CA 1
ATOM 1348 C C . LYS A 1 169 ? 10.678 11.504 2.766 1.00 96.00 169 LYS A C 1
ATOM 1350 O O . LYS A 1 169 ? 10.751 11.189 1.585 1.00 96.00 169 LYS A O 1
ATOM 1355 N N . LYS A 1 170 ? 11.662 12.129 3.410 1.00 96.19 170 LYS A N 1
ATOM 1356 C CA . LYS A 1 170 ? 12.982 12.376 2.807 1.00 96.19 170 LYS A CA 1
ATOM 1357 C C . LYS A 1 170 ? 13.739 11.052 2.634 1.00 96.19 170 LYS A C 1
ATOM 1359 O O . LYS A 1 170 ? 13.540 10.126 3.425 1.00 96.19 170 LYS A O 1
ATOM 1364 N N . HIS A 1 171 ? 14.601 10.953 1.625 1.00 96.25 171 HIS A N 1
ATOM 1365 C CA . HIS A 1 171 ? 15.551 9.842 1.514 1.00 96.25 171 HIS A CA 1
ATOM 1366 C C . HIS A 1 171 ? 16.550 9.903 2.679 1.00 96.25 171 HIS A C 1
ATOM 1368 O O . HIS A 1 171 ? 16.996 10.985 3.054 1.00 96.25 171 HIS A O 1
ATOM 1374 N N . SER A 1 172 ? 16.923 8.753 3.249 1.00 93.31 172 SER A N 1
ATOM 1375 C CA . SER A 1 172 ? 17.808 8.707 4.432 1.00 93.31 172 SER A CA 1
ATOM 1376 C C . SER A 1 172 ? 19.196 9.315 4.205 1.00 93.31 172 SER A C 1
ATOM 1378 O O . SER A 1 172 ? 19.803 9.802 5.153 1.00 93.31 172 SER A O 1
ATOM 1380 N N . HIS A 1 173 ? 19.675 9.306 2.958 1.00 93.06 173 HIS A N 1
ATOM 1381 C CA . HIS A 1 173 ? 21.005 9.794 2.581 1.00 93.06 173 HIS A CA 1
ATOM 1382 C C . HIS A 1 173 ? 20.994 11.070 1.717 1.00 93.06 173 HIS A C 1
ATOM 1384 O O . HIS A 1 173 ? 22.024 11.717 1.592 1.00 93.06 173 HIS A O 1
ATOM 1390 N N . PHE A 1 174 ? 19.860 11.452 1.115 1.00 94.88 174 PHE A N 1
ATOM 1391 C CA . PHE A 1 174 ? 19.805 12.534 0.117 1.00 94.88 174 PHE A CA 1
ATOM 1392 C C . PHE A 1 174 ? 18.713 13.543 0.488 1.00 94.88 174 PHE A C 1
ATOM 1394 O O . PHE A 1 174 ? 17.524 13.241 0.405 1.00 94.88 174 PHE A O 1
ATOM 1401 N N . SER A 1 175 ? 19.105 14.745 0.921 1.00 95.00 175 SER A N 1
ATOM 1402 C CA . SER A 1 175 ? 18.182 15.764 1.452 1.00 95.00 175 SER A CA 1
ATOM 1403 C C . SER A 1 175 ? 17.233 16.368 0.411 1.00 95.00 175 SER A C 1
ATOM 1405 O O . SER A 1 175 ? 16.177 16.889 0.779 1.00 95.00 175 SER A O 1
ATOM 1407 N N . ASN A 1 176 ? 17.609 16.294 -0.866 1.00 96.50 176 ASN A N 1
ATOM 1408 C CA . ASN A 1 176 ? 16.829 16.733 -2.022 1.00 96.50 176 ASN A CA 1
ATOM 1409 C C . ASN A 1 176 ? 15.756 15.713 -2.443 1.00 96.50 176 ASN A C 1
ATOM 1411 O O . ASN A 1 176 ? 14.731 16.102 -3.003 1.00 96.50 176 ASN A O 1
ATOM 1415 N N . LEU A 1 177 ? 15.955 14.420 -2.156 1.00 98.06 177 LEU A N 1
ATOM 1416 C CA . LEU A 1 177 ? 15.021 13.364 -2.543 1.00 98.06 177 LEU A CA 1
ATOM 1417 C C . LEU A 1 177 ? 13.873 13.208 -1.541 1.00 98.06 177 LEU A C 1
ATOM 1419 O O . LEU A 1 177 ? 14.087 13.067 -0.332 1.00 98.06 177 LEU A O 1
ATOM 1423 N N . ILE A 1 178 ? 12.649 13.130 -2.062 1.00 97.69 178 ILE A N 1
ATOM 1424 C CA . ILE A 1 178 ? 11.442 12.786 -1.301 1.00 97.69 178 ILE A CA 1
ATOM 1425 C C . ILE A 1 178 ? 10.690 11.614 -1.929 1.00 97.69 178 ILE A C 1
ATOM 1427 O O . ILE A 1 178 ? 10.603 11.507 -3.145 1.00 97.69 178 ILE A O 1
ATOM 1431 N N . SER A 1 179 ? 10.111 10.763 -1.084 1.00 97.62 179 SER A N 1
ATOM 1432 C CA . SER A 1 179 ? 9.119 9.747 -1.440 1.00 97.62 179 SER A CA 1
ATOM 1433 C C . SER A 1 179 ? 7.717 10.250 -1.107 1.00 97.62 179 SER A C 1
ATOM 1435 O O . SER A 1 179 ? 7.503 10.769 -0.006 1.00 97.62 179 SER A O 1
ATOM 1437 N N . LEU A 1 180 ? 6.775 10.063 -2.031 1.00 98.12 180 LEU A N 1
ATOM 1438 C CA . LEU A 1 180 ? 5.357 10.376 -1.881 1.00 98.12 180 LEU A CA 1
ATOM 1439 C C . LEU A 1 180 ? 4.528 9.087 -1.796 1.00 98.12 180 LEU A C 1
ATOM 1441 O O . LEU A 1 180 ? 4.546 8.257 -2.711 1.00 98.12 180 LEU A O 1
ATOM 1445 N N . LYS A 1 181 ? 3.769 8.938 -0.704 1.00 96.75 181 LYS A N 1
ATOM 1446 C CA . LYS A 1 181 ? 2.796 7.854 -0.507 1.00 96.75 181 LYS A CA 1
ATOM 1447 C C . LYS A 1 181 ? 1.431 8.419 -0.119 1.00 96.75 181 LYS A C 1
ATOM 1449 O O . LYS A 1 181 ? 1.356 9.234 0.792 1.00 96.75 181 LYS A O 1
ATOM 1454 N N . TYR A 1 182 ? 0.351 7.944 -0.727 1.00 95.19 182 TYR A N 1
ATOM 1455 C CA . TYR A 1 182 ? -1.011 8.195 -0.246 1.00 95.19 182 TYR A CA 1
ATOM 1456 C C . TYR A 1 182 ? -1.241 7.712 1.203 1.00 95.19 182 TYR A C 1
ATOM 1458 O O . TYR A 1 182 ? -0.575 6.794 1.698 1.00 95.19 182 TYR A O 1
ATOM 1466 N N . ASP A 1 183 ? -2.225 8.300 1.884 1.00 90.69 183 ASP A N 1
ATOM 1467 C CA . ASP A 1 183 ? -2.777 7.765 3.126 1.00 90.69 183 ASP A CA 1
ATOM 1468 C C . ASP A 1 183 ? -3.975 6.841 2.842 1.00 90.69 183 ASP A C 1
ATOM 1470 O O . ASP A 1 183 ? -4.887 7.199 2.104 1.00 90.69 183 ASP A O 1
ATOM 1474 N N . MET A 1 184 ? -3.980 5.648 3.449 1.00 82.25 184 MET A N 1
ATOM 1475 C CA . MET A 1 184 ? -5.013 4.620 3.236 1.00 82.25 184 MET A CA 1
ATOM 1476 C C . MET A 1 184 ? -6.413 5.002 3.740 1.00 82.25 184 MET A C 1
ATOM 1478 O O . MET A 1 184 ? -7.380 4.372 3.324 1.00 82.25 184 MET A O 1
ATOM 1482 N N . LEU A 1 185 ? -6.537 5.971 4.653 1.00 76.38 185 LEU A N 1
ATOM 1483 C CA . LEU A 1 185 ? -7.821 6.448 5.175 1.00 76.38 185 LEU A CA 1
ATOM 1484 C C . LEU A 1 185 ? -8.297 7.692 4.421 1.00 76.38 185 LEU A C 1
ATOM 1486 O O . LEU A 1 185 ? -9.480 7.805 4.118 1.00 76.38 185 LEU A O 1
ATOM 1490 N N . LYS A 1 186 ? -7.385 8.640 4.170 1.00 83.81 186 LYS A N 1
ATOM 1491 C CA . LYS A 1 186 ? -7.751 10.017 3.807 1.00 83.81 186 LYS A CA 1
ATOM 1492 C C . LYS A 1 186 ? -7.563 10.363 2.328 1.00 83.81 186 LYS A C 1
ATOM 1494 O O . LYS A 1 186 ? -8.270 11.237 1.841 1.00 83.81 186 LYS A O 1
ATOM 1499 N N . SER A 1 187 ? -6.641 9.734 1.595 1.00 90.00 187 SER A N 1
ATOM 1500 C CA . SER A 1 187 ? -6.350 10.160 0.216 1.00 90.00 187 SER A CA 1
ATOM 1501 C C . SER A 1 187 ? -7.486 9.821 -0.770 1.00 90.00 187 SER A C 1
ATOM 1503 O O . SER A 1 187 ? -7.933 8.672 -0.813 1.00 90.00 187 SER A O 1
ATOM 1505 N N . PRO A 1 188 ? -7.930 10.767 -1.624 1.00 90.88 188 PRO A N 1
ATOM 1506 C CA . PRO A 1 188 ? -8.998 10.524 -2.593 1.00 90.88 188 PRO A CA 1
ATOM 1507 C C . PRO A 1 188 ? -8.506 9.667 -3.772 1.00 90.88 188 PRO A C 1
ATOM 1509 O O . PRO A 1 188 ? -8.022 10.172 -4.782 1.00 90.88 188 PRO A O 1
ATOM 1512 N N . PHE A 1 189 ? -8.666 8.346 -3.657 1.00 91.75 189 PHE A N 1
ATOM 1513 C CA . PHE A 1 189 ? -8.219 7.343 -4.640 1.00 91.75 189 PHE A CA 1
ATOM 1514 C C . PHE A 1 189 ? -8.798 7.471 -6.064 1.00 91.75 189 PHE A C 1
ATOM 1516 O O . PHE A 1 189 ? -8.351 6.760 -6.965 1.00 91.75 189 PHE A O 1
ATOM 1523 N N . SER A 1 190 ? -9.751 8.377 -6.284 1.00 90.12 190 SER A N 1
ATOM 1524 C CA . SER A 1 190 ? -10.283 8.739 -7.600 1.00 90.12 190 SER A CA 1
ATOM 1525 C C . SER A 1 190 ? -9.349 9.620 -8.440 1.00 90.12 190 SER A C 1
ATOM 1527 O O . SER A 1 190 ? -9.632 9.807 -9.619 1.00 90.12 190 SER A O 1
ATOM 1529 N N . THR A 1 191 ? -8.285 10.207 -7.873 1.00 93.38 191 THR A N 1
ATOM 1530 C CA . THR A 1 191 ? -7.407 11.138 -8.608 1.00 93.38 191 THR A CA 1
ATOM 1531 C C . THR A 1 191 ? -6.109 10.476 -9.069 1.00 93.38 191 THR A C 1
ATOM 1533 O O . THR A 1 191 ? -5.483 9.715 -8.329 1.00 93.38 191 THR A O 1
ATOM 1536 N N . GLU A 1 192 ? -5.659 10.811 -10.283 1.00 94.56 192 GLU A N 1
ATOM 1537 C CA . GLU A 1 192 ? -4.391 10.309 -10.834 1.00 94.56 192 GLU A CA 1
ATOM 1538 C C . GLU A 1 192 ? -3.201 10.638 -9.917 1.00 94.56 192 GLU A C 1
ATOM 1540 O O . GLU A 1 192 ? -2.373 9.771 -9.663 1.00 94.56 192 GLU A O 1
ATOM 1545 N N . ILE A 1 193 ? -3.173 11.839 -9.329 1.00 96.88 193 ILE A N 1
ATOM 1546 C CA . ILE A 1 193 ? -2.146 12.281 -8.368 1.00 96.88 193 ILE A CA 1
ATOM 1547 C C . ILE A 1 193 ? -2.006 11.301 -7.192 1.00 96.88 193 ILE A C 1
ATOM 1549 O O . ILE A 1 193 ? -0.900 10.895 -6.832 1.00 96.88 193 ILE A O 1
ATOM 1553 N N . VAL A 1 194 ? -3.127 10.880 -6.598 1.00 96.75 194 VAL A N 1
ATOM 1554 C CA . VAL A 1 194 ? -3.121 9.907 -5.495 1.00 96.75 194 VAL A CA 1
ATOM 1555 C C . VAL A 1 194 ? -2.661 8.533 -5.980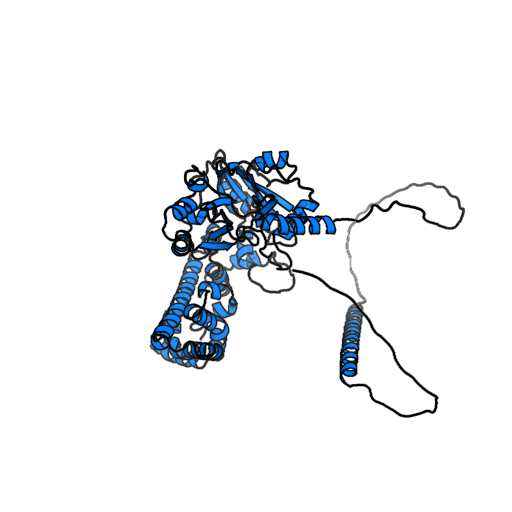 1.00 96.75 194 VAL A C 1
ATOM 1557 O O . VAL A 1 194 ? -1.956 7.834 -5.252 1.00 96.75 194 VAL A O 1
ATOM 1560 N N . GLN A 1 195 ? -3.017 8.146 -7.206 1.00 96.62 195 GLN A N 1
ATOM 1561 C CA . GLN A 1 195 ? -2.637 6.854 -7.773 1.00 96.62 195 GLN A CA 1
ATOM 1562 C C . GLN A 1 195 ? -1.154 6.781 -8.177 1.00 96.62 195 GLN A C 1
ATOM 1564 O O . GLN A 1 195 ? -0.543 5.728 -8.000 1.00 96.62 195 GLN A O 1
ATOM 1569 N N . GLU A 1 196 ? -0.563 7.875 -8.661 1.00 98.00 196 GLU A N 1
ATOM 1570 C CA . GLU A 1 196 ? 0.878 8.023 -8.921 1.00 98.00 196 GLU A CA 1
ATOM 1571 C C . GLU A 1 196 ? 1.702 7.952 -7.627 1.00 98.00 196 GLU A C 1
ATOM 1573 O O . GLU A 1 196 ? 2.771 7.341 -7.593 1.00 98.00 196 GLU A O 1
ATOM 1578 N N . CYS A 1 197 ? 1.194 8.536 -6.538 1.00 97.94 197 CYS A N 1
ATOM 1579 C CA . CYS A 1 197 ? 1.863 8.605 -5.239 1.00 97.94 197 CYS A CA 1
ATOM 1580 C C . CYS A 1 197 ? 1.832 7.270 -4.463 1.00 97.94 197 CYS A C 1
ATOM 1582 O O . CYS A 1 197 ? 1.360 7.199 -3.327 1.00 97.94 197 CYS A O 1
ATOM 1584 N N . ARG A 1 198 ? 2.369 6.195 -5.057 1.00 97.06 198 ARG A N 1
ATOM 1585 C CA . ARG A 1 198 ? 2.523 4.854 -4.455 1.00 97.06 198 ARG A CA 1
ATOM 1586 C C . ARG A 1 198 ? 3.993 4.521 -4.130 1.00 97.06 198 ARG A C 1
ATOM 1588 O O . ARG A 1 198 ? 4.447 3.395 -4.310 1.00 97.06 198 ARG A O 1
ATOM 1595 N N . GLY A 1 199 ? 4.745 5.500 -3.631 1.00 97.00 199 GLY A N 1
ATOM 1596 C CA . GLY A 1 199 ? 6.197 5.402 -3.421 1.00 97.00 199 GLY A CA 1
ATOM 1597 C C . GLY A 1 199 ? 7.031 6.156 -4.459 1.00 97.00 199 GLY A C 1
ATOM 1598 O O . GLY A 1 199 ? 8.246 5.993 -4.473 1.00 97.00 199 GLY A O 1
ATOM 1599 N N . LEU A 1 200 ? 6.394 6.988 -5.293 1.00 98.56 200 LEU A N 1
ATOM 1600 C CA . LEU A 1 200 ? 7.035 7.908 -6.237 1.00 98.56 200 LEU A CA 1
ATOM 1601 C C . LEU A 1 200 ? 8.154 8.709 -5.548 1.00 98.56 200 LEU A C 1
ATOM 1603 O O . LEU A 1 200 ? 7.911 9.353 -4.526 1.00 98.56 200 LEU A O 1
ATOM 1607 N N . VAL A 1 201 ? 9.364 8.669 -6.104 1.00 98.56 201 VAL A N 1
ATOM 1608 C CA . VAL A 1 201 ? 10.551 9.382 -5.618 1.00 98.56 201 VAL A CA 1
ATOM 1609 C C . VAL A 1 201 ? 10.877 10.535 -6.562 1.00 98.56 201 VAL A C 1
ATOM 1611 O O . VAL A 1 201 ? 11.099 10.316 -7.755 1.00 98.56 201 VAL A O 1
ATOM 1614 N N . LEU A 1 202 ? 10.926 11.751 -6.016 1.00 98.25 202 LEU A N 1
ATOM 1615 C CA . LEU A 1 202 ? 11.173 12.997 -6.744 1.00 98.25 202 LEU A CA 1
ATOM 1616 C C . LEU A 1 202 ? 12.409 13.722 -6.203 1.00 98.25 202 LEU A C 1
ATOM 1618 O O . LEU A 1 202 ? 12.635 13.765 -4.990 1.00 98.25 202 LEU A O 1
ATOM 1622 N N . ASP A 1 203 ? 13.158 14.344 -7.107 1.00 97.44 203 ASP A N 1
ATOM 1623 C CA . ASP A 1 203 ? 14.323 15.179 -6.824 1.00 97.44 203 ASP A CA 1
ATOM 1624 C C . ASP A 1 203 ? 13.933 16.660 -6.786 1.00 97.44 203 ASP A C 1
ATOM 1626 O O . ASP A 1 203 ? 13.716 17.285 -7.823 1.00 97.44 203 ASP A O 1
ATOM 1630 N N . ARG A 1 204 ? 13.807 17.225 -5.580 1.00 95.00 204 ARG A N 1
ATOM 1631 C CA . ARG A 1 204 ? 13.319 18.600 -5.371 1.00 95.00 204 ARG A CA 1
ATOM 1632 C C . ARG A 1 204 ? 14.257 19.644 -5.967 1.00 95.00 204 ARG A C 1
ATOM 1634 O O . ARG A 1 204 ? 13.786 20.600 -6.576 1.00 95.00 204 ARG A O 1
ATOM 1641 N N . ASP A 1 205 ? 15.559 19.440 -5.807 1.00 94.38 205 ASP A N 1
ATOM 1642 C CA . ASP A 1 205 ? 16.596 20.387 -6.219 1.00 94.38 205 ASP A CA 1
ATOM 1643 C C . ASP A 1 205 ? 16.718 20.412 -7.753 1.00 94.38 205 ASP A C 1
ATOM 1645 O O . ASP A 1 205 ? 16.997 21.454 -8.341 1.00 94.38 205 ASP A O 1
ATOM 1649 N N . ARG A 1 206 ? 16.386 19.296 -8.420 1.00 92.19 206 ARG A N 1
ATOM 1650 C CA . ARG A 1 206 ? 16.195 19.217 -9.878 1.00 92.19 206 ARG A CA 1
ATOM 1651 C C . ARG A 1 206 ? 14.724 19.395 -10.282 1.00 92.19 206 ARG A C 1
ATOM 1653 O O . ARG A 1 206 ? 14.187 18.625 -11.072 1.00 92.19 206 ARG A O 1
ATOM 1660 N N . ASN A 1 207 ? 14.067 20.419 -9.730 1.00 91.69 207 ASN A N 1
ATOM 1661 C CA . ASN A 1 207 ? 12.697 20.841 -10.060 1.00 91.69 207 ASN A CA 1
ATOM 1662 C C . ASN A 1 207 ? 11.653 19.699 -10.021 1.00 91.69 207 ASN A C 1
ATOM 1664 O O . ASN A 1 207 ? 10.832 19.562 -10.925 1.00 91.69 207 ASN A O 1
ATOM 1668 N N . TYR A 1 208 ? 11.692 18.835 -9.007 1.00 95.38 208 TYR A N 1
ATOM 1669 C CA . TYR A 1 208 ? 10.832 17.645 -8.883 1.00 95.38 208 TYR A CA 1
ATOM 1670 C C . TYR A 1 208 ? 10.965 16.618 -10.031 1.00 95.38 208 TYR A C 1
ATOM 1672 O O . TYR A 1 208 ? 9.992 15.933 -10.352 1.00 95.38 208 TYR A O 1
ATOM 1680 N N . LYS A 1 209 ? 12.153 16.479 -10.643 1.00 95.94 209 LYS A N 1
ATOM 1681 C CA . LYS A 1 209 ? 12.435 15.420 -11.633 1.00 95.94 209 LYS A CA 1
ATOM 1682 C C . LYS A 1 209 ? 12.202 14.034 -11.019 1.00 95.94 209 LYS A C 1
ATOM 1684 O O . LYS A 1 209 ? 12.564 13.784 -9.865 1.00 95.94 209 LYS A O 1
ATOM 1689 N N . VAL A 1 210 ? 11.569 13.139 -11.771 1.00 97.56 210 VAL A N 1
ATOM 1690 C CA . VAL A 1 210 ? 11.238 11.781 -11.323 1.00 97.56 210 VAL A CA 1
ATOM 1691 C C . VAL A 1 210 ? 12.508 10.928 -11.276 1.00 97.56 210 VAL A C 1
ATOM 1693 O O . VAL A 1 210 ? 13.251 10.857 -12.250 1.00 97.56 210 VAL A O 1
ATOM 1696 N N . VAL A 1 211 ? 12.743 10.264 -10.142 1.00 97.25 211 VAL A N 1
ATOM 1697 C CA . VAL A 1 211 ? 13.914 9.396 -9.901 1.00 97.25 211 VAL A CA 1
ATOM 1698 C C . VAL A 1 211 ? 13.527 7.920 -9.837 1.00 97.25 211 VAL A C 1
ATOM 1700 O O . VAL A 1 211 ? 14.236 7.063 -10.351 1.00 97.25 211 VAL A O 1
ATOM 1703 N N . CYS A 1 212 ? 12.389 7.610 -9.222 1.00 98.31 212 CYS A N 1
ATOM 1704 C CA . CYS A 1 212 ? 11.829 6.264 -9.192 1.00 98.31 212 CYS A CA 1
ATOM 1705 C C . CYS A 1 212 ? 10.306 6.376 -9.175 1.00 98.31 212 CYS A C 1
ATOM 1707 O O . CYS A 1 212 ? 9.745 7.113 -8.368 1.00 98.31 212 CYS A O 1
ATOM 1709 N N . TYR A 1 213 ? 9.629 5.660 -10.064 1.00 98.31 213 TYR A N 1
ATOM 1710 C CA . TYR A 1 213 ? 8.180 5.712 -10.225 1.00 98.31 213 TYR A CA 1
ATOM 1711 C C . TYR A 1 213 ? 7.629 4.284 -10.293 1.00 98.31 213 TYR A C 1
ATOM 1713 O O . TYR A 1 213 ? 7.514 3.737 -11.386 1.00 98.31 213 TYR A O 1
ATOM 1721 N N . PRO A 1 214 ? 7.316 3.645 -9.151 1.00 97.94 214 PRO A N 1
ATOM 1722 C CA . PRO A 1 214 ? 6.735 2.301 -9.132 1.00 97.94 214 PRO A CA 1
ATOM 1723 C C . PRO A 1 214 ? 5.328 2.243 -9.758 1.00 97.94 214 PRO A C 1
ATOM 1725 O O . PRO A 1 214 ? 4.763 3.267 -10.152 1.00 97.94 214 PRO A O 1
ATOM 1728 N N . PHE A 1 215 ? 4.720 1.052 -9.811 1.00 98.19 215 PHE A N 1
ATOM 1729 C CA . PHE A 1 215 ? 3.333 0.871 -10.264 1.00 98.19 215 PHE A CA 1
ATOM 1730 C C . PHE A 1 215 ? 2.363 1.872 -9.613 1.00 98.19 215 PHE A C 1
ATOM 1732 O O . PHE A 1 215 ? 2.322 1.978 -8.376 1.00 98.19 215 PHE A O 1
ATOM 1739 N N . LYS A 1 216 ? 1.516 2.511 -10.439 1.00 96.75 216 LYS A N 1
ATOM 1740 C CA . LYS A 1 216 ? 0.335 3.264 -9.980 1.00 96.75 216 LYS A CA 1
ATOM 1741 C C . LYS A 1 216 ? -0.539 2.388 -9.064 1.00 96.75 216 LYS A C 1
ATOM 1743 O O . LYS A 1 216 ? -0.502 1.157 -9.116 1.00 96.75 216 LYS A O 1
ATOM 1748 N N . LYS A 1 217 ? -1.367 3.005 -8.217 1.00 95.25 217 LYS A N 1
ATOM 1749 C CA . LYS A 1 217 ? -2.390 2.295 -7.428 1.00 95.25 217 LYS A CA 1
ATOM 1750 C C . LYS A 1 217 ? -3.420 1.632 -8.354 1.00 95.25 217 LYS A C 1
ATOM 1752 O O . LYS A 1 217 ? -4.334 2.291 -8.828 1.00 95.25 217 LYS A O 1
ATOM 1757 N N . PHE A 1 218 ? -3.316 0.315 -8.515 1.00 95.69 218 PHE A N 1
ATOM 1758 C CA . PHE A 1 218 ? -4.377 -0.536 -9.058 1.00 95.69 218 PHE A CA 1
ATOM 1759 C C . PHE A 1 218 ? -5.247 -1.143 -7.940 1.00 95.69 218 PHE A C 1
ATOM 1761 O O . PHE A 1 218 ? -4.910 -1.072 -6.751 1.00 95.69 218 PHE A O 1
ATOM 1768 N N . PHE A 1 219 ? -6.407 -1.689 -8.300 1.00 95.12 219 PHE A N 1
ATOM 1769 C CA . PHE A 1 219 ? -7.489 -2.078 -7.380 1.00 95.12 219 PHE A CA 1
ATOM 1770 C C . PHE A 1 219 ? -7.905 -3.542 -7.600 1.00 95.12 219 PHE A C 1
ATOM 1772 O O . PHE A 1 219 ? -7.495 -4.165 -8.579 1.00 95.12 219 PHE A O 1
ATOM 1779 N N . ASN A 1 220 ? -8.685 -4.112 -6.682 1.00 93.94 220 ASN A N 1
ATOM 1780 C CA . ASN A 1 220 ? -9.342 -5.397 -6.919 1.00 93.94 220 ASN A CA 1
ATOM 1781 C C . ASN A 1 220 ? -10.457 -5.243 -7.956 1.00 93.94 220 ASN A C 1
ATOM 1783 O O . ASN A 1 220 ? -11.046 -4.166 -8.073 1.00 93.94 220 ASN A O 1
ATOM 1787 N N . TYR A 1 221 ? -10.783 -6.319 -8.673 1.00 92.12 221 TYR A N 1
ATOM 1788 C CA . TYR A 1 221 ? -12.059 -6.387 -9.390 1.00 92.12 221 TYR A CA 1
ATOM 1789 C C . TYR A 1 221 ? -13.213 -6.065 -8.421 1.00 92.12 221 TYR A C 1
ATOM 1791 O O . TYR A 1 221 ? -13.155 -6.427 -7.249 1.00 92.12 221 TYR A O 1
ATOM 1799 N N . GLY A 1 222 ? -14.235 -5.347 -8.889 1.00 86.00 222 GLY A N 1
ATOM 1800 C CA . GLY A 1 222 ? -15.370 -4.908 -8.066 1.00 86.00 222 GLY A CA 1
ATOM 1801 C C . GLY A 1 222 ? -15.158 -3.597 -7.291 1.00 86.00 222 GLY A C 1
ATOM 1802 O O . GLY A 1 222 ? -16.130 -2.890 -7.042 1.00 86.00 222 GLY A O 1
ATOM 1803 N N . GLU A 1 223 ? -13.922 -3.185 -6.976 1.00 88.25 223 GLU A N 1
ATOM 1804 C CA . GLU A 1 223 ? -13.692 -1.897 -6.297 1.00 88.25 223 GLU A CA 1
ATOM 1805 C C . GLU A 1 223 ? -14.056 -0.696 -7.187 1.00 88.25 223 GLU A C 1
ATOM 1807 O O . GLU A 1 223 ? -13.776 -0.689 -8.386 1.00 88.25 223 GLU A O 1
ATOM 1812 N N . LYS A 1 224 ? -14.593 0.378 -6.593 1.00 86.44 224 LYS A N 1
ATOM 1813 C CA . LYS A 1 224 ? -15.147 1.553 -7.302 1.00 86.44 224 LYS A CA 1
ATOM 1814 C C . LYS A 1 224 ? -14.242 2.180 -8.383 1.00 86.44 224 LYS A C 1
ATOM 1816 O O . LYS A 1 224 ? -14.758 2.759 -9.335 1.00 86.44 224 LYS A O 1
ATOM 1821 N N . TYR A 1 225 ? -12.920 2.096 -8.232 1.00 86.88 225 TYR A N 1
ATOM 1822 C CA . TYR A 1 225 ? -11.930 2.713 -9.130 1.00 86.88 225 TYR A CA 1
ATOM 1823 C C . TYR A 1 225 ? -11.056 1.678 -9.870 1.00 86.88 225 TYR A C 1
ATOM 1825 O O . TYR A 1 225 ? -9.913 1.965 -10.215 1.00 86.88 225 TYR A O 1
ATOM 1833 N N . ASN A 1 226 ? -11.553 0.451 -10.064 1.00 89.62 226 ASN A N 1
ATOM 1834 C CA . ASN A 1 226 ? -10.810 -0.617 -10.738 1.00 89.62 226 ASN A CA 1
ATOM 1835 C C . ASN A 1 226 ? -10.900 -0.548 -12.275 1.00 89.62 226 ASN A C 1
ATOM 1837 O O . ASN A 1 226 ? -11.953 -0.236 -12.826 1.00 89.62 226 ASN A O 1
ATOM 1841 N N . ALA A 1 227 ? -9.810 -0.921 -12.953 1.00 87.75 227 ALA A N 1
ATOM 1842 C CA . ALA A 1 227 ? -9.639 -0.785 -14.403 1.00 87.75 227 ALA A CA 1
ATOM 1843 C C . ALA A 1 227 ? -10.251 -1.929 -15.248 1.00 87.75 227 ALA A C 1
ATOM 1845 O O . ALA A 1 227 ? -9.874 -2.119 -16.400 1.00 87.75 227 ALA A O 1
ATOM 1846 N N . SER A 1 228 ? -11.177 -2.738 -14.712 1.00 84.88 228 SER A N 1
ATOM 1847 C CA . SER A 1 228 ? -11.769 -3.878 -15.454 1.00 84.88 228 SER A CA 1
ATOM 1848 C C . SER A 1 228 ? -12.538 -3.485 -16.722 1.00 84.88 228 SER A C 1
ATOM 1850 O O . SER A 1 228 ? -12.715 -4.331 -17.601 1.00 84.88 228 SER A O 1
ATOM 1852 N N . LYS A 1 229 ? -12.974 -2.221 -16.817 1.00 86.44 229 LYS A N 1
ATOM 1853 C CA . LYS A 1 229 ? -13.604 -1.629 -18.008 1.00 86.44 229 LYS A CA 1
ATOM 1854 C C . LYS A 1 229 ? -12.593 -1.207 -19.078 1.00 86.44 229 LYS A C 1
ATOM 1856 O O . LYS A 1 229 ? -12.954 -1.155 -20.247 1.00 86.44 229 LYS A O 1
ATOM 1861 N N . ASP A 1 230 ? -11.360 -0.921 -18.668 1.00 88.94 230 ASP A N 1
ATOM 1862 C CA . ASP A 1 230 ? -10.291 -0.380 -19.513 1.00 88.94 230 ASP A CA 1
ATOM 1863 C C . ASP A 1 230 ? -9.335 -1.482 -20.011 1.00 88.94 230 ASP A C 1
ATOM 1865 O O . ASP A 1 230 ? -8.641 -1.304 -21.009 1.00 88.94 230 ASP A O 1
ATOM 1869 N N . ILE A 1 231 ? -9.315 -2.637 -19.332 1.00 90.94 231 ILE A N 1
ATOM 1870 C CA . ILE A 1 231 ? -8.511 -3.811 -19.693 1.00 90.94 231 ILE A CA 1
ATOM 1871 C C . ILE A 1 231 ? -8.940 -4.392 -21.047 1.00 90.94 231 ILE A C 1
ATOM 1873 O O . ILE A 1 231 ? -10.068 -4.864 -21.222 1.00 90.94 231 ILE A O 1
ATOM 1877 N N . ASN A 1 232 ? -7.991 -4.474 -21.981 1.00 90.44 232 ASN A N 1
ATOM 1878 C CA . ASN A 1 232 ? -8.146 -5.271 -23.195 1.00 90.44 232 ASN A CA 1
ATOM 1879 C C . ASN A 1 232 ? -8.042 -6.776 -22.881 1.00 90.44 232 ASN A C 1
ATOM 1881 O O . ASN A 1 232 ? -6.974 -7.382 -22.960 1.00 90.44 232 ASN A O 1
ATOM 1885 N N . TRP A 1 233 ? -9.179 -7.395 -22.560 1.00 86.81 233 TRP A N 1
ATOM 1886 C CA . TRP A 1 233 ? -9.291 -8.813 -22.190 1.00 86.81 233 TRP A CA 1
ATOM 1887 C C . TRP A 1 233 ? -8.767 -9.820 -23.229 1.00 86.81 233 TRP A C 1
ATOM 1889 O O . TRP A 1 233 ? -8.508 -10.961 -22.859 1.00 86.81 233 TRP A O 1
ATOM 1899 N N . LYS A 1 234 ? -8.584 -9.430 -24.501 1.00 86.94 234 LYS A N 1
ATOM 1900 C CA . LYS A 1 234 ? -7.988 -10.300 -25.538 1.00 86.94 234 LYS A CA 1
ATOM 1901 C C . LYS A 1 234 ? -6.464 -10.409 -25.430 1.00 86.94 234 LYS A C 1
ATOM 1903 O O . LYS A 1 234 ? -5.887 -11.379 -25.906 1.00 86.94 234 LYS A O 1
ATOM 1908 N N . GLU A 1 235 ? -5.834 -9.409 -24.824 1.00 87.75 235 GLU A N 1
ATOM 1909 C CA . GLU A 1 235 ? -4.380 -9.265 -24.679 1.00 87.75 235 GLU A CA 1
ATOM 1910 C C . GLU A 1 235 ? -3.936 -9.317 -23.207 1.00 87.75 235 GLU A C 1
ATOM 1912 O O . GLU A 1 235 ? -2.752 -9.192 -22.898 1.00 87.75 235 GLU A O 1
ATOM 1917 N N . ALA A 1 236 ? -4.888 -9.494 -22.289 1.00 93.38 236 ALA A N 1
ATOM 1918 C CA . ALA A 1 236 ? -4.651 -9.519 -20.858 1.00 93.38 236 ALA A CA 1
ATOM 1919 C C . ALA A 1 236 ? -3.863 -10.768 -20.434 1.00 93.38 236 ALA A C 1
ATOM 1921 O O . ALA A 1 236 ? -4.341 -11.899 -20.536 1.00 93.38 236 ALA A O 1
ATOM 1922 N N . LYS A 1 237 ? -2.666 -10.548 -19.888 1.00 95.88 237 LYS A N 1
ATOM 1923 C CA . LYS A 1 237 ? -1.856 -11.568 -19.219 1.00 95.88 237 LYS A CA 1
ATOM 1924 C C . LYS A 1 237 ? -2.301 -11.693 -17.764 1.00 95.88 237 LYS A C 1
ATOM 1926 O O . LYS A 1 237 ? -2.579 -10.692 -17.098 1.00 95.88 237 LYS A O 1
ATOM 1931 N N . VAL A 1 238 ? -2.350 -12.926 -17.269 1.00 97.69 238 VAL A N 1
ATOM 1932 C CA . VAL A 1 238 ? -2.652 -13.237 -15.866 1.00 97.69 238 VAL A CA 1
ATOM 1933 C C . VAL A 1 238 ? -1.373 -13.713 -15.196 1.00 97.69 238 VAL A C 1
ATOM 1935 O O . VAL A 1 238 ? -0.769 -14.688 -15.635 1.00 97.69 238 VAL A O 1
ATOM 1938 N N . TYR A 1 239 ? -0.972 -13.022 -14.138 1.00 98.19 239 TYR A N 1
ATOM 1939 C CA . TYR A 1 239 ? 0.231 -13.287 -13.360 1.00 98.19 239 TYR A CA 1
ATOM 1940 C C . TYR A 1 239 ? -0.129 -13.742 -11.946 1.00 98.19 239 TYR A C 1
ATOM 1942 O O . TYR A 1 239 ? -1.194 -13.391 -11.432 1.00 98.19 239 TYR A O 1
ATOM 1950 N N . GLU A 1 240 ? 0.768 -14.475 -11.292 1.00 98.12 240 GLU A N 1
ATOM 1951 C CA . GLU A 1 240 ? 0.693 -14.714 -9.851 1.00 98.12 240 GLU A CA 1
ATOM 1952 C C . GLU A 1 240 ? 0.654 -13.385 -9.092 1.00 98.12 240 GLU A C 1
ATOM 1954 O O . GLU A 1 240 ? 1.475 -12.493 -9.322 1.00 98.12 240 GLU A O 1
ATOM 1959 N N . LYS A 1 241 ? -0.272 -13.256 -8.137 1.00 98.06 241 LYS A N 1
ATOM 1960 C CA . LYS A 1 241 ? -0.118 -12.255 -7.091 1.00 98.06 241 LYS A CA 1
ATOM 1961 C C . LYS A 1 241 ? 0.697 -12.862 -5.952 1.00 98.06 241 LYS A C 1
ATOM 1963 O O . LYS A 1 241 ? 0.151 -13.521 -5.074 1.00 98.06 241 LYS A O 1
ATOM 1968 N N . VAL A 1 242 ? 1.992 -12.565 -5.961 1.00 97.81 242 VAL A N 1
ATOM 1969 C CA . VAL A 1 242 ? 2.891 -12.833 -4.834 1.00 97.81 242 VAL A CA 1
ATOM 1970 C C . VAL A 1 242 ? 2.452 -11.992 -3.623 1.00 97.81 242 VAL A C 1
ATOM 1972 O O . VAL A 1 242 ? 2.120 -10.805 -3.758 1.00 97.81 242 VAL A O 1
ATOM 1975 N N . ASP A 1 243 ? 2.451 -12.620 -2.448 1.00 96.44 243 ASP A N 1
ATOM 1976 C CA . ASP A 1 243 ? 2.163 -12.006 -1.148 1.00 96.44 243 ASP A CA 1
ATOM 1977 C C . ASP A 1 243 ? 3.477 -11.654 -0.436 1.00 96.44 243 ASP A C 1
ATOM 1979 O O . ASP A 1 243 ? 4.085 -12.482 0.238 1.00 96.44 243 ASP A O 1
ATOM 1983 N N . GLY A 1 244 ? 3.974 -10.437 -0.657 1.00 95.75 244 GLY A N 1
ATOM 1984 C CA . GLY A 1 244 ? 5.261 -9.996 -0.127 1.00 95.75 244 GLY A CA 1
ATOM 1985 C C . GLY A 1 244 ? 5.344 -8.482 0.046 1.00 95.75 244 GLY A C 1
ATOM 1986 O O . GLY A 1 244 ? 4.422 -7.821 0.534 1.00 95.75 244 GLY A O 1
ATOM 1987 N N . SER A 1 245 ? 6.488 -7.890 -0.297 1.00 96.56 245 SER A N 1
ATOM 1988 C CA . SER A 1 245 ? 6.604 -6.430 -0.335 1.00 96.56 245 SER A CA 1
ATOM 1989 C C . SER A 1 245 ? 7.397 -5.900 -1.519 1.00 96.56 245 SER A C 1
ATOM 1991 O O . SER A 1 245 ? 8.596 -6.136 -1.639 1.00 96.56 245 SER A O 1
ATOM 1993 N N . LEU A 1 246 ? 6.714 -5.094 -2.335 1.00 98.38 246 LEU A N 1
ATOM 1994 C CA . LEU A 1 246 ? 7.274 -4.341 -3.453 1.00 98.38 246 LEU A CA 1
ATOM 1995 C C . LEU A 1 246 ? 8.504 -3.510 -3.050 1.00 98.38 246 LEU A C 1
ATOM 1997 O O . LEU A 1 246 ? 8.392 -2.474 -2.379 1.00 98.38 246 LEU A O 1
ATOM 2001 N N . CYS A 1 247 ? 9.649 -3.940 -3.571 1.00 98.56 247 CYS A N 1
ATOM 2002 C CA . CYS A 1 247 ? 10.951 -3.294 -3.532 1.00 98.56 247 CYS A CA 1
ATOM 2003 C C . CYS A 1 247 ? 11.345 -2.901 -4.966 1.00 98.56 247 CYS A C 1
ATOM 2005 O O . CYS A 1 247 ? 11.575 -3.750 -5.822 1.00 98.56 247 CYS A O 1
ATOM 2007 N N . THR A 1 248 ? 11.407 -1.602 -5.257 1.00 98.81 248 THR A N 1
ATOM 2008 C CA . THR A 1 248 ? 11.768 -1.095 -6.591 1.00 98.81 248 THR A CA 1
ATOM 2009 C C . THR A 1 248 ? 13.223 -0.648 -6.614 1.00 98.81 248 THR A C 1
ATOM 2011 O O . THR A 1 248 ? 13.584 0.313 -5.928 1.00 98.81 248 THR A O 1
ATOM 2014 N N . LEU A 1 249 ? 14.030 -1.353 -7.405 1.00 98.81 249 LEU A N 1
ATOM 2015 C CA . LEU A 1 249 ? 15.439 -1.088 -7.682 1.00 98.81 249 LEU A CA 1
ATOM 2016 C C . LEU A 1 249 ? 15.568 0.097 -8.652 1.00 98.81 249 LEU A C 1
ATOM 2018 O O . LEU A 1 249 ? 14.981 0.072 -9.734 1.00 98.81 249 LEU A O 1
ATOM 2022 N N . TYR A 1 250 ? 16.344 1.114 -8.275 1.00 98.62 250 TYR A N 1
ATOM 2023 C CA . TYR A 1 250 ? 16.601 2.312 -9.082 1.00 98.62 250 TYR A CA 1
ATOM 2024 C C . TYR A 1 250 ? 18.040 2.817 -8.901 1.00 98.62 250 TYR A C 1
ATOM 2026 O O . TYR A 1 250 ? 18.663 2.575 -7.866 1.00 98.62 250 TYR A O 1
ATOM 2034 N N . TYR A 1 251 ? 18.575 3.521 -9.900 1.00 98.06 251 TYR A N 1
ATOM 2035 C CA . TYR A 1 251 ? 19.916 4.106 -9.843 1.00 98.06 251 TYR A CA 1
ATOM 2036 C C . TYR A 1 251 ? 19.842 5.587 -9.468 1.00 98.06 251 TYR A C 1
ATOM 2038 O O . TYR A 1 251 ? 19.068 6.343 -10.053 1.00 98.06 251 TYR A O 1
ATOM 2046 N N . TYR A 1 252 ? 20.639 6.013 -8.490 1.00 96.62 252 TYR A N 1
ATOM 2047 C CA . TYR A 1 252 ? 20.771 7.422 -8.125 1.00 96.62 252 TYR A CA 1
ATOM 2048 C C . TYR A 1 252 ? 22.074 7.667 -7.359 1.00 96.62 252 TYR A C 1
ATOM 2050 O O . TYR A 1 252 ? 22.371 6.960 -6.396 1.00 96.62 252 TYR A O 1
ATOM 2058 N N . GLY A 1 253 ? 22.801 8.729 -7.719 1.00 93.69 253 GLY A N 1
ATOM 2059 C CA . GLY A 1 253 ? 24.029 9.119 -7.024 1.00 93.69 253 GLY A CA 1
ATOM 2060 C C . GLY A 1 253 ? 25.072 8.009 -7.086 1.00 93.69 253 GLY A C 1
ATOM 2061 O O . GLY A 1 253 ? 25.446 7.462 -6.053 1.00 93.69 253 GLY A O 1
ATOM 2062 N N . ASP A 1 254 ? 25.415 7.622 -8.316 1.00 93.62 254 ASP A N 1
ATOM 2063 C CA . ASP A 1 254 ? 26.357 6.566 -8.712 1.00 93.62 254 ASP A CA 1
ATOM 2064 C C . ASP A 1 254 ? 26.209 5.203 -8.016 1.00 93.62 254 ASP A C 1
ATOM 2066 O O . ASP A 1 254 ? 27.154 4.418 -7.912 1.00 93.62 254 ASP A O 1
ATOM 2070 N N . MET A 1 255 ? 25.003 4.901 -7.530 1.00 95.56 255 MET A N 1
ATOM 2071 C CA . MET A 1 255 ? 24.695 3.673 -6.807 1.00 95.56 255 MET A CA 1
ATOM 2072 C C . MET A 1 255 ? 23.279 3.176 -7.093 1.00 95.56 255 MET A C 1
ATOM 2074 O O . MET A 1 255 ? 22.346 3.949 -7.321 1.00 95.56 255 MET A O 1
ATOM 2078 N N . TRP A 1 256 ? 23.118 1.858 -7.001 1.00 97.94 256 TRP A N 1
ATOM 2079 C CA . TRP A 1 256 ? 21.817 1.203 -6.970 1.00 97.94 256 TRP A CA 1
ATOM 2080 C C . TRP A 1 256 ? 21.211 1.262 -5.562 1.00 97.94 256 TRP A C 1
ATOM 2082 O O . TRP A 1 256 ? 21.855 0.919 -4.570 1.00 97.94 256 TRP A O 1
ATOM 2092 N N . TRP A 1 257 ? 19.948 1.670 -5.498 1.00 98.19 257 TRP A N 1
ATOM 2093 C CA . TRP A 1 257 ? 19.122 1.761 -4.297 1.00 98.19 257 TRP A CA 1
ATOM 2094 C C . TRP A 1 257 ? 17.856 0.927 -4.477 1.00 98.19 257 TRP A C 1
ATOM 2096 O O . TRP A 1 257 ? 17.407 0.711 -5.602 1.00 98.19 257 TRP A O 1
ATOM 2106 N N . ILE A 1 258 ? 17.235 0.517 -3.369 1.00 98.12 258 ILE A N 1
ATOM 2107 C CA . ILE A 1 258 ? 15.855 0.027 -3.393 1.00 98.12 258 ILE A CA 1
ATOM 2108 C C . ILE A 1 258 ? 14.946 0.967 -2.619 1.00 98.12 258 ILE A C 1
ATOM 2110 O O . ILE A 1 258 ? 15.260 1.391 -1.507 1.00 98.12 258 ILE A O 1
ATOM 2114 N N . SER A 1 259 ? 13.793 1.253 -3.211 1.00 98.12 259 SER A N 1
ATOM 2115 C CA . SER A 1 259 ? 12.672 1.921 -2.559 1.00 98.12 259 SER A CA 1
ATOM 2116 C C . SER A 1 259 ? 11.602 0.901 -2.195 1.00 98.12 259 SER A C 1
ATOM 2118 O O . SER A 1 259 ? 11.387 -0.067 -2.916 1.00 98.12 259 SER A O 1
ATOM 2120 N N . THR A 1 260 ? 10.892 1.134 -1.096 1.00 97.69 260 THR A N 1
ATOM 2121 C CA . THR A 1 260 ? 9.583 0.510 -0.860 1.00 97.69 260 THR A CA 1
ATOM 2122 C C . THR A 1 260 ? 8.499 1.550 -1.109 1.00 97.69 260 THR A C 1
ATOM 2124 O O . THR A 1 260 ? 8.765 2.754 -1.085 1.00 97.69 260 THR A O 1
ATOM 2127 N N . THR A 1 261 ? 7.235 1.127 -1.189 1.00 94.19 261 THR A N 1
ATOM 2128 C CA . THR A 1 261 ? 6.103 2.078 -1.189 1.00 94.19 261 THR A CA 1
ATOM 2129 C C . THR A 1 261 ? 6.072 3.009 0.038 1.00 94.19 261 THR A C 1
ATOM 2131 O O . THR A 1 261 ? 5.256 3.924 0.073 1.00 94.19 261 THR A O 1
ATOM 2134 N N . GLY A 1 262 ? 6.867 2.748 1.088 1.00 91.00 262 GLY A N 1
ATOM 2135 C CA . GLY A 1 262 ? 6.901 3.509 2.337 1.00 91.00 262 GLY A CA 1
ATOM 2136 C C . GLY A 1 262 ? 8.200 4.268 2.634 1.00 91.00 262 GLY A C 1
ATOM 2137 O O . GLY A 1 262 ? 8.193 5.039 3.596 1.00 91.00 262 GLY A O 1
ATOM 2138 N N . THR A 1 263 ? 9.286 4.067 1.879 1.00 95.25 263 THR A N 1
ATOM 2139 C CA . THR A 1 263 ? 10.584 4.766 2.015 1.00 95.25 263 THR A CA 1
ATOM 2140 C C . THR A 1 263 ? 11.369 4.710 0.700 1.00 95.25 263 THR A C 1
ATOM 2142 O O . THR A 1 263 ? 11.562 3.629 0.150 1.00 95.25 263 THR A O 1
ATOM 2145 N N . ALA A 1 264 ? 11.915 5.842 0.235 1.00 96.50 264 ALA A N 1
ATOM 2146 C CA . ALA A 1 264 ? 12.770 5.857 -0.963 1.00 96.50 264 ALA A CA 1
ATOM 2147 C C . ALA A 1 264 ? 14.053 5.017 -0.796 1.00 96.50 264 ALA A C 1
ATOM 2149 O O . ALA A 1 264 ? 14.503 4.415 -1.752 1.00 96.50 264 ALA A O 1
ATOM 2150 N N . SER A 1 265 ? 14.607 4.937 0.418 1.00 95.50 265 SER A N 1
ATOM 2151 C CA . SER A 1 265 ? 15.865 4.231 0.718 1.00 95.50 265 SER A CA 1
ATOM 2152 C C . SER A 1 265 ? 15.703 2.818 1.296 1.00 95.50 265 SER A C 1
ATOM 2154 O O . SER A 1 265 ? 16.626 2.327 1.937 1.00 95.50 265 SER A O 1
ATOM 2156 N N . GLY A 1 266 ? 14.518 2.201 1.217 1.00 95.00 266 GLY A N 1
ATOM 2157 C CA . GLY A 1 266 ? 14.294 0.816 1.671 1.00 95.00 266 GLY A CA 1
ATOM 2158 C C . GLY A 1 266 ? 14.350 0.577 3.191 1.00 95.00 266 GLY A C 1
ATOM 2159 O O . GLY A 1 266 ? 13.810 -0.405 3.683 1.00 95.00 266 GLY A O 1
ATOM 2160 N N . ASN A 1 267 ? 14.883 1.526 3.959 1.00 94.50 267 ASN A N 1
ATOM 2161 C CA . ASN A 1 267 ? 15.106 1.501 5.410 1.00 94.50 267 ASN A CA 1
ATOM 2162 C C . ASN A 1 267 ? 13.837 1.494 6.300 1.00 94.50 267 ASN A C 1
ATOM 2164 O O . ASN A 1 267 ? 13.872 1.962 7.438 1.00 94.50 267 ASN A O 1
ATOM 2168 N N . GLY A 1 268 ? 12.699 1.016 5.793 1.00 91.81 268 GLY A N 1
ATOM 2169 C CA . GLY A 1 268 ? 11.557 0.642 6.626 1.00 91.81 268 GLY A CA 1
ATOM 2170 C C . GLY A 1 268 ? 11.812 -0.717 7.280 1.00 91.81 268 GLY A C 1
ATOM 2171 O O . GLY A 1 268 ? 12.474 -1.563 6.687 1.00 91.81 268 GLY A O 1
ATOM 2172 N N . TYR A 1 269 ? 11.302 -0.932 8.489 1.00 92.19 269 TYR A N 1
ATOM 2173 C CA . TYR A 1 269 ? 11.396 -2.226 9.170 1.00 92.19 269 TYR A CA 1
ATOM 2174 C C . TYR A 1 269 ? 10.380 -3.238 8.620 1.00 92.19 269 TYR A C 1
ATOM 2176 O O . TYR A 1 269 ? 9.246 -2.861 8.317 1.00 92.19 269 TYR A O 1
ATOM 2184 N N . LEU A 1 270 ? 10.782 -4.512 8.549 1.00 88.50 270 LEU A N 1
ATOM 2185 C CA . LEU A 1 270 ? 9.890 -5.659 8.318 1.00 88.50 270 LEU A CA 1
ATOM 2186 C C . LEU A 1 270 ? 8.884 -5.809 9.477 1.00 88.50 270 LEU A C 1
ATOM 2188 O O . LEU A 1 270 ? 9.088 -5.235 10.550 1.00 88.50 270 LEU A O 1
ATOM 2192 N N . HIS A 1 271 ? 7.840 -6.635 9.306 1.00 75.50 271 HIS A N 1
ATOM 2193 C CA . HIS A 1 271 ? 6.815 -6.877 10.340 1.00 75.50 271 HIS A CA 1
ATOM 2194 C C . HIS A 1 271 ? 7.447 -7.239 11.698 1.00 75.50 271 HIS A C 1
ATOM 2196 O O . HIS A 1 271 ? 7.195 -6.575 12.705 1.00 75.50 271 HIS A O 1
ATOM 2202 N N . LYS A 1 272 ? 8.357 -8.223 11.706 1.00 74.31 272 LYS A N 1
ATOM 2203 C CA . LYS A 1 272 ? 9.069 -8.720 12.900 1.00 74.31 272 LYS A CA 1
ATOM 2204 C C . LYS A 1 272 ? 10.133 -7.733 13.447 1.00 74.31 272 LYS A C 1
ATOM 2206 O O . LYS A 1 272 ? 10.854 -8.077 14.372 1.00 74.31 272 LYS A O 1
ATOM 2211 N N . LYS A 1 273 ? 10.262 -6.521 12.877 1.00 77.75 273 LYS A N 1
ATOM 2212 C CA . LYS A 1 273 ? 11.112 -5.367 13.283 1.00 77.75 273 LYS A CA 1
ATOM 2213 C C . LYS A 1 273 ? 12.622 -5.603 13.490 1.00 77.75 273 LYS A C 1
ATOM 2215 O O . LYS A 1 273 ? 13.341 -4.654 13.786 1.00 77.75 273 LYS A O 1
ATOM 2220 N N . ASN A 1 274 ? 13.131 -6.810 13.251 1.00 83.50 274 ASN 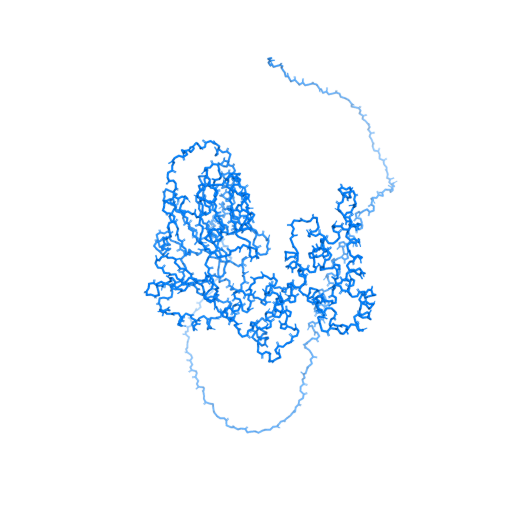A N 1
ATOM 2221 C CA . ASN A 1 274 ? 14.550 -7.153 13.421 1.00 83.50 274 ASN A CA 1
ATOM 2222 C C . ASN A 1 274 ? 15.463 -6.576 12.321 1.00 83.50 274 ASN A C 1
ATOM 2224 O O . ASN A 1 274 ? 16.577 -6.131 12.602 1.00 83.50 274 ASN A O 1
ATOM 2228 N N . LYS A 1 275 ? 14.991 -6.556 11.069 1.00 92.38 275 LYS A N 1
ATOM 2229 C CA . LYS A 1 275 ? 15.711 -6.023 9.900 1.00 92.38 275 LYS A CA 1
ATOM 2230 C C . LYS A 1 275 ? 14.868 -5.000 9.137 1.00 92.38 275 LYS A C 1
ATOM 2232 O O . LYS A 1 275 ? 13.668 -4.845 9.377 1.00 92.38 275 LYS A O 1
ATOM 2237 N N . THR A 1 276 ? 15.520 -4.299 8.214 1.00 95.69 276 THR A N 1
ATOM 2238 C CA . THR A 1 276 ? 14.912 -3.344 7.281 1.00 95.69 276 THR A CA 1
ATOM 2239 C C . THR A 1 276 ? 14.922 -3.894 5.850 1.00 95.69 276 THR A C 1
ATOM 2241 O O . THR A 1 276 ? 15.772 -4.729 5.532 1.00 95.69 276 THR A O 1
ATOM 2244 N N . PHE A 1 277 ? 13.978 -3.469 4.998 1.00 96.88 277 PHE A N 1
ATOM 2245 C CA . PHE A 1 277 ? 13.781 -4.067 3.664 1.00 96.88 277 PHE A CA 1
ATOM 2246 C C . PHE A 1 277 ? 15.028 -3.971 2.778 1.00 96.88 277 PHE A C 1
ATOM 2248 O O . PHE A 1 277 ? 15.324 -4.918 2.058 1.00 96.88 277 PHE A O 1
ATOM 2255 N N . ASP A 1 278 ? 15.792 -2.880 2.875 1.00 97.31 278 ASP A N 1
ATOM 2256 C CA . ASP A 1 278 ? 17.077 -2.715 2.185 1.00 97.31 278 ASP A CA 1
ATOM 2257 C C . ASP A 1 278 ? 18.079 -3.822 2.543 1.00 97.31 278 ASP A C 1
ATOM 2259 O O . ASP A 1 278 ? 18.686 -4.412 1.654 1.00 97.31 278 ASP A O 1
ATOM 2263 N N . LYS A 1 279 ? 18.215 -4.160 3.830 1.00 96.69 279 LYS A N 1
ATOM 2264 C CA . LYS A 1 279 ? 19.164 -5.186 4.287 1.00 96.69 279 LYS A CA 1
ATOM 2265 C C . LYS A 1 279 ? 18.780 -6.566 3.775 1.00 96.69 279 LYS A C 1
ATOM 2267 O O . LYS A 1 279 ? 19.623 -7.250 3.210 1.00 96.69 279 LYS A O 1
ATOM 2272 N N . VAL A 1 280 ? 17.511 -6.947 3.929 1.00 97.31 280 VAL A N 1
ATOM 2273 C CA . VAL A 1 280 ? 17.026 -8.274 3.514 1.00 97.31 280 VAL A CA 1
ATOM 2274 C C . VAL A 1 280 ? 17.068 -8.421 1.995 1.00 97.31 280 VAL A C 1
ATOM 2276 O O . VAL A 1 280 ? 17.546 -9.435 1.495 1.00 97.31 280 VAL A O 1
ATOM 2279 N N . PHE A 1 281 ? 16.670 -7.382 1.254 1.00 98.31 281 PHE A N 1
ATOM 2280 C CA . PHE A 1 281 ? 16.771 -7.373 -0.204 1.00 98.31 281 PHE A CA 1
ATOM 2281 C C . PHE A 1 281 ? 18.221 -7.553 -0.672 1.00 98.31 281 PHE A C 1
ATOM 2283 O O . PHE A 1 281 ? 18.482 -8.416 -1.506 1.00 98.31 281 PHE A O 1
ATOM 2290 N N . TRP A 1 282 ? 19.181 -6.800 -0.118 1.00 98.31 282 TRP A N 1
ATOM 2291 C CA . TRP A 1 282 ? 20.590 -6.938 -0.506 1.00 98.31 282 TRP A CA 1
ATOM 2292 C C . TRP A 1 282 ? 21.216 -8.261 -0.048 1.00 98.31 282 TRP A C 1
ATOM 2294 O O . TRP A 1 282 ? 22.011 -8.846 -0.783 1.00 98.31 282 TRP A O 1
ATOM 2304 N N . GLU A 1 283 ? 20.851 -8.771 1.130 1.00 97.56 283 GLU A N 1
ATOM 2305 C CA . GLU A 1 283 ? 21.286 -10.091 1.597 1.00 97.56 283 GLU A CA 1
ATOM 2306 C C . GLU A 1 283 ? 20.839 -11.205 0.639 1.00 97.56 283 GLU A C 1
ATOM 2308 O O . GLU A 1 283 ? 21.652 -12.077 0.332 1.00 97.56 283 GLU A O 1
ATOM 2313 N N . ILE A 1 284 ? 19.603 -11.164 0.128 1.00 98.00 284 ILE A N 1
ATOM 2314 C CA . ILE A 1 284 ? 19.091 -12.142 -0.847 1.00 98.00 284 ILE A CA 1
ATOM 2315 C C . ILE A 1 284 ? 19.700 -11.902 -2.237 1.00 98.00 284 ILE A C 1
ATOM 2317 O O . ILE A 1 284 ? 20.166 -12.851 -2.861 1.00 98.00 284 ILE A O 1
ATOM 2321 N N . TRP A 1 285 ? 19.800 -10.650 -2.698 1.00 98.38 285 TRP A N 1
ATOM 2322 C CA . TRP A 1 285 ? 20.415 -10.284 -3.985 1.00 98.38 285 TRP A CA 1
ATOM 2323 C C . TRP A 1 285 ? 21.822 -10.879 -4.153 1.00 98.38 285 TRP A C 1
ATOM 2325 O O . TRP A 1 285 ? 22.146 -11.455 -5.194 1.00 98.38 285 TRP A O 1
ATOM 2335 N N . TYR A 1 286 ? 22.652 -10.805 -3.107 1.00 97.81 286 TYR A N 1
ATOM 2336 C CA . TYR A 1 286 ? 23.997 -11.388 -3.125 1.00 97.81 286 TYR A CA 1
ATOM 2337 C C . TYR A 1 286 ? 24.031 -12.907 -2.905 1.00 97.81 286 TYR A C 1
ATOM 2339 O O . TYR A 1 286 ? 25.002 -13.543 -3.313 1.00 97.81 286 TYR A O 1
ATOM 2347 N N . GLN A 1 287 ? 23.000 -13.507 -2.300 1.00 97.19 287 GLN A N 1
ATOM 2348 C CA . GLN A 1 287 ? 22.859 -14.968 -2.219 1.00 97.19 287 GLN A CA 1
ATOM 2349 C C . GLN A 1 287 ? 22.469 -15.574 -3.571 1.00 97.19 287 GLN A C 1
ATOM 2351 O O . GLN A 1 287 ? 23.077 -16.557 -3.985 1.00 97.19 287 GLN A O 1
ATOM 2356 N N . LEU A 1 288 ? 21.533 -14.941 -4.286 1.00 96.56 288 LEU A N 1
ATOM 2357 C CA . LEU A 1 288 ? 21.113 -15.314 -5.643 1.00 96.56 288 LEU A CA 1
ATOM 2358 C C . LEU A 1 288 ? 22.133 -14.922 -6.731 1.00 96.56 288 LEU A C 1
ATOM 2360 O O . LEU A 1 288 ? 21.924 -15.212 -7.904 1.00 96.56 288 LEU A O 1
ATOM 2364 N N . GLN A 1 289 ? 23.236 -14.262 -6.355 1.00 97.06 289 GLN A N 1
ATOM 2365 C CA . GLN A 1 289 ? 24.305 -13.799 -7.254 1.00 97.06 289 GLN A CA 1
ATOM 2366 C C . GLN A 1 289 ? 23.820 -12.869 -8.386 1.00 97.06 289 GLN A C 1
ATOM 2368 O O . GLN A 1 289 ? 24.451 -12.781 -9.442 1.00 97.06 289 GLN A O 1
ATOM 2373 N N . TYR A 1 290 ? 22.716 -12.148 -8.165 1.00 97.56 290 TYR A N 1
ATOM 2374 C CA . TYR A 1 290 ? 22.118 -11.272 -9.169 1.00 97.56 290 TYR A CA 1
ATOM 2375 C C . TYR A 1 290 ? 23.099 -10.174 -9.612 1.00 97.56 290 TYR A C 1
ATOM 2377 O O . TYR A 1 290 ? 23.728 -9.480 -8.805 1.00 97.56 290 TYR A O 1
ATOM 2385 N N . LYS A 1 291 ? 23.212 -9.991 -10.930 1.00 96.44 291 LYS A N 1
ATOM 2386 C CA . LYS A 1 291 ? 24.024 -8.930 -11.535 1.00 96.44 291 LYS A CA 1
ATOM 2387 C C . LYS A 1 291 ? 23.235 -7.626 -11.567 1.00 96.44 291 LYS A C 1
ATOM 2389 O O . LYS A 1 291 ? 22.042 -7.631 -11.865 1.00 96.44 291 LYS A O 1
ATOM 2394 N N . PHE A 1 292 ? 23.906 -6.510 -11.294 1.00 97.44 292 PHE A N 1
ATOM 2395 C CA . PHE A 1 292 ? 23.325 -5.188 -11.518 1.00 97.44 292 PHE A CA 1
ATOM 2396 C C . PHE A 1 292 ? 23.120 -4.943 -13.020 1.00 97.44 292 PHE A C 1
ATOM 2398 O O . PHE A 1 292 ? 23.988 -5.323 -13.811 1.00 97.44 292 PHE A O 1
ATOM 2405 N N . PRO A 1 293 ? 22.003 -4.317 -13.426 1.00 97.19 293 PRO A N 1
ATOM 2406 C CA . PRO A 1 293 ? 21.820 -3.874 -14.798 1.00 97.19 293 PRO A CA 1
ATOM 2407 C C . PRO A 1 293 ? 22.689 -2.639 -15.073 1.00 97.19 293 PRO A C 1
ATOM 2409 O O . PRO A 1 293 ? 23.152 -1.962 -14.151 1.00 97.19 293 PRO A O 1
ATOM 2412 N N . ASP A 1 294 ? 22.900 -2.336 -16.351 1.00 96.81 294 ASP A N 1
ATOM 2413 C CA . ASP A 1 294 ? 23.609 -1.126 -16.769 1.00 96.81 294 ASP A CA 1
ATOM 2414 C C . ASP A 1 294 ? 22.772 0.129 -16.422 1.00 96.81 294 ASP A C 1
ATOM 2416 O O . ASP A 1 294 ? 21.629 0.238 -16.885 1.00 96.81 294 ASP A O 1
ATOM 2420 N N . PRO A 1 295 ? 23.296 1.077 -15.618 1.00 95.50 295 PRO A N 1
ATOM 2421 C CA . PRO A 1 295 ? 22.586 2.308 -15.284 1.00 95.50 295 PRO A CA 1
ATOM 2422 C C . PRO A 1 295 ? 22.368 3.237 -16.487 1.00 95.50 295 PRO A C 1
ATOM 2424 O O . PRO A 1 295 ? 21.442 4.047 -16.443 1.00 95.50 295 PRO A O 1
ATOM 2427 N N . SER A 1 296 ? 23.146 3.108 -17.572 1.00 94.75 296 SER A N 1
ATOM 2428 C CA . SER A 1 296 ? 22.976 3.907 -18.798 1.00 94.75 296 SER A CA 1
ATOM 2429 C C . SER A 1 296 ? 21.608 3.694 -19.459 1.00 94.75 296 SER A C 1
ATOM 2431 O O . SER A 1 296 ? 21.070 4.603 -20.089 1.00 94.75 296 SER A O 1
ATOM 2433 N N . LEU A 1 297 ? 20.998 2.522 -19.236 1.00 95.50 297 LEU A N 1
ATOM 2434 C CA . LEU A 1 297 ? 19.657 2.184 -19.714 1.00 95.50 297 LEU A CA 1
ATOM 2435 C C . LEU A 1 297 ? 18.560 3.039 -19.058 1.00 95.50 297 LEU A C 1
ATOM 2437 O O . LEU A 1 297 ? 17.450 3.082 -19.583 1.00 95.50 297 LEU A O 1
ATOM 2441 N N . ASN A 1 298 ? 18.853 3.690 -17.922 1.00 96.25 298 ASN A N 1
ATOM 2442 C CA . ASN A 1 298 ? 17.939 4.549 -17.167 1.00 96.25 298 ASN A CA 1
ATOM 2443 C C . ASN A 1 298 ? 16.573 3.876 -16.899 1.00 96.25 298 ASN A C 1
ATOM 2445 O O . ASN A 1 298 ? 15.513 4.415 -17.213 1.00 96.25 298 ASN A O 1
ATOM 2449 N N . LYS A 1 299 ? 16.600 2.658 -16.341 1.00 98.56 299 LYS A N 1
ATOM 2450 C CA . LYS A 1 299 ? 15.401 1.867 -16.008 1.00 98.56 299 LYS A CA 1
ATOM 2451 C C . LYS A 1 299 ? 15.317 1.560 -14.521 1.00 98.56 299 LYS A C 1
ATOM 2453 O O . LYS A 1 299 ? 16.339 1.422 -13.846 1.00 98.56 299 LYS A O 1
ATOM 2458 N N . ILE A 1 300 ? 14.089 1.395 -14.041 1.00 98.81 300 ILE A N 1
ATOM 2459 C CA . ILE A 1 300 ? 13.791 0.859 -12.711 1.00 98.81 300 ILE A CA 1
ATOM 2460 C C . ILE A 1 300 ? 13.135 -0.515 -12.821 1.00 98.81 300 ILE A C 1
ATOM 2462 O O . ILE A 1 300 ? 12.406 -0.802 -13.774 1.00 98.81 300 ILE A O 1
ATOM 2466 N N . TYR A 1 301 ? 13.374 -1.346 -11.812 1.00 98.88 301 TYR A N 1
ATOM 2467 C CA . TYR A 1 301 ? 12.984 -2.752 -11.803 1.00 98.88 301 TYR A CA 1
ATOM 2468 C C . TYR A 1 301 ? 12.184 -3.030 -10.530 1.00 98.88 301 TYR A C 1
ATOM 2470 O O . TYR A 1 301 ? 12.664 -2.821 -9.414 1.00 98.88 301 TYR A O 1
ATOM 2478 N N . MET A 1 302 ? 10.926 -3.423 -10.696 1.00 98.81 302 MET A N 1
ATOM 2479 C CA . MET A 1 302 ? 9.954 -3.580 -9.617 1.00 98.81 302 MET A CA 1
ATOM 2480 C C . MET A 1 302 ? 9.916 -5.049 -9.204 1.00 98.81 302 MET A C 1
ATOM 2482 O O . MET A 1 302 ? 9.367 -5.871 -9.932 1.00 98.81 302 MET A O 1
ATOM 2486 N N . PHE A 1 303 ? 10.510 -5.377 -8.057 1.00 98.88 303 PHE A N 1
ATOM 2487 C CA . PHE A 1 303 ? 10.550 -6.732 -7.507 1.00 98.88 303 PHE A CA 1
ATOM 2488 C C . PHE A 1 303 ? 9.599 -6.870 -6.316 1.00 98.88 303 PHE A C 1
ATOM 2490 O O . PHE A 1 303 ? 9.473 -5.936 -5.526 1.00 98.88 303 PHE A O 1
ATOM 2497 N N . GLU A 1 304 ? 9.018 -8.049 -6.108 1.00 98.69 304 GLU A N 1
ATOM 2498 C CA . GLU A 1 304 ? 8.441 -8.408 -4.809 1.00 98.69 304 GLU A CA 1
ATOM 2499 C C . GLU A 1 304 ? 9.511 -9.101 -3.955 1.00 98.69 304 GLU A C 1
ATOM 2501 O O . GLU A 1 304 ? 10.142 -10.065 -4.396 1.00 98.69 304 GLU A O 1
ATOM 2506 N N . LEU A 1 305 ? 9.729 -8.604 -2.735 1.00 98.31 305 LEU A N 1
ATOM 2507 C CA . LEU A 1 305 ? 10.506 -9.299 -1.711 1.00 98.31 305 LEU A CA 1
ATOM 2508 C C . LEU A 1 305 ? 9.611 -10.340 -1.031 1.00 98.31 305 LEU A C 1
ATOM 2510 O O . LEU A 1 305 ? 8.613 -9.970 -0.410 1.00 98.31 305 LEU A O 1
ATOM 2514 N N . PHE A 1 306 ? 9.995 -11.613 -1.114 1.00 97.00 306 PHE A N 1
ATOM 2515 C CA . PHE A 1 306 ? 9.236 -12.748 -0.589 1.00 97.00 306 PHE A CA 1
ATOM 2516 C C . PHE A 1 306 ? 10.186 -13.656 0.201 1.00 97.00 306 PHE A C 1
ATOM 2518 O O . PHE A 1 306 ? 11.123 -14.220 -0.355 1.00 97.00 306 PHE A O 1
ATOM 2525 N N . THR A 1 307 ? 10.044 -13.700 1.527 1.00 94.81 307 THR A N 1
ATOM 2526 C CA . THR A 1 307 ? 11.103 -14.197 2.425 1.00 94.81 307 THR A CA 1
ATOM 2527 C C . THR A 1 307 ? 10.550 -14.631 3.775 1.00 94.81 307 THR A C 1
ATOM 2529 O O . THR A 1 307 ? 9.622 -14.016 4.294 1.00 94.81 307 THR A O 1
ATOM 2532 N N . LYS A 1 308 ? 11.162 -15.646 4.394 1.00 91.81 308 LYS A N 1
ATOM 2533 C CA . LYS A 1 308 ? 10.756 -16.196 5.704 1.00 91.81 308 LYS A CA 1
ATOM 2534 C C . LYS A 1 308 ? 10.890 -15.187 6.858 1.00 91.81 308 LYS A C 1
ATOM 2536 O O . LYS A 1 308 ? 10.237 -15.323 7.896 1.00 91.81 308 LYS A O 1
ATOM 2541 N N . GLU A 1 309 ? 11.677 -14.123 6.680 1.00 89.50 309 GLU A N 1
ATOM 2542 C CA . GLU A 1 309 ? 11.712 -12.995 7.623 1.00 89.50 309 GLU A CA 1
ATOM 2543 C C . GLU A 1 309 ? 10.492 -12.056 7.509 1.00 89.50 309 GLU A C 1
ATOM 2545 O O . GLU A 1 309 ? 10.212 -11.311 8.451 1.00 89.50 309 GLU A O 1
ATOM 2550 N N . HIS A 1 310 ? 9.742 -12.114 6.401 1.00 89.69 310 HIS A N 1
ATOM 2551 C CA . HIS A 1 310 ? 8.595 -11.250 6.081 1.00 89.69 310 HIS A CA 1
ATOM 2552 C C . HIS A 1 310 ? 7.394 -12.033 5.519 1.00 89.69 310 HIS A C 1
ATOM 2554 O O . HIS A 1 310 ? 6.792 -11.656 4.520 1.00 89.69 310 HIS A O 1
ATOM 2560 N N . GLU A 1 311 ? 7.060 -13.135 6.181 1.00 88.62 311 GLU A N 1
ATOM 2561 C CA . GLU A 1 311 ? 5.788 -13.848 6.023 1.00 88.62 311 GLU A CA 1
ATOM 2562 C C . GLU A 1 311 ? 4.600 -12.910 6.324 1.00 88.62 311 GLU A C 1
ATOM 2564 O O . GLU A 1 311 ? 4.638 -12.159 7.308 1.00 88.62 311 GLU A O 1
ATOM 2569 N N . ILE A 1 312 ? 3.571 -12.940 5.469 1.00 88.56 312 ILE A N 1
ATOM 2570 C CA . ILE A 1 312 ? 2.341 -12.141 5.601 1.00 88.56 312 ILE A CA 1
ATOM 2571 C C . ILE A 1 312 ? 1.158 -13.086 5.844 1.00 88.56 312 ILE A C 1
ATOM 2573 O O . ILE A 1 312 ? 0.640 -13.107 6.960 1.00 88.56 312 ILE A O 1
ATOM 2577 N N . ILE A 1 313 ? 0.777 -13.903 4.854 1.00 90.19 313 ILE A N 1
ATOM 2578 C CA . ILE A 1 313 ? -0.131 -15.059 5.019 1.00 90.19 313 ILE A CA 1
ATOM 2579 C C . ILE A 1 313 ? 0.384 -16.263 4.230 1.00 90.19 313 ILE A C 1
ATOM 2581 O O . ILE A 1 313 ? 0.385 -17.383 4.746 1.00 90.19 313 ILE A O 1
ATOM 2585 N N . VAL A 1 314 ? 0.849 -16.039 2.997 1.00 92.62 314 VAL A N 1
ATOM 2586 C CA . VAL A 1 314 ? 1.526 -17.081 2.223 1.00 92.62 314 VAL A CA 1
ATOM 2587 C C . VAL A 1 314 ? 2.860 -17.410 2.889 1.00 92.62 314 VAL A C 1
ATOM 2589 O O . VAL A 1 314 ? 3.631 -16.514 3.238 1.00 92.62 314 VAL A O 1
ATOM 2592 N N . LYS A 1 315 ? 3.143 -18.705 3.047 1.00 91.25 315 LYS A N 1
ATOM 2593 C CA . LYS A 1 315 ? 4.348 -19.235 3.697 1.00 91.25 315 LYS A CA 1
ATOM 2594 C C . LYS A 1 315 ? 5.474 -19.377 2.663 1.00 91.25 315 LYS A C 1
ATOM 2596 O O . LYS A 1 315 ? 5.368 -20.242 1.796 1.00 91.25 315 LYS A O 1
ATOM 2601 N N . PRO A 1 316 ? 6.566 -18.587 2.723 1.00 92.31 316 PRO A N 1
ATOM 2602 C CA . PRO A 1 316 ? 7.603 -18.650 1.696 1.00 92.31 316 PRO A CA 1
ATOM 2603 C C . PRO A 1 316 ? 8.367 -19.975 1.725 1.00 92.31 316 PRO A C 1
ATOM 2605 O O . PRO A 1 316 ? 8.915 -20.362 2.758 1.00 92.31 316 PRO A O 1
ATOM 2608 N N . ASP A 1 317 ? 8.455 -20.652 0.581 1.00 92.06 317 ASP A N 1
ATOM 2609 C CA . ASP A 1 317 ? 9.211 -21.896 0.391 1.00 92.06 317 ASP A CA 1
ATOM 2610 C C . ASP A 1 317 ? 10.720 -21.672 0.597 1.00 92.06 317 ASP A C 1
ATOM 2612 O O . ASP A 1 317 ? 11.405 -22.436 1.289 1.00 92.06 317 ASP A O 1
ATOM 2616 N N . ARG A 1 318 ? 11.217 -20.555 0.062 1.00 94.44 318 ARG A N 1
ATOM 2617 C CA . ARG A 1 318 ? 12.599 -20.069 0.097 1.00 94.44 318 ARG A CA 1
ATOM 2618 C C . ARG A 1 318 ? 12.603 -18.538 0.052 1.00 94.44 318 ARG A C 1
ATOM 2620 O O . ARG A 1 318 ? 11.574 -17.913 -0.192 1.00 94.44 318 ARG A O 1
ATOM 2627 N N . ASP A 1 319 ? 13.763 -17.933 0.268 1.00 96.56 319 ASP A N 1
ATOM 2628 C CA . ASP A 1 319 ? 13.924 -16.485 0.137 1.00 96.56 319 ASP A CA 1
ATOM 2629 C C . ASP A 1 319 ? 14.127 -16.096 -1.338 1.00 96.56 319 ASP A C 1
ATOM 2631 O O . ASP A 1 319 ? 14.995 -16.641 -2.022 1.00 96.56 319 ASP A O 1
ATOM 2635 N N . ARG A 1 320 ? 13.287 -15.183 -1.840 1.00 97.12 320 ARG A N 1
ATOM 2636 C CA . ARG A 1 320 ? 13.131 -14.833 -3.261 1.00 97.12 320 ARG A CA 1
ATOM 2637 C C . ARG A 1 320 ? 13.021 -13.315 -3.445 1.00 97.12 320 ARG A C 1
ATOM 2639 O O . ARG A 1 320 ? 12.479 -12.599 -2.599 1.00 97.12 320 ARG A O 1
ATOM 2646 N N . ILE A 1 321 ? 13.499 -12.832 -4.589 1.00 97.88 321 ILE A N 1
ATOM 2647 C CA . ILE A 1 321 ? 13.224 -11.482 -5.102 1.00 97.88 321 ILE A CA 1
ATOM 2648 C C . ILE A 1 321 ? 12.803 -11.601 -6.569 1.00 97.88 321 ILE A C 1
ATOM 2650 O O . ILE A 1 321 ? 13.607 -11.936 -7.441 1.00 97.88 321 ILE A O 1
ATOM 2654 N N . ILE A 1 322 ? 11.511 -11.374 -6.804 1.00 98.75 322 ILE A N 1
ATOM 2655 C CA . ILE A 1 322 ? 10.791 -11.814 -8.007 1.00 98.75 322 ILE A CA 1
ATOM 2656 C C . ILE A 1 322 ? 10.424 -10.587 -8.838 1.00 98.75 322 ILE A C 1
ATOM 2658 O O . ILE A 1 322 ? 9.730 -9.702 -8.337 1.00 98.75 322 ILE A O 1
ATOM 2662 N N . LEU A 1 323 ? 10.883 -10.500 -10.088 1.00 98.88 323 LEU A N 1
ATOM 2663 C CA . LEU A 1 323 ? 10.606 -9.353 -10.954 1.00 98.88 323 LEU A CA 1
ATOM 2664 C C . LEU A 1 323 ? 9.125 -9.334 -11.369 1.00 98.88 323 LEU A C 1
ATOM 2666 O O . LEU A 1 323 ? 8.647 -10.254 -12.028 1.00 98.88 323 LEU A O 1
ATOM 2670 N N . LEU A 1 324 ? 8.416 -8.261 -11.010 1.00 98.75 324 LEU A N 1
ATOM 2671 C CA . LEU A 1 324 ? 7.009 -8.022 -11.352 1.00 98.75 324 LEU A CA 1
ATOM 2672 C C . LEU A 1 324 ? 6.823 -7.101 -12.568 1.00 98.75 324 LEU A C 1
ATOM 2674 O O . LEU A 1 324 ? 5.743 -7.061 -13.156 1.00 98.75 324 LEU A O 1
ATOM 2678 N N . GLY A 1 325 ? 7.822 -6.280 -12.899 1.00 98.44 325 GLY A N 1
ATOM 2679 C CA . GLY A 1 325 ? 7.722 -5.293 -13.974 1.00 98.44 325 GLY A CA 1
ATOM 2680 C C . GLY A 1 325 ? 8.952 -4.403 -14.098 1.00 98.44 325 GLY A C 1
ATOM 2681 O O . GLY A 1 325 ? 9.745 -4.269 -13.163 1.00 98.44 325 GLY A O 1
ATOM 2682 N N . VAL A 1 326 ? 9.084 -3.753 -15.251 1.00 98.75 326 VAL A N 1
ATOM 2683 C CA . VAL A 1 326 ? 10.151 -2.789 -15.550 1.00 98.75 326 VAL A CA 1
ATOM 2684 C C . VAL A 1 326 ? 9.519 -1.481 -16.015 1.00 98.75 326 VAL A C 1
ATOM 2686 O O . VAL A 1 326 ? 8.425 -1.484 -16.578 1.00 98.75 326 VAL A O 1
ATOM 2689 N N . ARG A 1 327 ? 10.176 -0.347 -15.759 1.00 98.56 327 ARG A N 1
ATOM 2690 C CA . ARG A 1 327 ? 9.796 0.953 -16.327 1.00 98.56 327 ARG A CA 1
ATOM 2691 C C . ARG A 1 327 ? 11.033 1.674 -16.844 1.00 98.56 327 ARG A C 1
ATOM 2693 O O . ARG A 1 327 ? 12.018 1.831 -16.122 1.00 98.56 327 ARG A O 1
ATOM 2700 N N . ASP A 1 328 ? 10.962 2.104 -18.097 1.00 98.00 328 ASP A N 1
ATOM 2701 C CA . ASP A 1 328 ? 11.941 2.994 -18.708 1.00 98.00 328 ASP A CA 1
ATOM 2702 C C . ASP A 1 328 ? 11.727 4.418 -18.186 1.00 98.00 328 ASP A C 1
ATOM 2704 O O . ASP A 1 328 ? 10.625 4.956 -18.285 1.00 98.00 328 ASP A O 1
ATOM 2708 N N . MET A 1 329 ? 12.763 5.045 -17.631 1.00 96.62 329 MET A N 1
ATOM 2709 C CA . MET A 1 329 ? 12.656 6.391 -17.063 1.00 96.62 329 MET A CA 1
ATOM 2710 C C . MET A 1 329 ? 12.864 7.500 -18.100 1.00 96.62 329 MET A C 1
ATOM 2712 O O . MET A 1 329 ? 12.612 8.664 -17.793 1.00 96.62 329 MET A O 1
ATOM 2716 N N . ASN A 1 330 ? 13.254 7.158 -19.334 1.00 94.50 330 ASN A N 1
ATOM 2717 C CA . ASN A 1 330 ? 13.323 8.108 -20.447 1.00 94.50 330 ASN A CA 1
ATOM 2718 C C . ASN A 1 330 ? 11.927 8.421 -21.018 1.00 94.50 330 ASN A C 1
ATOM 2720 O O . ASN A 1 330 ? 11.651 9.560 -21.390 1.00 94.50 330 ASN A O 1
ATOM 2724 N N . THR A 1 331 ? 11.030 7.427 -21.060 1.00 95.50 331 THR A N 1
ATOM 2725 C CA . THR A 1 331 ? 9.637 7.572 -21.529 1.00 95.50 331 THR A CA 1
ATOM 2726 C C . THR A 1 331 ? 8.583 7.487 -20.418 1.00 95.50 331 THR A C 1
ATOM 2728 O O . THR A 1 331 ? 7.417 7.795 -20.665 1.00 95.50 331 THR A O 1
ATOM 2731 N N . LEU A 1 332 ? 8.969 7.055 -19.211 1.00 96.31 332 LEU A N 1
ATOM 2732 C CA . LEU A 1 332 ? 8.102 6.700 -18.071 1.00 96.31 332 LEU A CA 1
ATOM 2733 C C . LEU A 1 332 ? 7.083 5.576 -18.364 1.00 96.31 332 LEU A C 1
ATOM 2735 O O . LEU A 1 332 ? 6.177 5.322 -17.559 1.00 96.31 332 LEU A O 1
ATOM 2739 N N . LYS A 1 333 ? 7.255 4.848 -19.477 1.00 96.69 333 LYS A N 1
ATOM 2740 C CA . LYS A 1 333 ? 6.432 3.694 -19.859 1.00 96.69 333 LYS A CA 1
ATOM 2741 C C . LYS A 1 333 ? 6.912 2.411 -19.188 1.00 96.69 333 LYS A C 1
ATOM 2743 O O . LYS A 1 333 ? 8.103 2.215 -18.951 1.00 96.69 333 LYS A O 1
ATOM 2748 N N . GLU A 1 334 ? 5.958 1.544 -18.873 1.00 98.12 334 GLU A N 1
ATOM 2749 C CA . GLU A 1 334 ? 6.250 0.196 -18.387 1.00 98.12 334 GLU A CA 1
ATOM 2750 C C . GLU A 1 334 ? 6.623 -0.736 -19.547 1.00 98.12 334 GLU A C 1
ATOM 2752 O O . GLU A 1 334 ? 6.279 -0.487 -20.703 1.00 98.12 334 GLU A O 1
ATOM 2757 N N . GLU A 1 335 ? 7.347 -1.799 -19.218 1.00 97.69 335 GLU A N 1
ATOM 2758 C CA . GLU A 1 335 ? 7.798 -2.844 -20.132 1.00 97.69 335 GLU A CA 1
ATOM 2759 C C . GLU A 1 335 ? 7.503 -4.223 -19.522 1.00 97.69 335 GLU A C 1
ATOM 2761 O O . GLU A 1 335 ? 7.429 -4.373 -18.297 1.00 97.69 335 GLU A O 1
ATOM 2766 N N . ASP A 1 336 ? 7.348 -5.237 -20.377 1.00 96.94 336 ASP A N 1
ATOM 2767 C CA . ASP A 1 336 ? 7.185 -6.628 -19.941 1.00 96.94 336 ASP A CA 1
ATOM 2768 C C . ASP A 1 336 ? 8.424 -7.071 -19.131 1.00 96.94 336 ASP A C 1
ATOM 2770 O O . ASP A 1 336 ? 9.548 -6.894 -19.613 1.00 96.94 336 ASP A O 1
ATOM 2774 N N . PRO A 1 337 ? 8.274 -7.616 -17.907 1.00 97.81 337 PRO A N 1
ATOM 2775 C CA . PRO A 1 337 ? 9.414 -8.072 -17.118 1.00 97.81 337 PRO A CA 1
ATOM 2776 C C . PRO A 1 337 ? 10.158 -9.262 -17.732 1.00 97.81 337 PRO A C 1
ATOM 2778 O O . PRO A 1 337 ? 11.360 -9.393 -17.494 1.00 97.81 337 PRO A O 1
ATOM 2781 N N . GLN A 1 338 ? 9.490 -10.120 -18.511 1.00 97.94 338 GLN A N 1
ATOM 2782 C CA . GLN A 1 338 ? 10.031 -11.426 -18.893 1.00 97.94 338 GLN A CA 1
ATOM 2783 C C . GLN A 1 338 ? 11.363 -11.335 -19.674 1.00 97.94 338 GLN A C 1
ATOM 2785 O O . GLN A 1 338 ? 12.331 -11.956 -19.227 1.00 97.94 338 GLN A O 1
ATOM 2790 N N . PRO A 1 339 ? 11.512 -10.503 -20.730 1.00 98.19 339 PRO A N 1
ATOM 2791 C CA . PRO A 1 339 ? 12.779 -10.404 -21.465 1.00 98.19 339 PRO A CA 1
ATOM 2792 C C . PRO A 1 339 ? 13.927 -9.805 -20.636 1.00 98.19 339 PRO A C 1
ATOM 2794 O O . PRO A 1 339 ? 15.100 -10.061 -20.911 1.00 98.19 339 PRO A O 1
ATOM 2797 N N . HIS A 1 340 ? 13.616 -9.001 -19.610 1.00 98.25 340 HIS A N 1
ATOM 2798 C CA . HIS A 1 340 ? 14.623 -8.455 -18.692 1.00 98.25 340 HIS A CA 1
ATOM 2799 C C . HIS A 1 340 ? 15.080 -9.494 -17.675 1.00 98.25 340 HIS A C 1
ATOM 2801 O O . HIS A 1 340 ? 16.278 -9.599 -17.419 1.00 98.25 340 HIS A O 1
ATOM 2807 N N . ALA A 1 341 ? 14.148 -10.279 -17.130 1.00 98.31 341 ALA A N 1
ATOM 2808 C CA . ALA A 1 341 ? 14.459 -11.386 -16.235 1.00 98.31 341 ALA A CA 1
ATOM 2809 C C . ALA A 1 341 ? 15.353 -12.427 -16.927 1.00 98.31 341 ALA A C 1
ATOM 2811 O O . ALA A 1 341 ? 16.416 -12.765 -16.404 1.00 98.31 341 ALA A O 1
ATOM 2812 N N . GLU A 1 342 ? 14.990 -12.838 -18.147 1.00 98.12 342 GLU A N 1
ATOM 2813 C CA . GLU A 1 342 ? 15.776 -13.748 -18.992 1.00 98.12 342 GLU A CA 1
ATOM 2814 C C . GLU A 1 342 ? 17.183 -13.203 -19.274 1.00 98.12 342 GLU A C 1
ATOM 2816 O O . GLU A 1 342 ? 18.177 -13.888 -19.029 1.00 98.12 342 GLU A O 1
ATOM 2821 N N . LYS A 1 343 ? 17.291 -11.942 -19.720 1.00 97.94 343 LYS A N 1
ATOM 2822 C CA . LYS A 1 343 ? 18.578 -11.292 -20.023 1.00 97.94 343 LYS A CA 1
ATOM 2823 C C . LYS A 1 343 ? 19.504 -11.184 -18.806 1.00 97.94 343 LYS A C 1
ATOM 2825 O O . LYS A 1 343 ? 20.724 -11.254 -18.960 1.00 97.94 343 LYS A O 1
ATOM 2830 N N . MET A 1 344 ? 18.947 -10.957 -17.617 1.00 97.94 344 MET A N 1
ATOM 2831 C CA . MET A 1 344 ? 19.718 -10.709 -16.393 1.00 97.94 344 MET A CA 1
ATOM 2832 C C . MET A 1 344 ? 19.954 -11.963 -15.539 1.00 97.94 344 MET A C 1
ATOM 2834 O O . MET A 1 344 ? 20.801 -11.926 -14.642 1.00 97.94 344 MET A O 1
ATOM 2838 N N . GLY A 1 345 ? 19.245 -13.063 -15.812 1.00 97.81 345 GLY A N 1
ATOM 2839 C CA . GLY A 1 345 ? 19.250 -14.266 -14.976 1.00 97.81 345 GLY A CA 1
ATOM 2840 C C . GLY A 1 345 ? 18.489 -14.082 -13.659 1.00 97.81 345 GLY A C 1
ATOM 2841 O O . GLY A 1 345 ? 18.915 -14.604 -12.630 1.00 97.81 345 GLY A O 1
ATOM 2842 N N . TRP A 1 346 ? 17.404 -13.302 -13.670 1.00 98.44 346 TRP A N 1
ATOM 2843 C CA . TRP A 1 346 ? 16.548 -13.073 -12.502 1.00 98.44 346 TRP A CA 1
ATOM 2844 C C . TRP A 1 346 ? 15.292 -13.953 -12.537 1.00 98.44 346 TRP A C 1
ATOM 2846 O O . TRP A 1 346 ? 14.779 -14.291 -13.600 1.00 98.44 346 TRP A O 1
ATOM 2856 N N . GLU A 1 347 ? 14.750 -14.271 -11.363 1.00 98.38 347 GLU A N 1
ATOM 2857 C CA . GLU A 1 347 ? 13.423 -14.872 -11.223 1.00 98.38 347 GLU A CA 1
ATOM 2858 C C . GLU A 1 347 ? 12.327 -13.863 -11.620 1.00 98.38 347 GLU A C 1
ATOM 2860 O O . GLU A 1 347 ? 12.290 -12.741 -11.108 1.00 98.38 347 GLU A O 1
ATOM 2865 N N . CYS A 1 348 ? 11.432 -14.262 -12.526 1.00 98.62 348 CYS A N 1
ATOM 2866 C CA . CYS A 1 348 ? 10.267 -13.484 -12.961 1.00 98.62 348 CYS A CA 1
ATOM 2867 C C . CYS A 1 348 ? 8.988 -13.981 -12.270 1.00 98.62 348 CYS A C 1
ATOM 2869 O O . CYS A 1 348 ? 8.923 -15.127 -11.820 1.00 98.62 348 CYS A O 1
ATOM 2871 N N . VAL A 1 349 ? 7.957 -13.138 -12.202 1.00 98.25 349 VAL A N 1
ATOM 2872 C CA . VAL A 1 349 ? 6.625 -13.536 -11.724 1.00 98.25 349 VAL A CA 1
ATOM 2873 C C . VAL A 1 349 ? 5.989 -14.584 -12.646 1.00 98.25 349 VAL A C 1
ATOM 2875 O O . VAL A 1 349 ? 6.013 -14.453 -13.869 1.00 98.25 349 VAL A O 1
ATOM 2878 N N . ALA A 1 350 ? 5.397 -15.630 -12.061 1.00 97.62 350 ALA A N 1
ATOM 2879 C CA . ALA A 1 350 ? 4.746 -16.691 -12.823 1.00 97.62 350 ALA A CA 1
ATOM 2880 C C . ALA A 1 350 ? 3.539 -16.160 -13.621 1.00 97.62 350 ALA A C 1
ATOM 2882 O O . ALA A 1 350 ? 2.771 -15.332 -13.127 1.00 97.62 350 ALA A O 1
ATOM 2883 N N . MET A 1 351 ? 3.355 -16.661 -14.846 1.00 97.06 351 MET A N 1
ATOM 2884 C CA . MET A 1 351 ? 2.256 -16.297 -15.747 1.00 97.06 351 MET A CA 1
ATOM 2885 C C . MET A 1 351 ? 1.384 -17.521 -16.056 1.00 97.06 351 MET A C 1
ATOM 2887 O O . MET A 1 351 ? 1.895 -18.605 -16.326 1.00 97.06 351 MET A O 1
ATOM 2891 N N . TYR A 1 352 ? 0.065 -17.330 -16.074 1.00 95.88 352 TYR A N 1
ATOM 2892 C CA . TYR A 1 352 ? -0.949 -18.373 -16.240 1.00 95.88 352 TYR A CA 1
ATOM 2893 C C . TYR A 1 352 ? -1.747 -18.185 -17.547 1.00 95.88 352 TYR A C 1
ATOM 2895 O O . TYR A 1 352 ? -2.904 -17.757 -17.510 1.00 95.88 352 TYR A O 1
ATOM 2903 N N . PRO A 1 353 ? -1.178 -18.513 -18.727 1.00 88.56 353 PRO A N 1
ATOM 2904 C CA . PRO A 1 353 ? -1.796 -18.224 -20.029 1.00 88.56 353 PRO A CA 1
ATOM 2905 C C . PRO A 1 353 ? -3.138 -18.941 -20.274 1.00 88.56 353 PRO A C 1
ATOM 2907 O O . PRO A 1 353 ? -3.924 -18.509 -21.113 1.00 88.56 353 PRO A O 1
ATOM 2910 N N . LEU A 1 354 ? -3.442 -20.013 -19.532 1.00 84.94 354 LEU A N 1
ATOM 2911 C CA . LEU A 1 354 ? -4.713 -20.743 -19.643 1.00 84.94 354 LEU A CA 1
ATOM 2912 C C . LEU A 1 354 ? -5.908 -20.007 -19.000 1.00 84.94 354 LEU A C 1
ATOM 2914 O O . LEU A 1 354 ? -7.063 -20.311 -19.327 1.00 84.94 354 LEU A O 1
ATOM 2918 N N . LEU A 1 355 ? -5.656 -19.015 -18.133 1.00 87.44 355 LEU A N 1
ATOM 2919 C CA . LEU A 1 355 ? -6.674 -18.206 -17.445 1.00 87.44 355 LEU A CA 1
ATOM 2920 C C . LEU A 1 355 ? -7.232 -17.084 -18.344 1.00 87.44 355 LEU A C 1
ATOM 2922 O O . LEU A 1 355 ? -7.363 -15.929 -17.952 1.00 87.44 355 LEU A O 1
ATOM 2926 N N . SER A 1 356 ? -7.601 -17.456 -19.569 1.00 82.50 356 SER A N 1
ATOM 2927 C CA . SER A 1 356 ? -7.947 -16.593 -20.709 1.00 82.50 356 SER A CA 1
ATOM 2928 C C . SER A 1 356 ? -9.256 -15.784 -20.594 1.00 82.50 356 SER A C 1
ATOM 2930 O O . SER A 1 356 ? -9.839 -15.424 -21.615 1.00 82.50 356 SER A O 1
ATOM 2932 N N . SER A 1 357 ? -9.812 -15.597 -19.393 1.00 86.38 357 SER A N 1
ATOM 2933 C CA . SER A 1 357 ? -11.096 -14.908 -19.178 1.00 86.38 357 SER A CA 1
ATOM 2934 C C . SER A 1 357 ? -11.351 -14.642 -17.695 1.00 86.38 357 SER A C 1
ATOM 2936 O O . SER A 1 357 ? -11.035 -15.500 -16.871 1.00 86.38 357 SER A O 1
ATOM 2938 N N . ILE A 1 358 ? -12.042 -13.546 -17.371 1.00 88.06 358 ILE A N 1
ATOM 2939 C CA . ILE A 1 358 ? -12.416 -13.162 -15.998 1.00 88.06 358 ILE A CA 1
ATOM 2940 C C . ILE A 1 358 ? -13.053 -14.299 -15.171 1.00 88.06 358 ILE A C 1
ATOM 2942 O O . ILE A 1 358 ? -12.643 -14.512 -14.033 1.00 88.06 358 ILE A O 1
ATOM 2946 N N . GLY A 1 359 ? -13.978 -15.080 -15.747 1.00 87.88 359 GLY A N 1
ATOM 2947 C CA . GLY A 1 359 ? -14.615 -16.218 -15.063 1.00 87.88 359 GLY A CA 1
ATOM 2948 C C . GLY A 1 359 ? -13.602 -17.275 -14.614 1.00 87.88 359 GLY A C 1
ATOM 2949 O O . GLY A 1 359 ? -13.493 -17.554 -13.424 1.00 87.88 359 GLY A O 1
ATOM 2950 N N . LYS A 1 360 ? -12.759 -17.758 -15.540 1.00 91.62 360 LYS A N 1
ATOM 2951 C CA . LYS A 1 360 ? -11.656 -18.687 -15.225 1.00 91.62 360 LYS A CA 1
ATOM 2952 C C . LYS A 1 360 ? -10.728 -18.166 -14.122 1.00 91.62 360 LYS A C 1
ATOM 2954 O O . LYS A 1 360 ? -10.296 -18.960 -13.296 1.00 91.62 360 LYS A O 1
ATOM 2959 N N . VAL A 1 361 ? -10.408 -16.866 -14.097 1.00 93.75 361 VAL A N 1
ATOM 2960 C CA . VAL A 1 361 ? -9.550 -16.298 -13.037 1.00 93.75 361 VAL A CA 1
ATOM 2961 C C . VAL A 1 361 ? -10.257 -16.343 -11.680 1.00 93.75 361 VAL A C 1
ATOM 2963 O O . VAL A 1 361 ? -9.632 -16.701 -10.685 1.00 93.75 361 VAL A O 1
ATOM 2966 N N . PHE A 1 362 ? -11.556 -16.033 -11.629 1.00 91.56 362 PHE A N 1
ATOM 2967 C CA . PHE A 1 362 ? -12.349 -16.157 -10.404 1.00 91.56 362 PHE A CA 1
ATOM 2968 C C . PHE A 1 362 ? -12.460 -17.601 -9.916 1.00 91.56 362 PHE A C 1
ATOM 2970 O O . PHE A 1 362 ? -12.275 -17.854 -8.728 1.00 91.56 362 PHE A O 1
ATOM 2977 N N . ASP A 1 363 ? -12.735 -18.548 -10.809 1.00 90.94 363 ASP A N 1
ATOM 2978 C CA . ASP A 1 363 ? -12.891 -19.955 -10.437 1.00 90.94 363 ASP A CA 1
ATOM 2979 C C . ASP A 1 363 ? -11.556 -20.598 -10.042 1.00 90.94 363 ASP A C 1
ATOM 2981 O O . ASP A 1 363 ? -11.516 -21.382 -9.096 1.00 90.94 363 ASP A O 1
ATOM 2985 N N . ALA A 1 364 ? -10.442 -20.189 -10.657 1.00 94.19 364 ALA A N 1
ATOM 2986 C CA . ALA A 1 364 ? -9.111 -20.516 -10.156 1.00 94.19 364 ALA A CA 1
ATOM 2987 C C . ALA A 1 364 ? -8.879 -19.918 -8.756 1.00 94.19 364 ALA A C 1
ATOM 2989 O O . ALA A 1 364 ? -8.488 -20.639 -7.843 1.00 94.19 364 ALA A O 1
ATOM 2990 N N . ALA A 1 365 ? -9.177 -18.628 -8.553 1.00 93.88 365 ALA A N 1
ATOM 2991 C CA . ALA A 1 365 ? -8.915 -17.931 -7.292 1.00 93.88 365 ALA A CA 1
ATOM 2992 C C . ALA A 1 365 ? -9.690 -18.518 -6.098 1.00 93.88 365 ALA A C 1
ATOM 2994 O O . ALA A 1 365 ? -9.126 -18.637 -5.013 1.00 93.88 365 ALA A O 1
ATOM 2995 N N . LYS A 1 366 ? -10.948 -18.944 -6.293 1.00 89.88 366 LYS A N 1
ATOM 2996 C CA . LYS A 1 366 ? -11.752 -19.652 -5.271 1.00 89.88 366 LYS A CA 1
ATOM 2997 C C . LYS A 1 366 ? -11.076 -20.930 -4.756 1.00 89.88 366 LYS A C 1
ATOM 2999 O O . LYS A 1 366 ? -11.238 -21.274 -3.588 1.00 89.88 366 LYS A O 1
ATOM 3004 N N . ASN A 1 367 ? -10.338 -21.622 -5.625 1.00 91.19 367 ASN A N 1
ATOM 3005 C CA . ASN A 1 367 ? -9.736 -22.927 -5.354 1.00 91.19 367 ASN A CA 1
ATOM 3006 C C . ASN A 1 367 ? -8.269 -22.855 -4.887 1.00 91.19 367 ASN A C 1
ATOM 3008 O O . ASN A 1 367 ? -7.664 -23.896 -4.645 1.00 91.19 367 ASN A O 1
ATOM 3012 N N . LEU A 1 368 ? -7.691 -21.658 -4.732 1.00 93.00 368 LEU A N 1
ATOM 3013 C CA . LEU A 1 368 ? -6.339 -21.500 -4.187 1.00 93.00 368 LEU A CA 1
ATOM 3014 C C . LEU A 1 368 ? -6.307 -21.735 -2.670 1.00 93.00 368 LEU A C 1
ATOM 3016 O O . LEU A 1 368 ? -7.088 -21.132 -1.924 1.00 93.00 368 LEU A O 1
ATOM 3020 N N . ASP A 1 369 ? -5.327 -22.526 -2.229 1.00 89.06 369 ASP A N 1
ATOM 3021 C CA . ASP A 1 369 ? -4.868 -22.564 -0.839 1.00 89.06 369 ASP A CA 1
ATOM 3022 C C . ASP A 1 369 ? -4.259 -21.193 -0.470 1.00 89.06 369 ASP A C 1
ATOM 3024 O O . ASP A 1 369 ? -3.243 -20.795 -1.055 1.00 89.06 369 ASP A O 1
ATOM 3028 N N . PRO A 1 370 ? -4.846 -20.456 0.493 1.00 88.94 370 PRO A N 1
ATOM 3029 C CA . PRO A 1 370 ? -4.382 -19.122 0.863 1.00 88.94 370 PRO A CA 1
ATOM 3030 C C . PRO A 1 370 ? -3.027 -19.118 1.586 1.00 88.94 370 PRO A C 1
ATOM 3032 O O . PRO A 1 370 ? -2.424 -18.057 1.718 1.00 88.94 370 PRO A O 1
ATOM 3035 N N . SER A 1 371 ? -2.542 -20.275 2.051 1.00 86.94 371 SER A N 1
ATOM 3036 C CA . SER A 1 371 ? -1.202 -20.430 2.623 1.00 86.94 371 SER A CA 1
ATOM 3037 C C . SER A 1 371 ? -0.106 -20.563 1.560 1.00 86.94 371 SER A C 1
ATOM 3039 O O . SER A 1 371 ? 1.069 -20.401 1.894 1.00 86.94 371 SER A O 1
ATOM 3041 N N . GLN A 1 372 ? -0.481 -20.828 0.299 1.00 92.38 372 GLN A N 1
ATOM 3042 C CA . GLN A 1 372 ? 0.430 -20.981 -0.843 1.00 92.38 372 GLN A CA 1
ATOM 3043 C C . GLN A 1 372 ? 0.303 -19.839 -1.865 1.00 92.38 372 GLN A C 1
ATOM 3045 O O . GLN A 1 372 ? 1.312 -19.419 -2.424 1.00 92.38 372 GLN A O 1
ATOM 3050 N N . HIS A 1 373 ? -0.903 -19.297 -2.092 1.00 94.56 373 HIS A N 1
ATOM 3051 C CA . HIS A 1 373 ? -1.122 -18.212 -3.059 1.00 94.56 373 HIS A CA 1
ATOM 3052 C C . HIS A 1 373 ? -2.191 -17.208 -2.596 1.00 94.56 373 HIS A C 1
ATOM 3054 O O . HIS A 1 373 ? -3.289 -17.583 -2.186 1.00 94.56 373 HIS A O 1
ATOM 3060 N N . GLU A 1 374 ? -1.930 -15.907 -2.767 1.00 95.94 374 GLU A N 1
ATOM 3061 C CA . GLU A 1 374 ? -2.940 -14.861 -2.539 1.00 95.94 374 GLU A CA 1
ATOM 3062 C C . GLU A 1 374 ? -3.969 -14.776 -3.673 1.00 95.94 374 GLU A C 1
ATOM 3064 O O . GLU A 1 374 ? -5.139 -14.476 -3.427 1.00 95.94 374 GLU A O 1
ATOM 3069 N N . GLY A 1 375 ? -3.547 -14.999 -4.920 1.00 97.06 375 GLY A N 1
ATOM 3070 C CA . GLY A 1 375 ? -4.390 -14.822 -6.100 1.00 97.06 375 GLY A CA 1
ATOM 3071 C C . GLY A 1 375 ? -3.611 -14.436 -7.348 1.00 97.06 375 GLY A C 1
ATOM 3072 O O . GLY A 1 375 ? -2.494 -14.897 -7.574 1.00 97.06 375 GLY A O 1
ATOM 3073 N N . PHE A 1 376 ? -4.207 -13.555 -8.150 1.00 98.19 376 PHE A N 1
ATOM 3074 C CA . PHE A 1 376 ? -3.721 -13.163 -9.467 1.00 98.19 376 PHE A CA 1
ATOM 3075 C C . PHE A 1 376 ? -3.717 -11.643 -9.678 1.00 98.19 376 PHE A C 1
ATOM 3077 O O . PHE A 1 376 ? -4.541 -10.908 -9.123 1.00 98.19 376 PHE A O 1
ATOM 3084 N N . VAL A 1 377 ? -2.816 -11.176 -10.542 1.00 98.06 377 VAL A N 1
ATOM 3085 C CA . VAL A 1 377 ? -2.838 -9.835 -11.143 1.00 98.06 377 VAL A CA 1
ATOM 3086 C C . VAL A 1 377 ? -3.112 -9.986 -12.634 1.00 98.06 377 VAL A C 1
ATOM 3088 O O . VAL A 1 377 ? -2.422 -10.734 -13.320 1.00 98.06 377 VAL A O 1
ATOM 3091 N N . ILE A 1 378 ? -4.105 -9.264 -13.143 1.00 97.31 378 ILE A N 1
ATOM 3092 C CA . ILE A 1 378 ? -4.442 -9.223 -14.568 1.00 97.31 378 ILE A CA 1
ATOM 3093 C C . ILE A 1 378 ? -3.922 -7.901 -15.125 1.00 97.31 378 ILE A C 1
ATOM 3095 O O . ILE A 1 378 ? -4.169 -6.851 -14.527 1.00 97.31 378 ILE A O 1
ATOM 3099 N N . CYS A 1 379 ? -3.186 -7.959 -16.235 1.00 96.69 379 CYS A N 1
ATOM 3100 C CA . CYS A 1 379 ? -2.527 -6.817 -16.864 1.00 96.69 379 CYS A CA 1
ATOM 3101 C C . CYS A 1 379 ? -2.676 -6.888 -18.387 1.00 96.69 379 CYS A C 1
ATOM 3103 O O . CYS A 1 379 ? -2.323 -7.907 -18.976 1.00 96.69 379 CYS A O 1
ATOM 3105 N N . ASP A 1 380 ? -3.156 -5.825 -19.032 1.00 94.62 380 ASP A N 1
ATOM 3106 C CA . ASP A 1 380 ? -3.141 -5.720 -20.499 1.00 94.62 380 ASP A CA 1
ATOM 3107 C C . ASP A 1 380 ? -1.845 -5.076 -21.032 1.00 94.62 380 ASP A C 1
ATOM 3109 O O . ASP A 1 380 ? -0.975 -4.653 -20.265 1.00 94.62 380 ASP A O 1
ATOM 3113 N N . ASN A 1 381 ? -1.724 -4.986 -22.361 1.00 93.25 381 ASN A N 1
ATOM 3114 C CA . ASN A 1 381 ? -0.593 -4.349 -23.048 1.00 93.25 381 ASN A CA 1
ATOM 3115 C C . ASN A 1 381 ? -0.501 -2.819 -22.832 1.00 93.25 381 ASN A C 1
ATOM 3117 O O . ASN A 1 381 ? 0.538 -2.229 -23.121 1.00 93.25 381 ASN A O 1
ATOM 3121 N N . ASN A 1 382 ? -1.549 -2.172 -22.308 1.00 93.69 382 ASN A N 1
ATOM 3122 C CA . ASN A 1 382 ? -1.519 -0.767 -21.881 1.00 93.69 382 ASN A CA 1
ATOM 3123 C C . ASN A 1 382 ? -1.095 -0.617 -20.408 1.00 93.69 382 ASN A C 1
ATOM 3125 O O . ASN A 1 382 ? -1.025 0.499 -19.892 1.00 93.69 382 ASN A O 1
ATOM 3129 N N . PHE A 1 383 ? -0.808 -1.734 -19.731 1.00 95.38 383 PHE A N 1
ATOM 3130 C CA . PHE A 1 383 ? -0.519 -1.836 -18.303 1.00 95.38 383 PHE A CA 1
ATOM 3131 C C . PHE A 1 383 ? -1.683 -1.427 -17.381 1.00 95.38 383 PHE A C 1
ATOM 3133 O O . PHE A 1 383 ? -1.475 -1.167 -16.187 1.00 95.38 383 PHE A O 1
ATOM 3140 N N . ASN A 1 384 ? -2.920 -1.461 -17.898 1.00 95.19 384 ASN A N 1
ATOM 3141 C CA . ASN A 1 384 ? -4.130 -1.424 -17.081 1.00 95.19 384 ASN A CA 1
ATOM 3142 C C . ASN A 1 384 ? -4.158 -2.676 -16.204 1.00 95.19 384 ASN A C 1
ATOM 3144 O O . ASN A 1 384 ? -4.022 -3.793 -16.708 1.00 95.19 384 ASN A O 1
ATOM 3148 N N . ARG A 1 385 ? -4.332 -2.503 -14.889 1.00 96.00 385 ARG A N 1
ATOM 3149 C CA . ARG A 1 385 ? -4.259 -3.608 -13.926 1.00 96.00 385 ARG A CA 1
ATOM 3150 C C . ARG A 1 385 ? -5.449 -3.690 -12.991 1.00 96.00 385 ARG A C 1
ATOM 3152 O O . ARG A 1 385 ? -5.939 -2.686 -12.473 1.00 96.00 385 ARG A O 1
ATOM 3159 N N . ILE A 1 386 ? -5.800 -4.930 -12.677 1.00 96.44 386 ILE A N 1
ATOM 3160 C CA . ILE A 1 386 ? -6.620 -5.307 -11.527 1.00 96.44 386 ILE A CA 1
ATOM 3161 C C . ILE A 1 386 ? -5.987 -6.509 -10.819 1.00 96.44 386 ILE A C 1
ATOM 3163 O O . ILE A 1 386 ? -5.152 -7.214 -11.385 1.00 96.44 386 ILE A O 1
ATOM 3167 N N . LYS A 1 387 ? -6.409 -6.770 -9.585 1.00 96.19 387 LYS A N 1
ATOM 3168 C CA . LYS A 1 387 ? -6.097 -8.004 -8.847 1.00 96.19 387 LYS A CA 1
ATOM 3169 C C . LYS A 1 387 ? -7.374 -8.772 -8.502 1.00 96.19 387 LYS A C 1
ATOM 3171 O O . LYS A 1 387 ? -8.429 -8.166 -8.318 1.00 96.19 387 LYS A O 1
ATOM 3176 N N . ILE A 1 388 ? -7.263 -10.092 -8.409 1.00 95.88 388 ILE A N 1
ATOM 3177 C CA . ILE A 1 388 ? -8.324 -10.996 -7.951 1.00 95.88 388 ILE A CA 1
ATOM 3178 C C . ILE A 1 388 ? -7.680 -11.962 -6.965 1.00 95.88 388 ILE A C 1
ATOM 3180 O O . ILE A 1 388 ? -6.743 -12.671 -7.320 1.00 95.88 388 ILE A O 1
ATOM 3184 N N . LYS A 1 389 ? -8.148 -11.947 -5.721 1.00 94.94 389 LYS A N 1
ATOM 3185 C CA . LYS A 1 389 ? -7.624 -12.760 -4.623 1.00 94.94 389 LYS A CA 1
ATOM 3186 C C . LYS A 1 389 ? -8.467 -14.010 -4.401 1.00 94.94 389 LYS A C 1
ATOM 3188 O O . LYS A 1 389 ? -9.638 -14.047 -4.776 1.00 94.94 389 LYS A O 1
ATOM 3193 N N . SER A 1 390 ? -7.899 -14.996 -3.715 1.00 93.44 390 SER A N 1
ATOM 3194 C CA . SER A 1 390 ? -8.686 -16.040 -3.064 1.00 93.44 390 SER A CA 1
ATOM 3195 C C . SER A 1 390 ? -9.611 -15.411 -2.009 1.00 93.44 390 SER A C 1
ATOM 3197 O O . SER A 1 390 ? -9.126 -14.659 -1.156 1.00 93.44 390 SER A O 1
ATOM 3199 N N . PRO A 1 391 ? -10.925 -15.713 -2.000 1.00 88.62 391 PRO A N 1
ATOM 3200 C CA . PRO A 1 391 ? -11.821 -15.274 -0.930 1.00 88.62 391 PRO A CA 1
ATOM 3201 C C . PRO A 1 391 ? -11.344 -15.754 0.448 1.00 88.62 391 PRO A C 1
ATOM 3203 O O . PRO A 1 391 ? -11.442 -15.005 1.424 1.00 88.62 391 PRO A O 1
ATOM 3206 N N . ARG A 1 392 ? -10.754 -16.959 0.522 1.00 86.62 392 ARG A N 1
ATOM 3207 C CA . ARG A 1 392 ? -10.142 -17.503 1.745 1.00 86.62 392 ARG A CA 1
ATOM 3208 C C . ARG A 1 392 ? -8.952 -16.659 2.195 1.00 86.62 392 ARG A C 1
ATOM 3210 O O . ARG A 1 392 ? -8.879 -16.308 3.367 1.00 86.62 392 ARG A O 1
ATOM 3217 N N . TYR A 1 393 ? -8.077 -16.253 1.269 1.00 91.00 393 TYR A N 1
ATOM 3218 C CA . TYR A 1 393 ? -6.976 -15.334 1.585 1.00 91.00 393 TYR A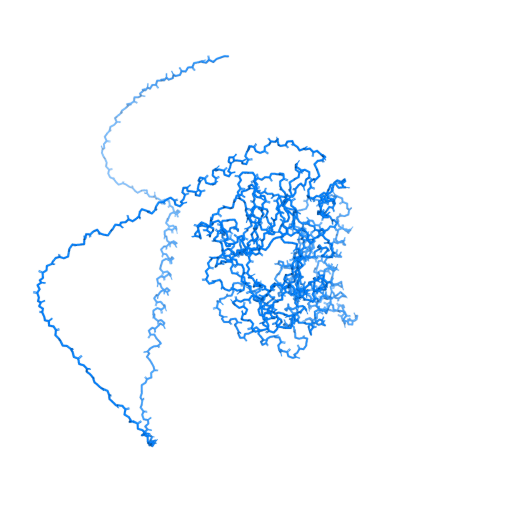 CA 1
ATOM 3219 C C . TYR A 1 393 ? -7.512 -14.005 2.126 1.00 91.00 393 TYR A C 1
ATOM 3221 O O . TYR A 1 393 ? -7.014 -13.502 3.129 1.00 91.00 393 TYR A O 1
ATOM 3229 N N . VAL A 1 394 ? -8.550 -13.438 1.500 1.00 87.75 394 VAL A N 1
ATOM 3230 C CA . VAL A 1 394 ? -9.164 -12.179 1.954 1.00 87.75 394 VAL A CA 1
ATOM 3231 C C . VAL A 1 394 ? -9.709 -12.328 3.371 1.00 87.75 394 VAL A C 1
ATOM 3233 O O . VAL A 1 394 ? -9.373 -11.512 4.229 1.00 87.75 394 VAL A O 1
ATOM 3236 N N . ALA A 1 395 ? -10.455 -13.401 3.655 1.00 82.50 395 ALA A N 1
ATOM 3237 C CA . ALA A 1 395 ? -10.916 -13.705 5.007 1.00 82.50 395 ALA A CA 1
ATOM 3238 C C . ALA A 1 395 ? -9.739 -13.798 5.991 1.00 82.50 395 ALA A C 1
ATOM 3240 O O . ALA A 1 395 ? -9.722 -13.062 6.975 1.00 82.50 395 ALA A O 1
ATOM 3241 N N . LEU A 1 396 ? -8.714 -14.608 5.706 1.00 81.69 396 LEU A N 1
ATOM 3242 C CA . LEU A 1 396 ? -7.530 -14.706 6.566 1.00 81.69 396 LEU A CA 1
ATOM 3243 C C . LEU A 1 396 ? -6.831 -13.352 6.759 1.00 81.69 396 LEU A C 1
ATOM 3245 O O . LEU A 1 396 ? -6.449 -13.036 7.880 1.00 81.69 396 LEU A O 1
ATOM 3249 N N . SER A 1 397 ? -6.741 -12.502 5.734 1.00 82.50 397 SER A N 1
ATOM 3250 C CA . SER A 1 397 ? -6.062 -11.203 5.841 1.00 82.50 397 SER A CA 1
ATOM 3251 C C . SER A 1 397 ? -6.752 -10.227 6.791 1.00 82.50 397 SER A C 1
ATOM 3253 O O . SER A 1 397 ? -6.078 -9.495 7.516 1.00 82.50 397 SER A O 1
ATOM 3255 N N . HIS A 1 398 ? -8.081 -10.271 6.874 1.00 73.88 398 HIS A N 1
ATOM 3256 C CA . HIS A 1 398 ? -8.842 -9.427 7.796 1.00 73.88 398 HIS A CA 1
ATOM 3257 C C . HIS A 1 398 ? -9.109 -10.092 9.155 1.00 73.88 398 HIS A C 1
ATOM 3259 O O . HIS A 1 398 ? -9.466 -9.397 10.106 1.00 73.88 398 HIS A O 1
ATOM 3265 N N . LEU A 1 399 ? -8.911 -11.412 9.271 1.00 67.75 399 LEU A N 1
ATOM 3266 C CA . LEU A 1 399 ? -9.101 -12.171 10.511 1.00 67.75 399 LEU A CA 1
ATOM 3267 C C . LEU A 1 399 ? -7.802 -12.392 11.305 1.00 67.75 399 LEU A C 1
ATOM 3269 O O . LEU A 1 399 ? -7.818 -12.211 12.517 1.00 67.75 399 LEU A O 1
ATOM 3273 N N . LEU A 1 400 ? -6.687 -12.742 10.654 1.00 59.44 400 LEU A N 1
ATOM 3274 C CA . LEU A 1 400 ? -5.406 -13.045 11.314 1.00 59.44 400 LEU A CA 1
ATOM 3275 C C . LEU A 1 400 ? -4.603 -11.798 11.710 1.00 59.44 400 LEU A C 1
ATOM 3277 O O . LEU A 1 400 ? -3.738 -11.880 12.576 1.00 59.44 400 LEU A O 1
ATOM 3281 N N . SER A 1 401 ? -4.874 -10.636 11.107 1.00 48.53 401 SER A N 1
ATOM 3282 C CA . SER A 1 401 ? -4.043 -9.428 11.264 1.00 48.53 401 SER A CA 1
ATOM 3283 C C . SER A 1 401 ? -3.920 -8.879 12.700 1.00 48.53 401 SER A C 1
ATOM 3285 O O . SER A 1 401 ? -3.148 -7.941 12.904 1.00 48.53 401 SER A O 1
ATOM 3287 N N . MET A 1 402 ? -4.713 -9.352 13.677 1.00 47.12 402 MET A N 1
ATOM 3288 C CA . MET A 1 402 ? -4.947 -8.637 14.947 1.00 47.12 402 MET A CA 1
ATOM 3289 C C . MET A 1 402 ? -5.031 -9.492 16.230 1.00 47.12 402 MET A C 1
ATOM 3291 O O . MET A 1 402 ? -5.461 -8.958 17.252 1.00 47.12 402 MET A O 1
ATOM 3295 N N . ASP A 1 403 ? -4.570 -10.748 16.236 1.00 33.34 403 ASP A N 1
ATOM 3296 C CA . ASP A 1 403 ? -4.334 -11.486 17.493 1.00 33.34 403 ASP A CA 1
ATOM 3297 C C . ASP A 1 403 ? -2.852 -11.405 17.901 1.00 33.34 403 ASP A C 1
ATOM 3299 O O . ASP A 1 403 ? -1.955 -11.879 17.204 1.00 33.34 403 ASP A O 1
ATOM 3303 N N . GLY A 1 404 ? -2.580 -10.756 19.036 1.00 32.53 404 GLY A N 1
ATOM 3304 C CA . GLY A 1 404 ? -1.224 -10.562 19.555 1.00 32.53 404 GLY A CA 1
ATOM 3305 C C . GLY A 1 404 ? -0.750 -11.726 20.429 1.00 32.53 404 GLY A C 1
ATOM 3306 O O . GLY A 1 404 ? -1.375 -12.018 21.443 1.00 32.53 404 GLY A O 1
ATOM 3307 N N . GLU A 1 405 ? 0.387 -12.330 20.065 1.00 33.03 405 GLU A N 1
ATOM 3308 C CA . GLU A 1 405 ? 1.149 -13.308 20.871 1.00 33.03 405 GLU A CA 1
ATOM 3309 C C . GLU A 1 405 ? 0.327 -14.495 21.433 1.00 33.03 405 GLU A C 1
ATOM 3311 O O . GLU A 1 405 ? 0.465 -14.882 22.595 1.00 33.03 405 GLU A O 1
ATOM 3316 N N . GLY A 1 406 ? -0.495 -15.117 20.580 1.00 27.78 406 GLY A N 1
ATOM 3317 C CA . GLY A 1 406 ? -1.052 -16.458 20.808 1.00 27.78 406 GLY A CA 1
ATOM 3318 C C . GLY A 1 406 ? -0.100 -17.571 20.340 1.00 27.78 406 GLY A C 1
ATOM 3319 O O . GLY A 1 406 ? 0.569 -17.422 19.319 1.00 27.78 406 GLY A O 1
ATOM 3320 N N . ASP A 1 407 ? -0.030 -18.681 21.083 1.00 28.30 407 ASP A N 1
ATOM 3321 C CA . ASP A 1 407 ? 0.816 -19.840 20.743 1.00 28.30 407 ASP A CA 1
ATOM 3322 C C . ASP A 1 407 ? 0.299 -20.580 19.488 1.00 28.30 407 ASP A C 1
ATOM 3324 O O . ASP A 1 407 ? -0.900 -20.589 19.201 1.00 28.30 407 ASP A O 1
ATOM 3328 N N . GLY A 1 408 ? 1.209 -21.178 18.717 1.00 30.08 408 GLY A N 1
ATOM 3329 C CA . GLY A 1 408 ? 0.965 -21.595 17.332 1.00 30.08 408 GLY A CA 1
ATOM 3330 C C . GLY A 1 408 ? 0.141 -22.878 17.178 1.00 30.08 408 GLY A C 1
ATOM 3331 O O . GLY A 1 408 ? 0.716 -23.947 16.986 1.00 30.08 408 GLY A O 1
ATOM 3332 N N . GLY A 1 409 ? -1.192 -22.770 17.207 1.00 28.11 409 GLY A N 1
ATOM 3333 C CA . GLY A 1 409 ? -2.119 -23.889 16.993 1.00 28.11 409 GLY A CA 1
ATOM 3334 C C . GLY A 1 409 ? -3.125 -23.668 15.855 1.00 28.11 409 GLY A C 1
ATOM 3335 O O . GLY A 1 409 ? -3.977 -22.792 15.956 1.00 28.11 409 GLY A O 1
ATOM 3336 N N . GLU A 1 410 ? -3.036 -24.511 14.818 1.00 32.91 410 GLU A N 1
ATOM 3337 C CA . GLU A 1 410 ? -4.096 -24.900 13.860 1.00 32.91 410 GLU A CA 1
ATOM 3338 C C . GLU A 1 410 ? -5.121 -23.806 13.470 1.00 32.91 410 GLU A C 1
ATOM 3340 O O . GLU A 1 410 ? -6.231 -23.728 14.003 1.00 32.91 410 GLU A O 1
ATOM 3345 N N . ALA A 1 411 ? -4.764 -22.983 12.478 1.00 37.91 411 ALA A N 1
ATOM 3346 C CA . ALA A 1 411 ? -5.616 -21.906 11.953 1.00 37.91 411 ALA A CA 1
ATOM 3347 C C . ALA A 1 411 ? -6.662 -22.371 10.912 1.00 37.91 411 ALA A C 1
ATOM 3349 O O . ALA A 1 411 ? -7.604 -21.635 10.598 1.00 37.91 411 ALA A O 1
ATOM 3350 N N . ASP A 1 412 ? -6.501 -23.581 10.376 1.00 38.44 412 ASP A N 1
ATOM 3351 C CA . ASP A 1 412 ? -7.060 -23.955 9.070 1.00 38.44 412 ASP A CA 1
ATOM 3352 C C . ASP A 1 412 ? -8.537 -24.399 9.119 1.00 38.44 412 ASP A C 1
ATOM 3354 O O . ASP A 1 412 ? -9.208 -24.396 8.095 1.00 38.44 412 ASP A O 1
ATOM 3358 N N . SER A 1 413 ? -9.080 -24.717 10.303 1.00 37.22 413 SER A N 1
ATOM 3359 C CA . SER A 1 413 ? -10.462 -25.215 10.481 1.00 37.22 413 SER A CA 1
ATOM 3360 C C . SER A 1 413 ? -11.440 -24.222 11.126 1.00 37.22 413 SER A C 1
ATOM 3362 O O . SER A 1 413 ? -12.653 -24.410 11.058 1.00 37.22 413 SER A O 1
ATOM 3364 N N . LYS A 1 414 ? -10.947 -23.150 11.764 1.00 39.19 414 LYS A N 1
ATOM 3365 C CA . LYS A 1 414 ? -11.787 -22.167 12.488 1.00 39.19 414 LYS A CA 1
ATOM 3366 C C . LYS A 1 414 ? -12.124 -20.913 11.686 1.00 39.19 414 LYS A C 1
ATOM 3368 O O . LYS A 1 414 ? -12.942 -20.113 12.131 1.00 39.19 414 LYS A O 1
ATOM 3373 N N . SER A 1 415 ? -11.477 -20.694 10.546 1.00 46.44 415 SER A N 1
ATOM 3374 C CA . SER A 1 415 ? -11.659 -19.485 9.739 1.00 46.44 415 SER A CA 1
ATOM 3375 C C . SER A 1 415 ? -12.927 -19.540 8.877 1.00 46.44 415 SER A C 1
ATOM 3377 O O . SER A 1 415 ? -13.674 -18.561 8.869 1.00 46.44 415 SER A O 1
ATOM 3379 N N . GLU A 1 416 ? -13.220 -20.679 8.240 1.00 42.12 416 GLU A N 1
ATOM 3380 C CA . GLU A 1 416 ? -14.442 -20.888 7.440 1.00 42.12 416 GLU A CA 1
ATOM 3381 C C . GLU A 1 416 ? -15.712 -20.880 8.310 1.00 42.12 416 GLU A C 1
ATOM 3383 O O . GLU A 1 416 ? -16.619 -20.080 8.075 1.00 42.12 416 GLU A O 1
ATOM 3388 N N . ALA A 1 417 ? -15.728 -21.658 9.399 1.00 43.59 417 ALA A N 1
ATOM 3389 C CA . ALA A 1 417 ? -16.895 -21.846 10.271 1.00 43.59 417 ALA A CA 1
ATOM 3390 C C . ALA A 1 417 ? -17.438 -20.571 10.964 1.00 43.59 417 ALA A C 1
ATOM 3392 O O . ALA A 1 417 ? -18.495 -20.616 11.587 1.00 43.59 417 ALA A O 1
ATOM 3393 N N . ILE A 1 418 ? -16.739 -19.428 10.890 1.00 47.31 418 ILE A N 1
ATOM 3394 C CA . ILE A 1 418 ? -17.187 -18.146 11.479 1.00 47.31 418 ILE A CA 1
ATOM 3395 C C . ILE A 1 418 ? -17.847 -17.221 10.431 1.00 47.31 418 ILE A C 1
ATOM 3397 O O . ILE A 1 418 ? -18.375 -16.165 10.782 1.00 47.31 418 ILE A O 1
ATOM 3401 N N . LEU A 1 419 ? -17.850 -17.592 9.145 1.00 49.31 419 LEU A N 1
ATOM 3402 C CA . LEU A 1 419 ? -18.615 -16.889 8.104 1.00 49.31 419 LEU A CA 1
ATOM 3403 C C . LEU A 1 419 ? -19.975 -17.550 7.821 1.00 49.31 419 LEU A C 1
ATOM 3405 O O . LEU A 1 419 ? -20.893 -16.854 7.385 1.00 49.31 419 LEU A O 1
ATOM 3409 N N . GLU A 1 420 ? -20.113 -18.840 8.140 1.00 46.03 420 GLU A N 1
ATOM 3410 C CA . GLU A 1 420 ? -21.333 -19.650 7.978 1.00 46.03 420 GLU A CA 1
ATOM 3411 C C . GLU A 1 420 ? -22.285 -19.614 9.192 1.00 46.03 420 GLU A C 1
ATOM 3413 O O . GLU A 1 420 ? -23.354 -20.223 9.161 1.00 46.03 420 GLU A O 1
ATOM 3418 N N . ASP A 1 421 ? -21.940 -18.884 10.261 1.00 44.75 421 ASP A N 1
ATOM 3419 C CA . ASP A 1 421 ? -22.861 -18.633 11.378 1.00 44.75 421 ASP A CA 1
ATOM 3420 C C . ASP A 1 421 ? -24.087 -17.856 10.865 1.00 44.75 421 ASP A C 1
ATOM 3422 O O . ASP A 1 421 ? -23.991 -16.693 10.458 1.00 44.75 421 ASP A O 1
ATOM 3426 N N . ASN A 1 422 ? -25.249 -18.511 10.862 1.00 47.31 422 ASN A N 1
ATOM 3427 C CA . ASN A 1 422 ? -26.498 -17.966 10.331 1.00 47.31 422 ASN A CA 1
ATOM 3428 C C . ASN A 1 422 ? -27.169 -16.940 11.266 1.00 47.31 422 ASN A C 1
ATOM 3430 O O . ASN A 1 422 ? -28.227 -16.412 10.933 1.00 47.31 422 ASN A O 1
ATOM 3434 N N . GLN A 1 423 ? -26.566 -16.594 12.412 1.00 53.84 423 GLN A N 1
ATOM 3435 C CA . GLN A 1 423 ? -27.000 -15.435 13.195 1.00 53.84 423 GLN A CA 1
ATOM 3436 C C . GLN A 1 423 ? -26.471 -14.130 12.574 1.00 53.84 423 GLN A C 1
ATOM 3438 O O . GLN A 1 423 ? -25.335 -13.701 12.809 1.00 53.84 423 GLN A O 1
ATOM 3443 N N . GLU A 1 424 ? -27.318 -13.464 11.784 1.00 52.94 424 GLU A N 1
ATOM 3444 C CA . GLU A 1 424 ? -26.992 -12.236 11.034 1.00 52.94 424 GLU A CA 1
ATOM 3445 C C . GLU A 1 424 ? -26.379 -11.119 11.899 1.00 52.94 424 GLU A C 1
ATOM 3447 O O . GLU A 1 424 ? -25.489 -10.411 11.434 1.00 52.94 424 GLU A O 1
ATOM 3452 N N . ASN A 1 425 ? -26.776 -11.003 13.173 1.00 57.28 425 ASN A N 1
ATOM 3453 C CA . ASN A 1 425 ? -26.342 -9.940 14.092 1.00 57.28 425 ASN A CA 1
ATOM 3454 C C . ASN A 1 425 ? -25.494 -10.411 15.298 1.00 57.28 425 ASN A C 1
ATOM 3456 O O . ASN A 1 425 ? -25.419 -9.720 16.314 1.00 57.28 425 ASN A O 1
ATOM 3460 N N . SER A 1 426 ? -24.811 -11.560 15.200 1.00 71.38 426 SER A N 1
ATOM 3461 C CA . SER A 1 426 ? -23.894 -12.043 16.253 1.00 71.38 426 SER A CA 1
ATOM 3462 C C . SER A 1 426 ? -22.835 -10.979 16.644 1.00 71.38 426 SER A C 1
ATOM 3464 O O . SER A 1 426 ? -22.138 -10.461 15.759 1.00 71.38 426 SER A O 1
ATOM 3466 N N . PRO A 1 427 ? -22.631 -10.654 17.943 1.00 75.81 427 PRO A N 1
ATOM 3467 C CA . PRO A 1 427 ? -21.642 -9.657 18.380 1.00 75.81 427 PRO A CA 1
ATOM 3468 C C . PRO A 1 427 ? -20.210 -9.956 17.915 1.00 75.81 427 PRO A C 1
ATOM 3470 O O . PRO A 1 427 ? -19.439 -9.039 17.629 1.00 75.81 427 PRO A O 1
ATOM 3473 N N . THR A 1 428 ? -19.864 -11.237 17.760 1.00 76.88 428 THR A N 1
ATOM 3474 C CA . THR A 1 428 ? -18.588 -11.691 17.184 1.00 76.88 428 THR A CA 1
ATOM 3475 C C . THR A 1 428 ? -18.424 -11.224 15.734 1.00 76.88 428 THR A C 1
ATOM 3477 O O . THR A 1 428 ? -17.340 -10.780 15.344 1.00 76.88 428 THR A O 1
ATOM 3480 N N . ARG A 1 429 ? -19.508 -11.258 14.944 1.00 78.25 429 ARG A N 1
ATOM 3481 C CA . ARG A 1 429 ? -19.556 -10.788 13.551 1.00 78.25 429 ARG A CA 1
ATOM 3482 C C . ARG A 1 429 ? -19.391 -9.269 13.493 1.00 78.25 429 ARG A C 1
ATOM 3484 O O . ARG A 1 429 ? -18.522 -8.792 12.764 1.00 78.25 429 ARG A O 1
ATOM 3491 N N . LYS A 1 430 ? -20.115 -8.512 14.335 1.00 86.12 430 LYS A N 1
ATOM 3492 C CA . LYS A 1 430 ? -19.942 -7.048 14.448 1.00 86.12 430 LYS A CA 1
ATOM 3493 C C . LYS A 1 430 ? -18.520 -6.656 14.878 1.00 86.12 430 LYS A C 1
ATOM 3495 O O . LYS A 1 430 ? -17.920 -5.784 14.255 1.00 86.12 430 LYS A O 1
ATOM 3500 N N . ARG A 1 431 ? -17.932 -7.327 15.879 1.00 86.38 431 ARG A N 1
ATOM 3501 C CA . ARG A 1 431 ? -16.554 -7.063 16.347 1.00 86.38 431 ARG A CA 1
ATOM 3502 C C . ARG A 1 431 ? -15.506 -7.326 15.261 1.00 86.38 431 ARG A C 1
ATOM 3504 O O . ARG A 1 431 ? -14.594 -6.519 15.097 1.00 86.38 431 ARG A O 1
ATOM 3511 N N . LYS A 1 432 ? -15.645 -8.408 14.485 1.00 83.81 432 LYS A N 1
ATOM 3512 C CA . LYS A 1 432 ? -14.795 -8.670 13.307 1.00 83.81 432 LYS A CA 1
ATOM 3513 C C . LYS A 1 432 ? -15.005 -7.621 12.208 1.00 83.81 432 LYS A C 1
ATOM 3515 O O . LYS A 1 432 ? -14.036 -7.129 11.636 1.00 83.81 432 LYS A O 1
ATOM 3520 N N . MET A 1 433 ? -16.245 -7.198 11.968 1.00 89.00 433 MET A N 1
ATOM 3521 C CA . MET A 1 433 ? -16.550 -6.148 10.993 1.00 89.00 433 MET A CA 1
ATOM 3522 C C . MET A 1 433 ? -15.958 -4.783 11.384 1.00 89.00 433 MET A C 1
ATOM 3524 O O . MET A 1 433 ? -15.435 -4.067 10.529 1.00 89.00 433 MET A O 1
ATOM 3528 N N . LEU A 1 434 ? -15.931 -4.449 12.679 1.00 89.94 434 LEU A N 1
ATOM 3529 C CA . LEU A 1 434 ? -15.287 -3.234 13.190 1.00 89.94 434 LEU A CA 1
ATOM 3530 C C . LEU A 1 434 ? -13.786 -3.195 12.860 1.00 89.94 434 LEU A C 1
ATOM 3532 O O . LEU A 1 434 ? -13.247 -2.118 12.604 1.00 89.94 434 LEU A O 1
ATOM 3536 N N . GLN A 1 435 ? -13.114 -4.348 12.796 1.00 86.94 435 GLN A N 1
ATOM 3537 C CA . GLN A 1 435 ? -11.716 -4.426 12.371 1.00 86.94 435 GLN A CA 1
ATOM 3538 C C . GLN A 1 435 ? -11.538 -4.009 10.899 1.00 86.94 435 GLN A C 1
ATOM 3540 O O . GLN A 1 435 ? -10.696 -3.164 10.591 1.00 86.94 435 GLN A O 1
ATOM 3545 N N . ILE A 1 436 ? -12.382 -4.536 10.008 1.00 88.62 436 ILE A N 1
ATOM 3546 C CA . ILE A 1 436 ? -12.404 -4.225 8.566 1.00 88.62 436 ILE A CA 1
ATOM 3547 C C . ILE A 1 436 ? -12.760 -2.748 8.316 1.00 88.62 436 ILE A C 1
ATOM 3549 O O . ILE A 1 436 ? -12.195 -2.095 7.428 1.00 88.62 436 ILE A O 1
ATOM 3553 N N . VAL A 1 437 ? -13.688 -2.202 9.111 1.00 89.88 437 VAL A N 1
ATOM 3554 C CA . VAL A 1 437 ? -14.089 -0.788 9.087 1.00 89.88 437 VAL A CA 1
ATOM 3555 C C . VAL A 1 437 ? -12.945 0.111 9.558 1.00 89.88 437 VAL A C 1
ATOM 3557 O O . VAL A 1 437 ? -12.509 0.972 8.794 1.00 89.88 437 VAL A O 1
ATOM 3560 N N . ARG A 1 438 ? -12.407 -0.096 10.770 1.00 87.81 438 ARG A N 1
ATOM 3561 C CA . ARG A 1 438 ? -11.373 0.785 11.346 1.00 87.81 438 ARG A CA 1
ATOM 3562 C C . ARG A 1 438 ? -10.070 0.756 10.549 1.00 87.81 438 ARG A C 1
ATOM 3564 O O . ARG A 1 438 ? -9.395 1.778 10.454 1.00 87.81 438 ARG A O 1
ATOM 3571 N N . ASN A 1 439 ? -9.742 -0.368 9.906 1.00 84.25 439 ASN A N 1
ATOM 3572 C CA . ASN A 1 439 ? -8.608 -0.459 8.987 1.00 84.25 439 ASN A CA 1
ATOM 3573 C C . ASN A 1 439 ? -8.803 0.318 7.669 1.00 84.25 439 ASN A C 1
ATOM 3575 O O . ASN A 1 439 ? -7.806 0.740 7.074 1.00 84.25 439 ASN A O 1
ATOM 3579 N N . ASN A 1 440 ? -10.048 0.573 7.254 1.00 82.94 440 ASN A N 1
ATOM 3580 C CA . ASN A 1 440 ? -10.448 0.934 5.887 1.00 82.94 440 ASN A CA 1
ATOM 3581 C C . ASN A 1 440 ? -10.063 -0.127 4.840 1.00 82.94 440 ASN A C 1
ATOM 3583 O O . ASN A 1 440 ? -9.584 0.169 3.748 1.00 82.94 440 ASN A O 1
ATOM 3587 N N . GLU A 1 441 ? -10.299 -1.387 5.196 1.00 85.69 441 GLU A N 1
ATOM 3588 C CA . GLU A 1 441 ? -10.145 -2.561 4.325 1.00 85.69 441 GLU A CA 1
ATOM 3589 C C . GLU A 1 441 ? -11.470 -2.975 3.660 1.00 85.69 441 GLU A C 1
ATOM 3591 O O . GLU A 1 441 ? -11.507 -3.809 2.760 1.00 85.69 441 GLU A O 1
ATOM 3596 N N . SER A 1 442 ? -12.558 -2.308 4.046 1.00 86.94 442 SER A N 1
ATOM 3597 C CA . SER A 1 442 ? -13.937 -2.516 3.591 1.00 86.94 442 SER A CA 1
ATOM 3598 C C . SER A 1 442 ? -14.125 -2.671 2.076 1.00 86.94 442 SER A C 1
ATOM 3600 O O . SER A 1 442 ? -14.930 -3.486 1.643 1.00 86.94 442 SER A O 1
ATOM 3602 N N . SER A 1 443 ? -13.405 -1.870 1.283 1.00 85.12 443 SER A N 1
ATOM 3603 C CA . SER A 1 443 ? -13.500 -1.857 -0.186 1.00 85.12 443 SER A CA 1
ATOM 3604 C C . SER A 1 443 ? -12.958 -3.149 -0.806 1.00 85.12 443 SER A C 1
ATOM 3606 O O . SER A 1 443 ? -13.510 -3.648 -1.780 1.00 85.12 443 SER A O 1
ATOM 3608 N N . GLU A 1 444 ? -11.913 -3.729 -0.209 1.00 85.31 444 GLU A N 1
ATOM 3609 C CA . GLU A 1 444 ? -11.402 -5.039 -0.607 1.00 85.31 444 GLU A CA 1
ATOM 3610 C C . GLU A 1 444 ? -12.313 -6.153 -0.092 1.00 85.31 444 GLU A C 1
ATOM 3612 O O . GLU A 1 444 ? -12.689 -7.018 -0.870 1.00 85.31 444 GLU A O 1
ATOM 3617 N N . PHE A 1 445 ? -12.729 -6.104 1.177 1.00 86.62 445 PHE A N 1
ATOM 3618 C CA . PHE A 1 445 ? -13.547 -7.157 1.783 1.00 86.62 445 PHE A CA 1
ATOM 3619 C C . PHE A 1 445 ? -14.899 -7.368 1.075 1.00 86.62 445 PHE A C 1
ATOM 3621 O O . PHE A 1 445 ? -15.215 -8.491 0.676 1.00 86.62 445 PHE A O 1
ATOM 3628 N N . LEU A 1 446 ? -15.678 -6.300 0.851 1.00 87.19 446 LEU A N 1
ATOM 3629 C CA . LEU A 1 446 ? -16.993 -6.406 0.200 1.00 87.19 446 LEU A CA 1
ATOM 3630 C C . LEU A 1 446 ? -16.921 -6.834 -1.274 1.00 87.19 446 LEU A C 1
ATOM 3632 O O . LEU A 1 446 ? -17.903 -7.353 -1.794 1.00 87.19 446 LEU A O 1
ATOM 3636 N N . ALA A 1 447 ? -15.774 -6.676 -1.944 1.00 82.88 447 ALA A N 1
ATOM 3637 C CA . ALA A 1 447 ? -15.600 -7.154 -3.317 1.00 82.88 447 ALA A CA 1
ATOM 3638 C C . ALA A 1 447 ? -15.627 -8.695 -3.430 1.00 82.88 447 ALA A C 1
ATOM 3640 O O . ALA A 1 447 ? -15.858 -9.217 -4.519 1.00 82.88 447 ALA A O 1
ATOM 3641 N N . TYR A 1 448 ? -15.420 -9.412 -2.316 1.00 83.12 448 TYR A N 1
ATOM 3642 C CA . TYR A 1 448 ? -15.531 -10.876 -2.229 1.00 83.12 448 TYR A CA 1
ATOM 3643 C C . TYR A 1 448 ? -16.711 -11.329 -1.353 1.00 83.12 448 TYR A C 1
ATOM 3645 O O . TYR A 1 448 ? -17.227 -12.423 -1.564 1.00 83.12 448 TYR A O 1
ATOM 3653 N N . TYR A 1 449 ? -17.164 -10.484 -0.418 1.00 84.00 449 TYR A N 1
ATOM 3654 C CA . TYR A 1 449 ? -18.273 -10.758 0.506 1.00 84.00 449 TYR A CA 1
ATOM 3655 C C . TYR A 1 449 ? -19.386 -9.688 0.432 1.00 84.00 449 TYR A C 1
ATOM 3657 O O . TYR A 1 449 ? -19.659 -9.014 1.431 1.00 84.00 449 TYR A O 1
ATOM 3665 N N . PRO A 1 450 ? -20.043 -9.491 -0.730 1.00 85.06 450 PRO A N 1
ATOM 3666 C CA . PRO A 1 450 ? -21.083 -8.468 -0.894 1.00 85.06 450 PRO A CA 1
ATOM 3667 C C . PRO A 1 450 ? -22.322 -8.741 -0.025 1.00 85.06 450 PRO A C 1
ATOM 3669 O O . PRO A 1 450 ? -22.988 -7.813 0.419 1.00 85.06 450 PRO A O 1
ATOM 3672 N N . ASN A 1 451 ? -22.582 -10.007 0.315 1.00 82.00 451 ASN A N 1
ATOM 3673 C CA . ASN A 1 451 ? -23.630 -10.424 1.251 1.00 82.00 451 ASN A CA 1
ATOM 3674 C C . ASN A 1 451 ? -23.415 -9.937 2.700 1.00 82.00 451 ASN A C 1
ATOM 3676 O O . ASN A 1 451 ? -24.277 -10.154 3.543 1.00 82.00 451 ASN A O 1
ATOM 3680 N N . LEU A 1 452 ? -22.278 -9.303 3.010 1.00 85.31 452 LEU A N 1
ATOM 3681 C CA . LEU A 1 452 ? -21.997 -8.703 4.317 1.00 85.31 452 LEU A CA 1
ATOM 3682 C C . LEU A 1 452 ? -22.096 -7.165 4.310 1.00 85.31 452 LEU A C 1
ATOM 3684 O O . LEU A 1 452 ? -21.751 -6.537 5.312 1.00 85.31 452 LEU A O 1
ATOM 3688 N N . GLU A 1 453 ? -22.578 -6.551 3.222 1.00 87.25 453 GLU A N 1
ATOM 3689 C CA . GLU A 1 453 ? -22.705 -5.090 3.094 1.00 87.25 453 GLU A CA 1
ATOM 3690 C C . GLU A 1 453 ? -23.673 -4.464 4.121 1.00 87.25 453 GLU A C 1
ATOM 3692 O O . GLU A 1 453 ? -23.428 -3.351 4.588 1.00 87.25 453 GLU A O 1
ATOM 3697 N N . GLU A 1 454 ? -24.726 -5.166 4.549 1.00 88.12 454 GLU A N 1
ATOM 3698 C CA . GLU A 1 454 ? -25.683 -4.635 5.532 1.00 88.12 454 GLU A CA 1
ATOM 3699 C C . GLU A 1 454 ? -25.062 -4.476 6.931 1.00 88.12 454 GLU A C 1
ATOM 3701 O O . GLU A 1 454 ? -24.928 -3.354 7.428 1.00 88.12 454 GLU A O 1
ATOM 3706 N N . ILE A 1 455 ? -24.592 -5.573 7.542 1.00 87.38 455 ILE A N 1
ATOM 3707 C CA . ILE A 1 455 ? -23.890 -5.530 8.839 1.00 87.38 455 ILE A CA 1
ATOM 3708 C C . ILE A 1 455 ? -22.647 -4.629 8.783 1.00 87.38 455 ILE A C 1
ATOM 3710 O O . ILE A 1 455 ? -22.305 -3.961 9.762 1.00 87.38 455 ILE A O 1
ATOM 3714 N N . HIS A 1 456 ? -21.985 -4.553 7.627 1.00 90.44 456 HIS A N 1
ATOM 3715 C CA . HIS A 1 456 ? -20.890 -3.619 7.402 1.00 90.44 456 HIS A CA 1
ATOM 3716 C C . HIS A 1 456 ? -21.322 -2.156 7.465 1.00 90.44 456 HIS A C 1
ATOM 3718 O O . HIS A 1 456 ? -20.670 -1.373 8.159 1.00 90.44 456 HIS A O 1
ATOM 3724 N N . ASN A 1 457 ? -22.409 -1.778 6.794 1.00 91.00 457 ASN A N 1
ATOM 3725 C CA . ASN A 1 457 ? -22.917 -0.410 6.829 1.00 91.00 457 ASN A CA 1
ATOM 3726 C C . ASN A 1 457 ? -23.449 -0.028 8.221 1.00 91.00 457 ASN A C 1
ATOM 3728 O O . ASN A 1 457 ? -23.216 1.104 8.646 1.00 91.00 457 ASN A O 1
ATOM 3732 N N . ILE A 1 458 ? -24.036 -0.972 8.969 1.00 89.25 458 ILE A N 1
ATOM 3733 C CA . ILE A 1 458 ? -24.398 -0.799 10.388 1.00 89.25 458 ILE A CA 1
ATOM 3734 C C . ILE A 1 458 ? -23.152 -0.457 11.224 1.00 89.25 458 ILE A C 1
ATOM 3736 O O . ILE A 1 458 ? -23.069 0.629 11.796 1.00 89.25 458 ILE A O 1
ATOM 3740 N N . VAL A 1 459 ? -22.132 -1.324 11.231 1.00 90.38 459 VAL A N 1
ATOM 3741 C CA . VAL A 1 459 ? -20.918 -1.134 12.057 1.00 90.38 459 VAL A CA 1
ATOM 3742 C C . VAL A 1 459 ? -20.079 0.068 11.596 1.00 90.38 459 VAL A C 1
ATOM 3744 O O . VAL A 1 459 ? -19.437 0.745 12.402 1.00 90.38 459 VAL A O 1
ATOM 3747 N N . ARG A 1 460 ? -20.111 0.401 10.301 1.00 91.69 460 ARG A N 1
ATOM 3748 C CA . ARG A 1 460 ? -19.556 1.651 9.762 1.00 91.69 460 ARG A CA 1
ATOM 3749 C C . ARG A 1 460 ? -20.316 2.877 10.277 1.00 91.69 460 ARG A C 1
ATOM 3751 O O . ARG A 1 460 ? -19.676 3.893 10.543 1.00 91.69 460 ARG A O 1
ATOM 3758 N N . GLY A 1 461 ? -21.641 2.804 10.406 1.00 90.69 461 GLY A N 1
ATOM 3759 C CA . GLY A 1 461 ? -22.471 3.841 11.022 1.00 90.69 461 GLY A CA 1
ATOM 3760 C C . GLY A 1 461 ? -22.052 4.100 12.467 1.00 90.69 461 GLY A C 1
ATOM 3761 O O . GLY A 1 461 ? -21.608 5.207 12.777 1.00 90.69 461 GLY A O 1
ATOM 3762 N N . GLU A 1 462 ? -22.062 3.044 13.284 1.00 89.69 462 GLU A N 1
ATOM 3763 C CA . GLU A 1 462 ? -21.645 3.047 14.696 1.00 89.69 462 GLU A CA 1
ATOM 3764 C C . GLU A 1 462 ? -20.223 3.625 14.872 1.00 89.69 462 GLU A C 1
ATOM 3766 O O . GLU A 1 462 ? -19.973 4.484 15.721 1.00 89.69 462 GLU A O 1
ATOM 3771 N N . TYR A 1 463 ? -19.267 3.208 14.032 1.00 92.25 463 TYR A N 1
ATOM 3772 C CA . TYR A 1 463 ? -17.890 3.707 14.097 1.00 92.25 463 TYR A CA 1
ATOM 3773 C C . TYR A 1 463 ? -17.779 5.182 13.677 1.00 92.25 463 TYR A C 1
ATOM 3775 O O . TYR A 1 463 ? -17.083 5.965 14.325 1.00 92.25 463 TYR A O 1
ATOM 3783 N N . ASN A 1 464 ? -18.497 5.604 12.632 1.00 91.50 464 ASN A N 1
ATOM 3784 C CA . ASN A 1 464 ? -18.545 7.010 12.217 1.00 91.50 464 ASN A CA 1
ATOM 3785 C C . ASN A 1 464 ? -19.226 7.906 13.267 1.00 91.50 464 ASN A C 1
ATOM 3787 O O . ASN A 1 464 ? -18.855 9.073 13.401 1.00 91.50 464 ASN A O 1
ATOM 3791 N N . GLN A 1 465 ? -20.198 7.379 14.016 1.00 90.25 465 GLN A N 1
ATOM 3792 C CA . GLN A 1 465 ? -20.804 8.036 15.176 1.00 90.25 465 GLN A CA 1
ATOM 3793 C C . GLN A 1 465 ? -19.771 8.249 16.291 1.00 90.25 465 GLN A C 1
ATOM 3795 O O . GLN A 1 465 ? -19.595 9.387 16.730 1.00 90.25 465 GLN A O 1
ATOM 3800 N N . LEU A 1 466 ? -18.996 7.218 16.656 1.00 92.19 466 LEU A N 1
ATOM 3801 C CA . LEU A 1 466 ? -17.885 7.361 17.605 1.00 92.19 466 LEU A CA 1
ATOM 3802 C C . LEU A 1 466 ? -16.865 8.419 17.140 1.00 92.19 466 LEU A C 1
ATOM 3804 O O . LEU A 1 466 ? -16.514 9.303 17.915 1.00 92.19 466 LEU A O 1
ATOM 3808 N N . LEU A 1 467 ? -16.436 8.397 15.872 1.00 92.12 467 LEU A N 1
ATOM 3809 C CA . LEU A 1 467 ? -15.492 9.391 15.333 1.00 92.12 467 LEU A CA 1
ATOM 3810 C C . LEU A 1 467 ? -16.015 10.836 15.420 1.00 92.12 467 LEU A C 1
ATOM 3812 O O . LEU A 1 467 ? -15.232 11.757 15.669 1.00 92.12 467 LEU A O 1
ATOM 3816 N N . LYS A 1 468 ? -17.322 11.050 15.216 1.00 90.88 468 LYS A N 1
ATOM 3817 C CA . LYS A 1 468 ? -17.967 12.361 15.398 1.00 90.88 468 LYS A CA 1
ATOM 3818 C C . LYS A 1 468 ? -17.966 12.777 16.869 1.00 90.88 468 LYS A C 1
ATOM 3820 O O . LYS A 1 468 ? -17.571 13.902 17.160 1.00 90.88 468 LYS A O 1
ATOM 3825 N N . LEU A 1 469 ? -18.341 11.875 17.778 1.00 91.25 469 LEU A N 1
ATOM 3826 C CA . LEU A 1 469 ? -18.352 12.111 19.225 1.00 91.25 469 LEU A CA 1
ATOM 3827 C C . LEU A 1 469 ? -16.958 12.491 19.751 1.00 91.25 469 LEU A C 1
ATOM 3829 O O . LEU A 1 469 ? -16.818 13.506 20.427 1.00 91.25 469 LEU A O 1
ATOM 3833 N N . THR A 1 470 ? -15.903 11.765 19.366 1.00 93.88 470 THR A N 1
ATOM 3834 C CA . THR A 1 470 ? -14.517 12.077 19.764 1.00 93.88 470 THR A CA 1
ATOM 3835 C C . THR A 1 470 ? -14.087 13.486 19.345 1.00 93.88 470 THR A C 1
ATOM 3837 O O . THR A 1 470 ? -13.483 14.212 20.135 1.00 93.88 470 THR A O 1
ATOM 3840 N N . LYS A 1 471 ? -14.420 13.893 18.113 1.00 92.88 471 LYS A N 1
ATOM 3841 C CA . LYS A 1 471 ? -14.100 15.226 17.573 1.00 92.88 471 LYS A CA 1
ATOM 3842 C C . LYS A 1 471 ? -14.966 16.329 18.168 1.00 92.88 471 LYS A C 1
ATOM 3844 O O . LYS A 1 471 ? -14.472 17.436 18.373 1.00 92.88 471 LYS A O 1
ATOM 3849 N N . HIS A 1 472 ? -16.227 16.033 18.478 1.00 91.75 472 HIS A N 1
ATOM 3850 C CA . HIS A 1 472 ? -17.107 16.942 19.201 1.00 91.75 472 HIS A CA 1
ATOM 3851 C C . HIS A 1 472 ? -16.560 17.221 20.605 1.00 91.75 472 HIS A C 1
ATOM 3853 O O . HIS A 1 472 ? -16.309 18.380 20.915 1.00 91.75 472 HIS A O 1
ATOM 3859 N N . ILE A 1 473 ? -16.248 16.180 21.388 1.00 92.94 473 ILE A N 1
ATOM 3860 C CA . ILE A 1 473 ? -15.638 16.300 22.724 1.00 92.94 473 ILE A CA 1
ATOM 3861 C C . ILE A 1 473 ? -14.335 17.110 22.666 1.00 92.94 473 ILE A C 1
ATOM 3863 O O . ILE A 1 473 ? -14.139 18.023 23.464 1.00 92.94 473 ILE A O 1
ATOM 3867 N N . ALA A 1 474 ? -13.449 16.828 21.704 1.00 92.31 474 ALA A N 1
ATOM 3868 C CA . ALA A 1 474 ? -12.211 17.592 21.541 1.00 92.31 474 ALA A CA 1
ATOM 3869 C C . ALA A 1 474 ? -12.472 19.071 21.194 1.00 92.31 474 ALA A C 1
ATOM 3871 O O . ALA A 1 474 ? -11.829 19.959 21.749 1.00 92.31 474 ALA A O 1
ATOM 3872 N N . THR A 1 475 ? -13.439 19.359 20.320 1.00 91.56 475 THR A N 1
ATOM 3873 C CA . THR A 1 475 ? -13.794 20.738 19.942 1.00 91.56 475 THR A CA 1
ATOM 3874 C C . THR A 1 475 ? -14.433 21.492 21.111 1.00 91.56 475 THR A C 1
ATOM 3876 O O . THR A 1 475 ? -14.077 22.637 21.373 1.00 91.56 475 THR A O 1
ATOM 3879 N N . ASP A 1 476 ? -15.335 20.848 21.849 1.00 91.88 476 ASP A N 1
ATOM 3880 C CA . ASP A 1 476 ? -16.041 21.430 22.988 1.00 91.88 476 ASP A CA 1
ATOM 3881 C C . ASP A 1 476 ? -15.097 21.703 24.171 1.00 91.88 476 ASP A C 1
ATOM 3883 O O . ASP A 1 476 ? -15.093 22.812 24.707 1.00 91.88 476 ASP A O 1
ATOM 3887 N N . ILE A 1 477 ? -14.206 20.756 24.502 1.00 90.19 477 ILE A N 1
ATOM 3888 C CA . ILE A 1 477 ? -13.128 20.977 25.480 1.00 90.19 477 ILE A CA 1
ATOM 3889 C C . ILE A 1 477 ? -12.248 22.157 25.048 1.00 90.19 477 ILE A C 1
ATOM 3891 O O . ILE A 1 477 ? -11.926 23.016 25.871 1.00 90.19 477 ILE A O 1
ATOM 3895 N N . LYS A 1 478 ? -11.879 22.236 23.762 1.00 88.19 478 LYS A N 1
ATOM 3896 C CA . LYS A 1 478 ? -11.053 23.333 23.243 1.00 88.19 478 LYS A CA 1
ATOM 3897 C C . LYS A 1 478 ? -11.746 24.686 23.388 1.00 88.19 478 LYS A C 1
ATOM 3899 O O . LYS A 1 478 ? -11.138 25.616 23.903 1.00 88.19 478 LYS A O 1
ATOM 3904 N N . THR A 1 479 ? -13.013 24.792 22.997 1.00 88.19 479 THR A N 1
ATOM 3905 C CA . THR A 1 479 ? -13.763 26.055 23.056 1.00 88.19 479 THR A CA 1
ATOM 3906 C C . THR A 1 479 ? -14.112 26.477 24.488 1.00 88.19 479 THR A C 1
ATOM 3908 O O . THR A 1 479 ? -14.079 27.672 24.779 1.00 88.19 479 THR A O 1
ATOM 3911 N N . LYS A 1 480 ? -14.396 25.537 25.402 1.00 87.31 480 LYS A N 1
ATOM 3912 C CA . LYS A 1 480 ? -14.747 25.849 26.802 1.00 87.31 480 LYS A CA 1
ATOM 3913 C C . LYS A 1 480 ? -13.545 26.115 27.714 1.00 87.31 480 LYS A C 1
ATOM 3915 O O . LYS A 1 480 ? -13.704 26.858 28.677 1.00 87.31 480 LYS A O 1
ATOM 3920 N N . TYR A 1 481 ? -12.379 25.516 27.444 1.00 83.44 481 TYR A N 1
ATOM 3921 C CA . TYR A 1 481 ? -11.240 25.529 28.380 1.00 83.44 481 TYR A CA 1
ATOM 3922 C C . TYR A 1 481 ? -9.906 26.003 27.782 1.00 83.44 481 TYR A C 1
ATOM 3924 O O . TYR A 1 481 ? -9.032 26.418 28.534 1.00 83.44 481 TYR A O 1
ATOM 3932 N N . TYR A 1 482 ? -9.744 25.997 26.453 1.00 77.75 482 TYR A N 1
ATOM 3933 C CA . TYR A 1 482 ? -8.482 26.337 25.769 1.00 77.75 482 TYR A CA 1
ATOM 3934 C C . TYR A 1 482 ? -8.666 27.367 24.639 1.00 77.75 482 TYR A C 1
ATOM 3936 O O . TYR A 1 482 ? -7.894 27.403 23.681 1.00 77.75 482 TYR A O 1
ATOM 3944 N N . SER A 1 483 ? -9.708 28.197 24.727 1.00 64.81 483 SER A N 1
ATOM 3945 C CA . SER A 1 483 ? -10.056 29.220 23.731 1.00 64.81 483 SER A CA 1
ATOM 3946 C C . SER A 1 483 ? -9.228 30.507 23.849 1.00 64.81 483 SER A C 1
ATOM 3948 O O . SER A 1 483 ? -9.161 31.267 22.886 1.00 64.81 483 SER A O 1
ATOM 3950 N N . ASN A 1 484 ? -8.548 30.714 24.983 1.00 58.03 484 ASN A N 1
ATOM 3951 C CA . ASN A 1 484 ? -7.574 31.783 25.211 1.00 58.03 484 ASN A CA 1
ATOM 3952 C C . ASN A 1 484 ? -6.181 31.164 25.462 1.00 58.03 484 ASN A C 1
ATOM 3954 O O . ASN A 1 484 ? -6.050 30.220 26.239 1.00 58.03 484 ASN A O 1
ATOM 3958 N N . ASN A 1 485 ? -5.139 31.684 24.804 1.00 53.06 485 ASN A N 1
ATOM 3959 C CA . ASN A 1 485 ? -3.835 31.016 24.610 1.00 53.06 485 ASN A CA 1
ATOM 3960 C C . ASN A 1 485 ? -2.872 31.002 25.833 1.00 53.06 485 ASN A C 1
ATOM 3962 O O . ASN A 1 485 ? -1.678 31.230 25.657 1.00 53.06 485 ASN A O 1
ATOM 3966 N N . GLU A 1 486 ? -3.334 30.750 27.065 1.00 52.25 486 GLU A N 1
ATOM 3967 C CA . GLU A 1 486 ? -2.467 30.828 28.268 1.00 52.25 486 GLU A CA 1
ATOM 3968 C C . GLU A 1 486 ? -2.080 29.482 28.927 1.00 52.25 486 GLU A C 1
ATOM 3970 O O . GLU A 1 486 ? -1.099 29.434 29.677 1.00 52.25 486 GLU A O 1
ATOM 3975 N N . GLU A 1 487 ? -2.780 28.374 28.648 1.00 55.31 487 GLU A N 1
ATOM 3976 C CA . GLU A 1 487 ? -2.617 27.100 29.387 1.00 55.31 487 GLU A CA 1
ATOM 3977 C C . GLU A 1 487 ? -1.632 26.062 28.792 1.00 55.31 487 GLU A C 1
ATOM 3979 O O . GLU A 1 487 ? -1.671 24.886 29.159 1.00 55.31 487 GLU A O 1
ATOM 3984 N N . GLU A 1 488 ? -0.638 26.463 27.986 1.00 52.28 488 GLU A N 1
ATOM 3985 C CA . GLU A 1 488 ? 0.507 25.571 27.664 1.00 52.28 488 GLU A CA 1
ATOM 3986 C C . GLU A 1 488 ? 1.347 25.177 28.907 1.00 52.28 488 GLU A C 1
ATOM 3988 O O . GLU A 1 488 ? 2.215 24.309 28.837 1.00 52.28 488 GLU A O 1
ATOM 3993 N N . LYS A 1 489 ? 1.087 25.795 30.067 1.00 53.91 489 LYS A N 1
ATOM 3994 C CA . LYS A 1 489 ? 1.802 25.576 31.337 1.00 53.91 489 LYS A CA 1
ATOM 3995 C C . LYS A 1 489 ? 1.353 24.333 32.122 1.00 53.91 489 LYS A C 1
ATOM 3997 O O . LYS A 1 489 ? 2.010 23.976 33.099 1.00 53.91 489 LYS A O 1
ATOM 4002 N N . SER A 1 490 ? 0.245 23.685 31.752 1.00 62.31 490 SER A N 1
ATOM 4003 C CA . SER A 1 490 ? -0.277 22.527 32.493 1.00 62.31 490 SER A CA 1
ATOM 4004 C C . SER A 1 490 ? 0.463 21.237 32.118 1.00 62.31 490 SER A C 1
ATOM 4006 O O . SER A 1 490 ? 0.570 20.894 30.941 1.00 62.31 490 SER A O 1
ATOM 4008 N N . ASN A 1 491 ? 0.972 20.486 33.107 1.00 78.06 491 ASN A N 1
ATOM 4009 C CA . ASN A 1 491 ? 1.625 19.202 32.827 1.00 78.06 491 ASN A CA 1
ATOM 4010 C C . ASN A 1 491 ? 0.628 18.230 32.164 1.00 78.06 491 ASN A C 1
ATOM 4012 O O . ASN A 1 491 ? -0.527 18.111 32.577 1.00 78.06 491 ASN A O 1
ATOM 4016 N N . LYS A 1 492 ? 1.112 17.473 31.178 1.00 83.94 492 LYS A N 1
ATOM 4017 C CA . LYS A 1 492 ? 0.356 16.500 30.380 1.00 83.94 492 LYS A CA 1
ATOM 4018 C C . LYS A 1 492 ? -0.521 15.565 31.216 1.00 83.94 492 LYS A C 1
ATOM 4020 O O . LYS A 1 492 ? -1.638 15.264 30.805 1.00 83.94 492 LYS A O 1
ATOM 4025 N N . ASP A 1 493 ? -0.053 15.125 32.382 1.00 85.50 493 ASP A N 1
ATOM 4026 C CA . ASP A 1 493 ? -0.817 14.231 33.259 1.00 85.50 493 ASP A CA 1
ATOM 4027 C C . ASP A 1 493 ? -2.058 14.912 33.861 1.00 85.50 493 ASP A C 1
ATOM 4029 O O . ASP A 1 493 ? -3.099 14.273 34.012 1.00 85.50 493 ASP A O 1
ATOM 4033 N N . ALA A 1 494 ? -1.993 16.215 34.154 1.00 85.62 494 ALA A N 1
ATOM 4034 C CA . ALA A 1 494 ? -3.147 16.991 34.606 1.00 85.62 494 ALA A CA 1
ATOM 4035 C C . ALA A 1 494 ? -4.176 17.157 33.476 1.00 85.62 494 ALA A C 1
ATOM 4037 O O . ALA A 1 494 ? -5.361 16.906 33.693 1.00 85.62 494 ALA A O 1
ATOM 4038 N N . ILE A 1 495 ? -3.716 17.464 32.256 1.00 86.19 495 ILE A N 1
ATOM 4039 C CA . ILE A 1 495 ? -4.560 17.538 31.051 1.00 86.19 495 ILE A CA 1
ATOM 4040 C C . ILE A 1 495 ? -5.247 16.187 30.781 1.00 86.19 495 ILE A C 1
ATOM 4042 O O . ILE A 1 495 ? -6.454 16.136 30.546 1.00 86.19 495 ILE A O 1
ATOM 4046 N N . LEU A 1 496 ? -4.512 15.073 30.864 1.00 89.19 496 LEU A N 1
ATOM 4047 C CA . LEU A 1 496 ? -5.077 13.733 30.679 1.00 89.19 496 LEU A CA 1
ATOM 4048 C C . LEU A 1 496 ? -6.099 13.384 31.770 1.00 89.19 496 LEU A C 1
ATOM 4050 O O . LEU A 1 496 ? -7.176 12.890 31.448 1.00 89.19 496 LEU A O 1
ATOM 4054 N N . ASN A 1 497 ? -5.819 13.678 33.042 1.00 90.06 497 ASN A N 1
ATOM 4055 C CA . ASN A 1 497 ? -6.781 13.461 34.128 1.00 90.06 497 ASN A CA 1
ATOM 4056 C C . ASN A 1 497 ? -8.045 14.329 33.970 1.00 90.06 497 ASN A C 1
ATOM 4058 O O . ASN A 1 497 ? -9.150 13.850 34.231 1.00 90.06 497 ASN A O 1
ATOM 4062 N N . PHE A 1 498 ? -7.906 15.572 33.495 1.00 90.56 498 PHE A N 1
ATOM 4063 C CA . PHE A 1 498 ? -9.026 16.465 33.191 1.00 90.56 498 PHE A CA 1
ATOM 4064 C C . PHE A 1 498 ? -9.906 15.916 32.060 1.00 90.56 498 PHE A C 1
ATOM 4066 O O . PHE A 1 498 ? -11.108 15.731 32.261 1.00 90.56 498 PHE A O 1
ATOM 4073 N N . ILE A 1 499 ? -9.309 15.575 30.909 1.00 90.75 499 ILE A N 1
ATOM 4074 C CA . ILE A 1 499 ? -10.019 14.961 29.774 1.00 90.75 499 ILE A CA 1
ATOM 4075 C C . ILE A 1 499 ? -10.707 13.668 30.223 1.00 90.75 499 ILE A C 1
ATOM 4077 O O . ILE A 1 499 ? -11.884 13.470 29.928 1.00 90.75 499 ILE A O 1
ATOM 4081 N N . GLN A 1 500 ? -10.004 12.806 30.968 1.00 91.75 500 GLN A N 1
ATOM 4082 C CA . GLN A 1 500 ? -10.555 11.537 31.441 1.00 91.75 500 GLN A CA 1
ATOM 4083 C C . GLN A 1 500 ? -11.789 11.761 32.323 1.00 91.75 500 GLN A C 1
ATOM 4085 O O . GLN A 1 500 ? -12.801 11.099 32.106 1.00 91.75 500 GLN A O 1
ATOM 4090 N N . ARG A 1 501 ? -11.729 12.707 33.273 1.00 91.38 501 ARG A N 1
ATOM 4091 C CA . ARG A 1 501 ? -12.867 13.054 34.135 1.00 91.38 501 ARG A CA 1
ATOM 4092 C C . ARG A 1 501 ? -14.042 13.575 33.311 1.00 91.38 501 ARG A C 1
ATOM 4094 O O . ARG A 1 501 ? -15.130 13.032 33.434 1.00 91.38 501 ARG A O 1
ATOM 4101 N N . LYS A 1 502 ? -13.819 14.550 32.423 1.00 91.31 502 LYS A N 1
ATOM 4102 C CA . LYS A 1 502 ? -14.870 15.111 31.555 1.00 91.31 502 LYS A CA 1
ATOM 4103 C C . LYS A 1 502 ? -15.558 14.038 30.707 1.00 91.31 502 LYS A C 1
ATOM 4105 O O . LYS A 1 502 ? -16.780 13.996 30.641 1.00 91.31 502 LYS A O 1
ATOM 4110 N N . CYS A 1 503 ? -14.791 13.108 30.145 1.00 89.50 503 CYS A N 1
ATOM 4111 C CA . CYS A 1 503 ? -15.317 11.963 29.397 1.00 89.50 503 CYS A CA 1
ATOM 4112 C C . CYS A 1 503 ? -16.075 10.927 30.254 1.00 89.50 503 CYS A C 1
ATOM 4114 O O . CYS A 1 503 ? -16.771 10.085 29.698 1.00 89.50 503 CYS A O 1
ATOM 4116 N N . GLN A 1 504 ? -15.914 10.953 31.580 1.00 88.00 504 GLN A N 1
ATOM 4117 C CA . GLN A 1 504 ? -16.577 10.060 32.540 1.00 88.00 504 GLN A CA 1
ATOM 4118 C C . GLN A 1 504 ? -17.786 10.710 33.231 1.00 88.00 504 GLN A C 1
ATOM 4120 O O . GLN A 1 504 ? -18.565 9.997 33.856 1.00 88.00 504 GLN A O 1
ATOM 4125 N N . THR A 1 505 ? -17.944 12.037 33.148 1.00 86.62 505 THR A N 1
ATOM 4126 C CA . THR A 1 505 ? -19.029 12.769 33.823 1.00 86.62 505 THR A CA 1
ATOM 4127 C C . THR A 1 505 ? -19.848 13.658 32.902 1.00 86.62 505 THR A C 1
ATOM 4129 O O . THR A 1 505 ? -21.069 13.592 32.944 1.00 86.62 505 THR A O 1
ATOM 4132 N N . ASP A 1 506 ? -19.211 14.486 32.083 1.00 88.12 506 ASP A N 1
ATOM 4133 C CA . ASP A 1 506 ? -19.887 15.600 31.413 1.00 88.12 506 ASP A CA 1
ATOM 4134 C C . ASP A 1 506 ? -20.483 15.183 30.064 1.00 88.12 506 ASP A C 1
ATOM 4136 O O . ASP A 1 506 ? -21.521 15.706 29.692 1.00 88.12 506 ASP A O 1
ATOM 4140 N N . TYR A 1 507 ? -19.860 14.216 29.376 1.00 88.50 507 TYR A N 1
ATOM 4141 C CA . TYR A 1 507 ? -20.255 13.774 28.028 1.00 88.50 507 TYR A CA 1
ATOM 4142 C C . TYR A 1 507 ? -21.064 12.463 27.995 1.00 88.50 507 TYR A C 1
ATOM 4144 O O . TYR A 1 507 ? -21.153 11.807 26.956 1.00 88.50 507 TYR A O 1
ATOM 4152 N N . CYS A 1 508 ? -21.604 12.010 29.132 1.00 85.44 508 CYS A N 1
ATOM 4153 C CA . CYS A 1 508 ? -22.322 10.730 29.190 1.00 85.44 508 CYS A CA 1
ATOM 4154 C C . CYS A 1 508 ? -23.648 10.771 28.406 1.00 85.44 508 CYS A C 1
ATOM 4156 O O . CYS A 1 508 ? -23.989 9.787 27.750 1.00 85.44 508 CYS A O 1
ATOM 4158 N N . SER A 1 509 ? -24.346 11.912 28.397 1.00 84.00 509 SER A N 1
ATOM 4159 C CA . SER A 1 509 ? -25.572 12.105 27.608 1.00 84.00 509 SER A CA 1
ATOM 4160 C C . SER A 1 509 ? -25.316 12.021 26.093 1.00 84.00 509 SER A C 1
ATOM 4162 O O . SER A 1 509 ? -26.099 11.440 25.339 1.00 84.00 509 SER A O 1
ATOM 4164 N N . GLU A 1 510 ? -24.165 12.519 25.648 1.00 85.50 510 GLU A N 1
ATOM 4165 C CA . GLU A 1 510 ? -23.686 12.501 24.269 1.00 85.50 510 GLU A CA 1
ATOM 4166 C C . GLU A 1 510 ? -23.223 11.098 23.865 1.00 85.50 510 GLU A C 1
ATOM 4168 O O . GLU A 1 510 ? -23.444 10.678 22.732 1.00 85.50 510 GLU A O 1
ATOM 4173 N N . PHE A 1 511 ? -22.653 10.329 24.800 1.00 82.88 511 PHE A N 1
ATOM 4174 C CA . PHE A 1 511 ? -22.384 8.904 24.604 1.00 82.88 511 PHE A CA 1
ATOM 4175 C C . PHE A 1 511 ? -23.669 8.096 24.377 1.00 82.88 511 PHE A C 1
ATOM 4177 O O . PHE A 1 511 ? -23.731 7.314 23.427 1.00 82.88 511 PHE A O 1
ATOM 4184 N N . ILE A 1 512 ? -24.698 8.301 25.206 1.00 82.38 512 ILE A N 1
ATOM 4185 C CA . ILE A 1 512 ? -25.983 7.593 25.090 1.00 82.38 512 ILE A CA 1
ATOM 4186 C C . ILE A 1 512 ? -26.699 7.994 23.794 1.00 82.38 512 ILE A C 1
ATOM 4188 O O . ILE A 1 512 ? -27.017 7.135 22.978 1.00 82.38 512 ILE A O 1
ATOM 4192 N N . SER A 1 513 ? -26.887 9.291 23.546 1.00 78.19 513 SER A N 1
ATOM 4193 C CA . SER A 1 513 ? -27.626 9.777 22.369 1.00 78.19 513 SER A CA 1
ATOM 4194 C C . SER A 1 513 ? -26.959 9.456 21.024 1.00 78.19 513 SER A C 1
ATOM 4196 O O . SER A 1 513 ? -27.660 9.306 20.022 1.00 78.19 513 SER A O 1
ATOM 4198 N N . ILE A 1 514 ? -25.627 9.315 20.971 1.00 73.25 514 ILE A N 1
ATOM 4199 C CA . ILE A 1 514 ? -24.905 9.003 19.726 1.00 73.25 514 ILE A CA 1
ATOM 4200 C C . ILE A 1 514 ? -24.718 7.494 19.496 1.00 73.25 514 ILE A C 1
ATOM 4202 O O . ILE A 1 514 ? -24.666 7.092 18.333 1.00 73.25 514 ILE A O 1
ATOM 4206 N N . LEU A 1 515 ? -24.628 6.662 20.544 1.00 70.25 515 LEU A N 1
ATOM 4207 C CA . LEU A 1 515 ? -24.333 5.221 20.412 1.00 70.25 515 LEU A CA 1
ATOM 4208 C C . LEU A 1 515 ? -25.484 4.285 20.824 1.00 70.25 515 LEU A C 1
ATOM 4210 O O . LEU A 1 515 ? -25.501 3.137 20.395 1.00 70.25 515 LEU A O 1
ATOM 4214 N N . ALA A 1 516 ? -26.465 4.759 21.594 1.00 70.44 516 ALA A N 1
ATOM 4215 C CA . ALA A 1 516 ? -27.614 3.987 22.073 1.00 70.44 516 ALA A CA 1
ATOM 4216 C C . ALA A 1 516 ? -28.943 4.614 21.601 1.00 70.44 516 ALA A C 1
ATOM 4218 O O . ALA A 1 516 ? -29.854 4.888 22.379 1.00 70.44 516 ALA A O 1
ATOM 4219 N N . VAL A 1 517 ? -29.045 4.823 20.283 1.00 62.47 517 VAL A N 1
ATOM 4220 C CA . VAL A 1 517 ? -30.097 5.590 19.572 1.00 62.47 517 VAL A CA 1
ATOM 4221 C C . VAL A 1 517 ? -31.545 5.149 19.879 1.00 62.47 517 VAL A C 1
ATOM 4223 O O . VAL A 1 517 ? -32.475 5.922 19.674 1.00 62.47 517 VAL A O 1
ATOM 4226 N N . ASN A 1 518 ? -31.744 3.934 20.401 1.00 65.69 518 ASN A N 1
ATOM 4227 C CA . ASN A 1 518 ? -33.059 3.356 20.705 1.00 65.69 518 ASN A CA 1
ATOM 4228 C C . ASN A 1 518 ? -33.438 3.391 22.205 1.00 65.69 518 ASN A C 1
ATOM 4230 O O . ASN A 1 518 ? -34.420 2.757 22.590 1.00 65.69 518 ASN A O 1
ATOM 4234 N N . VAL A 1 519 ? -32.674 4.074 23.068 1.00 67.19 519 VAL A N 1
ATOM 4235 C CA . VAL A 1 519 ? -32.973 4.172 24.511 1.00 67.19 519 VAL A CA 1
ATOM 4236 C C . VAL A 1 519 ? -34.092 5.199 24.769 1.00 67.19 519 VAL A C 1
ATOM 4238 O O . VAL A 1 519 ? -33.942 6.360 24.385 1.00 67.19 519 VAL A O 1
ATOM 4241 N N . PRO A 1 520 ? -35.202 4.820 25.438 1.00 72.19 520 PRO A N 1
ATOM 4242 C CA . PRO A 1 520 ? -36.247 5.758 25.853 1.00 72.19 520 PRO A CA 1
ATOM 4243 C C . PRO A 1 520 ? -35.722 6.860 26.786 1.00 72.19 520 PRO A C 1
ATOM 4245 O O . PRO A 1 520 ? -34.847 6.618 27.619 1.00 72.19 520 PRO A O 1
ATOM 4248 N N . ALA A 1 521 ? -36.267 8.075 26.668 1.00 70.00 521 ALA A N 1
ATOM 4249 C CA . ALA A 1 521 ? -35.766 9.253 27.384 1.00 70.00 521 ALA A CA 1
ATOM 4250 C C . ALA A 1 521 ? -35.812 9.104 28.919 1.00 70.00 521 ALA A C 1
ATOM 4252 O O . ALA A 1 521 ? -34.894 9.545 29.605 1.00 70.00 521 ALA A O 1
ATOM 4253 N N . ASP A 1 522 ? -36.832 8.419 29.441 1.00 70.62 522 ASP A N 1
ATOM 4254 C CA . ASP A 1 522 ? -36.986 8.044 30.852 1.00 70.62 522 ASP A CA 1
ATOM 4255 C C . ASP A 1 522 ? -35.842 7.148 31.359 1.00 70.62 522 ASP A C 1
ATOM 4257 O O . ASP A 1 522 ? -35.361 7.331 32.477 1.00 70.62 522 ASP A O 1
ATOM 4261 N N . LYS A 1 523 ? -35.339 6.238 30.516 1.00 75.50 523 LYS A N 1
ATOM 4262 C CA . LYS A 1 523 ? -34.203 5.361 30.843 1.00 75.50 523 LYS A CA 1
ATOM 4263 C C . LYS A 1 523 ? -32.848 6.030 30.644 1.00 75.50 523 LYS A C 1
ATOM 4265 O O . LYS A 1 523 ? -31.874 5.635 31.283 1.00 75.50 523 LYS A O 1
ATOM 4270 N N . SER A 1 524 ? -32.771 7.051 29.789 1.00 79.44 524 SER A N 1
ATOM 4271 C CA . SER A 1 524 ? -31.517 7.755 29.500 1.00 79.44 524 SER A CA 1
ATOM 4272 C C . SER A 1 524 ? -30.898 8.381 30.752 1.00 79.44 524 SER A C 1
ATOM 4274 O O . SER A 1 524 ? -29.678 8.373 30.883 1.00 79.44 524 SER A O 1
ATOM 4276 N N . GLU A 1 525 ? -31.703 8.902 31.682 1.00 83.19 525 GLU A N 1
ATOM 4277 C CA . GLU A 1 525 ? -31.204 9.477 32.939 1.00 83.19 525 GLU A CA 1
ATOM 4278 C C . GLU A 1 525 ? -30.629 8.431 33.907 1.00 83.19 525 GLU A C 1
ATOM 4280 O O . GLU A 1 525 ? -29.661 8.710 34.615 1.00 83.19 525 GLU A O 1
ATOM 4285 N N . GLU A 1 526 ? -31.240 7.248 33.986 1.00 84.38 526 GLU A N 1
ATOM 4286 C CA . GLU A 1 526 ? -30.790 6.157 34.858 1.00 84.38 526 GLU A CA 1
ATOM 4287 C C . GLU A 1 526 ? -29.489 5.546 34.326 1.00 84.38 526 GLU A C 1
ATOM 4289 O O . GLU A 1 526 ? -28.494 5.466 35.051 1.00 84.38 526 GLU A O 1
ATOM 4294 N N . LEU A 1 527 ? -29.457 5.260 33.021 1.00 84.69 527 LEU A N 1
ATOM 4295 C CA . LEU A 1 527 ? -28.273 4.809 32.295 1.00 84.69 527 LEU A CA 1
ATOM 4296 C C . LEU A 1 527 ? -27.101 5.791 32.439 1.00 84.69 527 LEU A C 1
ATOM 4298 O O . LEU A 1 527 ? -25.965 5.377 32.673 1.00 84.69 527 LEU A O 1
ATOM 4302 N N . GLU A 1 528 ? -27.357 7.101 32.367 1.00 87.38 528 GLU A N 1
ATOM 4303 C CA . GLU A 1 528 ? -26.311 8.110 32.543 1.00 87.38 528 GLU A CA 1
ATOM 4304 C C . GLU A 1 528 ? -25.731 8.104 33.971 1.00 87.38 528 GLU A C 1
ATOM 4306 O O . GLU A 1 528 ? -24.513 8.208 34.150 1.00 87.38 528 GLU A O 1
ATOM 4311 N N . LYS A 1 529 ? -26.580 7.932 34.994 1.00 87.62 529 LYS A N 1
ATOM 4312 C CA . LYS A 1 529 ? -26.160 7.816 36.403 1.00 87.62 529 LYS A CA 1
ATOM 4313 C C . LYS A 1 529 ? -25.336 6.544 36.631 1.00 87.62 529 LYS A C 1
ATOM 4315 O O . LYS A 1 529 ? -24.304 6.612 37.305 1.00 87.62 529 LYS A O 1
ATOM 4320 N N . GLU A 1 530 ? -25.715 5.417 36.024 1.00 87.62 530 GLU A N 1
ATOM 4321 C CA . GLU A 1 530 ? -24.907 4.196 36.087 1.00 87.62 530 GLU A CA 1
ATOM 4322 C C . GLU A 1 530 ? -23.552 4.385 35.391 1.00 87.62 530 GLU A C 1
ATOM 4324 O O . GLU A 1 530 ? -22.514 4.147 36.019 1.00 87.62 530 GLU A O 1
ATOM 4329 N N . MET A 1 531 ? -23.527 4.891 34.151 1.00 89.38 531 MET A N 1
ATOM 4330 C CA . MET A 1 531 ? -22.290 5.151 33.400 1.00 89.38 531 MET A CA 1
ATOM 4331 C C . MET A 1 531 ? -21.312 6.043 34.181 1.00 89.38 531 MET A C 1
ATOM 4333 O O . MET A 1 531 ? -20.134 5.693 34.294 1.00 89.38 531 MET A O 1
ATOM 4337 N N . LYS A 1 532 ? -21.808 7.125 34.802 1.00 90.38 532 LYS A N 1
ATOM 4338 C CA . LYS A 1 532 ? -21.040 8.034 35.679 1.00 90.38 532 LYS A CA 1
ATOM 4339 C C . LYS A 1 532 ? -20.401 7.329 36.884 1.00 90.38 532 LYS A C 1
ATOM 4341 O O . LYS A 1 532 ? -19.319 7.718 37.324 1.00 90.38 532 LYS A O 1
ATOM 4346 N N . SER A 1 533 ? -21.048 6.293 37.422 1.00 89.75 533 SER A N 1
ATOM 4347 C CA . SER A 1 533 ? -20.547 5.498 38.557 1.00 89.75 533 SER A CA 1
ATOM 4348 C C . SER A 1 533 ? -19.665 4.305 38.146 1.00 89.75 533 SER A C 1
ATOM 4350 O O . SER A 1 533 ? -18.904 3.764 38.958 1.00 89.75 533 SER A O 1
ATOM 4352 N N . SER A 1 534 ? -19.747 3.879 36.882 1.00 91.62 534 SER A N 1
ATOM 4353 C CA . SER A 1 534 ? -19.220 2.595 36.434 1.00 91.62 534 SER A CA 1
ATOM 4354 C C . SER A 1 534 ? -17.694 2.578 36.327 1.00 91.62 534 SER A C 1
ATOM 4356 O O . SER A 1 534 ? -17.080 3.110 35.398 1.00 91.62 534 SER A O 1
ATOM 4358 N N . LYS A 1 535 ? -17.054 1.826 37.231 1.00 91.50 535 LYS A N 1
ATOM 4359 C CA . LYS A 1 535 ? -15.612 1.510 37.167 1.00 91.50 535 LYS A CA 1
ATOM 4360 C C . LYS A 1 535 ? -15.217 0.829 35.846 1.00 91.50 535 LYS A C 1
ATOM 4362 O O . LYS A 1 535 ? -14.071 0.973 35.414 1.00 91.50 535 LYS A O 1
ATOM 4367 N N . LYS A 1 536 ? -16.146 0.112 35.194 1.00 90.50 536 LYS A N 1
ATOM 4368 C CA . LYS A 1 536 ? -15.929 -0.504 33.876 1.00 90.50 536 LYS A CA 1
ATOM 4369 C C . LYS A 1 536 ? -15.860 0.570 32.786 1.00 90.50 53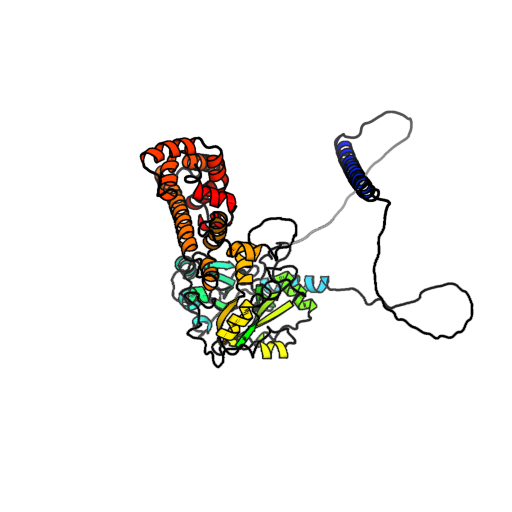6 LYS A C 1
ATOM 4371 O O . LYS A 1 536 ? -14.856 0.620 32.076 1.00 90.50 536 LYS A O 1
ATOM 4376 N N . PHE A 1 537 ? -16.842 1.475 32.722 1.00 90.81 537 PHE A N 1
ATOM 4377 C CA . PHE A 1 537 ? -16.828 2.618 31.798 1.00 90.81 537 PHE A CA 1
ATOM 4378 C C . PHE A 1 537 ? -15.567 3.470 31.982 1.00 90.81 537 PHE A C 1
ATOM 4380 O O . PHE A 1 537 ? -14.834 3.737 31.029 1.00 90.81 537 PHE A O 1
ATOM 4387 N N . ALA A 1 538 ? -15.239 3.791 33.237 1.00 90.31 538 ALA A N 1
ATOM 4388 C CA . ALA A 1 538 ? -14.060 4.573 33.578 1.00 90.31 538 ALA A CA 1
ATOM 4389 C C . ALA A 1 538 ? -12.751 3.935 33.067 1.00 90.31 538 ALA A C 1
ATOM 4391 O O . ALA A 1 538 ? -11.884 4.633 32.529 1.00 90.31 538 ALA A O 1
ATOM 4392 N N . LYS A 1 539 ? -12.620 2.602 33.170 1.00 92.06 539 LYS A N 1
ATOM 4393 C CA . LYS A 1 539 ? -11.493 1.854 32.592 1.00 92.06 539 LYS A CA 1
ATOM 4394 C C . LYS A 1 539 ? -11.498 1.925 31.062 1.00 92.06 539 LYS A C 1
ATOM 4396 O O . LYS A 1 539 ? -10.443 2.195 30.492 1.00 92.06 539 LYS A O 1
ATOM 4401 N N . ILE A 1 540 ? -12.635 1.697 30.404 1.00 90.81 540 ILE A N 1
ATOM 4402 C CA . ILE A 1 540 ? -12.744 1.702 28.935 1.00 90.81 540 ILE A CA 1
ATOM 4403 C C . ILE A 1 540 ? -12.315 3.062 28.372 1.00 90.81 540 ILE A C 1
ATOM 4405 O O . ILE A 1 540 ? -11.403 3.112 27.545 1.00 90.81 540 ILE A O 1
ATOM 4409 N N . ILE A 1 541 ? -12.881 4.164 28.881 1.00 92.44 541 ILE A N 1
ATOM 4410 C CA . ILE A 1 541 ? -12.570 5.544 28.463 1.00 92.44 541 ILE A CA 1
ATOM 4411 C C . ILE A 1 541 ? -11.063 5.834 28.518 1.00 92.44 541 ILE A C 1
ATOM 4413 O O . ILE A 1 541 ? -10.505 6.401 27.574 1.00 92.44 541 ILE A O 1
ATOM 4417 N N . LYS A 1 542 ? -10.378 5.386 29.581 1.00 90.88 542 LYS A N 1
ATOM 4418 C CA . LYS A 1 542 ? -8.928 5.569 29.761 1.00 90.88 542 LYS A CA 1
ATOM 4419 C C . LYS A 1 542 ? -8.082 4.875 28.682 1.00 90.88 542 LYS A C 1
ATOM 4421 O O . LYS A 1 542 ? -7.035 5.400 28.314 1.00 90.88 542 LYS A O 1
ATOM 4426 N N . HIS A 1 543 ? -8.520 3.721 28.178 1.00 88.62 543 HIS A N 1
ATOM 4427 C CA . HIS A 1 543 ? -7.773 2.911 27.202 1.00 88.62 543 HIS A CA 1
ATOM 4428 C C . HIS A 1 543 ? -8.204 3.153 25.741 1.00 88.62 543 HIS A C 1
ATOM 4430 O O . HIS A 1 543 ? -7.616 2.576 24.831 1.00 88.62 543 HIS A O 1
ATOM 4436 N N . THR A 1 544 ? -9.216 3.996 25.504 1.00 91.00 544 THR A N 1
ATOM 4437 C CA . THR A 1 544 ? -9.810 4.230 24.174 1.00 91.00 544 THR A CA 1
ATOM 4438 C C . THR A 1 544 ? -9.885 5.724 23.843 1.00 91.00 544 THR A C 1
ATOM 4440 O O . THR A 1 544 ? -9.054 6.254 23.107 1.00 91.00 544 THR A O 1
ATOM 4443 N N . LEU A 1 545 ? -10.882 6.415 24.395 1.00 91.31 545 LEU A N 1
ATOM 4444 C CA . LEU A 1 545 ? -11.254 7.785 24.070 1.00 91.31 545 LEU A CA 1
ATOM 4445 C C . LEU A 1 545 ? -10.228 8.812 24.555 1.00 91.31 545 LEU A C 1
ATOM 4447 O O . LEU A 1 545 ? -9.919 9.739 23.813 1.00 91.31 545 LEU A O 1
ATOM 4451 N N . LEU A 1 546 ? -9.679 8.642 25.762 1.00 92.81 546 LEU A N 1
ATOM 4452 C CA . LEU A 1 546 ? -8.769 9.605 26.395 1.00 92.81 546 LEU A CA 1
ATOM 4453 C C . LEU A 1 546 ? -7.607 10.012 25.474 1.00 92.81 546 LEU A C 1
ATOM 4455 O O . LEU A 1 546 ? -7.341 11.197 25.275 1.00 92.81 546 LEU A O 1
ATOM 4459 N N . ILE A 1 547 ? -6.932 9.023 24.884 1.00 90.69 547 ILE A N 1
ATOM 4460 C CA . ILE A 1 547 ? -5.783 9.256 23.999 1.00 90.69 547 ILE A CA 1
ATOM 4461 C C . ILE A 1 547 ? -6.243 9.877 22.672 1.00 90.69 547 ILE A C 1
ATOM 4463 O O . ILE A 1 547 ? -5.550 10.738 22.134 1.00 90.69 547 ILE A O 1
ATOM 4467 N N . ALA A 1 548 ? -7.414 9.484 22.164 1.00 93.19 548 ALA A N 1
ATOM 4468 C CA . ALA A 1 548 ? -7.967 10.008 20.919 1.00 93.19 548 ALA A CA 1
ATOM 4469 C C . ALA A 1 548 ? -8.371 11.491 21.041 1.00 93.19 548 ALA A C 1
ATOM 4471 O O . ALA A 1 548 ? -7.973 12.295 20.203 1.00 93.19 548 ALA A O 1
ATOM 4472 N N . VAL A 1 549 ? -9.064 11.873 22.121 1.00 93.38 549 VAL A N 1
ATOM 4473 C CA . VAL A 1 549 ? -9.434 13.270 22.424 1.00 93.38 549 VAL A CA 1
ATOM 4474 C C . VAL A 1 549 ? -8.190 14.128 22.664 1.00 93.38 549 VAL A C 1
ATOM 4476 O O . VAL A 1 549 ? -8.068 15.201 22.081 1.00 93.38 549 VAL A O 1
ATOM 4479 N N . TYR A 1 550 ? -7.221 13.646 23.453 1.00 91.44 550 TYR A N 1
ATOM 4480 C CA . TYR A 1 550 ? -5.956 14.361 23.669 1.00 91.44 550 TYR A CA 1
ATOM 4481 C C . TYR A 1 550 ? -5.178 14.596 22.360 1.00 91.44 550 TYR A C 1
ATOM 4483 O O . TYR A 1 550 ? -4.520 15.625 22.206 1.00 91.44 550 TYR A O 1
ATOM 4491 N N . GLN A 1 551 ? -5.251 13.665 21.404 1.00 89.88 551 GLN A N 1
ATOM 4492 C CA . GLN A 1 551 ? -4.570 13.795 20.115 1.00 89.88 551 GLN A CA 1
ATOM 4493 C C . GLN A 1 551 ? -5.313 14.691 19.108 1.00 89.88 551 GLN A C 1
ATOM 4495 O O . GLN A 1 551 ? -4.644 15.416 18.381 1.00 89.88 551 GLN A O 1
ATOM 4500 N N . GLU A 1 552 ? -6.648 14.742 19.119 1.00 91.12 552 GLU A N 1
ATOM 4501 C CA . GLU A 1 552 ? -7.411 15.764 18.372 1.00 91.12 552 GLU A CA 1
ATOM 4502 C C . GLU A 1 552 ? -7.220 17.183 18.962 1.00 91.12 552 GLU A C 1
ATOM 4504 O O . GLU A 1 552 ? -7.237 18.166 18.225 1.00 91.12 552 GLU A O 1
ATOM 4509 N N . LEU A 1 553 ? -6.990 17.305 20.278 1.00 87.56 553 LEU A N 1
ATOM 4510 C CA . LEU A 1 553 ? -6.715 18.585 20.951 1.00 87.56 553 LEU A CA 1
ATOM 4511 C C . LEU A 1 553 ? -5.300 19.133 20.681 1.00 87.56 553 LEU A C 1
ATOM 4513 O O . LEU A 1 553 ? -5.154 20.294 20.293 1.00 87.56 553 LEU A O 1
ATOM 4517 N N . PHE A 1 554 ? -4.274 18.307 20.929 1.00 86.12 554 PHE A N 1
ATOM 4518 C CA . PHE A 1 554 ? -2.863 18.721 21.043 1.00 86.12 554 PHE A CA 1
ATOM 4519 C C . PHE A 1 554 ? -1.884 17.839 20.240 1.00 86.12 554 PHE A C 1
ATOM 4521 O O . PHE A 1 554 ? -0.666 17.968 20.375 1.00 86.12 554 PHE A O 1
ATOM 4528 N N . GLY A 1 555 ? -2.385 16.863 19.481 1.00 82.12 555 GLY A N 1
ATOM 4529 C CA . GLY A 1 555 ? -1.575 15.811 18.867 1.00 82.12 555 GLY A CA 1
ATOM 4530 C C . GLY A 1 555 ? -1.194 16.037 17.407 1.00 82.12 555 GLY A C 1
ATOM 4531 O O . GLY A 1 555 ? -1.458 17.066 16.795 1.00 82.12 555 GLY A O 1
ATOM 4532 N N . GLN A 1 556 ? -0.560 15.006 16.842 1.00 78.12 556 GLN A N 1
ATOM 4533 C CA . GLN A 1 556 ? -0.265 14.898 15.404 1.00 78.12 556 GLN A CA 1
ATOM 4534 C C . GLN A 1 556 ? -0.981 13.709 14.740 1.00 78.12 556 GLN A C 1
ATOM 4536 O O . GLN A 1 556 ? -0.960 13.582 13.515 1.00 78.12 556 GLN A O 1
ATOM 4541 N N . LYS A 1 557 ? -1.604 12.826 15.534 1.00 83.75 557 LYS A N 1
ATOM 4542 C CA . LYS A 1 557 ? -2.494 11.763 15.056 1.00 83.75 557 LYS A CA 1
ATOM 4543 C C . LYS A 1 557 ? -3.944 12.226 15.160 1.00 83.75 557 LYS A C 1
ATOM 4545 O O . LYS A 1 557 ? -4.304 12.852 16.147 1.00 83.75 557 LYS A O 1
ATOM 4550 N N . SER A 1 558 ? -4.784 11.850 14.201 1.00 87.00 558 SER A N 1
ATOM 4551 C CA . SER A 1 558 ? -6.241 11.982 14.356 1.00 87.00 558 SER A CA 1
ATOM 4552 C C . SER A 1 558 ? -6.849 10.751 15.037 1.00 87.00 558 SER A C 1
ATOM 4554 O O . SER A 1 558 ? -6.213 9.694 15.120 1.00 87.00 558 SER A O 1
ATOM 4556 N N . CYS A 1 559 ? -8.087 10.851 15.514 1.00 89.06 559 CYS A N 1
ATOM 4557 C CA . CYS A 1 559 ? -8.748 9.798 16.277 1.00 89.06 559 CYS A CA 1
ATOM 4558 C C . CYS A 1 559 ? -8.901 8.485 15.489 1.00 89.06 559 CYS A C 1
ATOM 4560 O O . CYS A 1 559 ? -8.764 7.424 16.089 1.00 89.06 559 CYS A O 1
ATOM 4562 N N . GLU A 1 560 ? -9.055 8.509 14.156 1.00 90.06 560 GLU A N 1
ATOM 4563 C CA . GLU A 1 560 ? -9.034 7.282 13.332 1.00 90.06 560 GLU A CA 1
ATOM 4564 C C . GLU A 1 560 ? -7.687 6.552 13.441 1.00 90.06 560 GLU A C 1
ATOM 4566 O O . GLU A 1 560 ? -7.630 5.326 13.472 1.00 90.06 560 GLU A O 1
ATOM 4571 N N . GLN A 1 561 ? -6.584 7.304 13.506 1.00 85.81 561 GLN A N 1
ATOM 4572 C CA . GLN A 1 561 ? -5.235 6.746 13.610 1.00 85.81 561 GLN A CA 1
ATOM 4573 C C . GLN A 1 561 ? -4.954 6.211 15.019 1.00 85.81 561 GLN A C 1
ATOM 4575 O O . GLN A 1 561 ? -4.206 5.250 15.153 1.00 85.81 561 GLN A O 1
ATOM 4580 N N . ILE A 1 562 ? -5.578 6.784 16.054 1.00 90.88 562 ILE A N 1
ATOM 4581 C CA . ILE A 1 562 ? -5.540 6.237 17.418 1.00 90.88 562 ILE A CA 1
ATOM 4582 C C . ILE A 1 562 ? -6.407 4.980 17.528 1.00 90.88 562 ILE A C 1
ATOM 4584 O O . ILE A 1 562 ? -5.939 3.965 18.032 1.00 90.88 562 ILE A O 1
ATOM 4588 N N . TYR A 1 563 ? -7.627 4.985 16.989 1.00 92.56 563 TYR A N 1
ATOM 4589 C CA . TYR A 1 563 ? -8.526 3.828 17.038 1.00 92.56 563 TYR A CA 1
ATOM 4590 C C . TYR A 1 563 ? -8.091 2.636 16.172 1.00 92.56 563 TYR A C 1
ATOM 4592 O O . TYR A 1 563 ? -8.705 1.576 16.277 1.00 92.56 563 TYR A O 1
ATOM 4600 N N . LYS A 1 564 ? -7.024 2.760 15.373 1.00 86.88 564 LYS A N 1
ATOM 4601 C CA . LYS A 1 564 ? -6.285 1.614 14.813 1.00 86.88 564 LYS A CA 1
ATOM 4602 C C . LYS A 1 564 ? -5.349 0.955 15.827 1.00 86.88 564 LYS A C 1
ATOM 4604 O O . LYS A 1 564 ? -5.311 -0.266 15.898 1.00 86.88 564 LYS A O 1
ATOM 4609 N N . ASP A 1 565 ? -4.634 1.759 16.613 1.00 85.94 565 ASP A N 1
ATOM 4610 C CA . ASP A 1 565 ? -3.650 1.295 17.603 1.00 85.94 565 ASP A CA 1
ATOM 4611 C C . ASP A 1 565 ? -4.303 0.790 18.911 1.00 85.94 565 ASP A C 1
ATOM 4613 O O . ASP A 1 565 ? -3.673 0.076 19.688 1.00 85.94 565 ASP A O 1
ATOM 4617 N N . VAL A 1 566 ? -5.558 1.172 19.173 1.00 89.00 566 VAL A N 1
ATOM 4618 C CA . VAL A 1 566 ? -6.362 0.714 20.322 1.00 89.00 566 VAL A CA 1
ATOM 4619 C C . VAL A 1 566 ? -6.732 -0.774 20.190 1.00 89.00 566 VAL A C 1
ATOM 4621 O O . VAL A 1 566 ? -6.941 -1.290 19.093 1.00 89.00 566 VAL A O 1
ATOM 4624 N N . GLU A 1 567 ? -6.855 -1.474 21.317 1.00 90.06 567 GLU A N 1
ATOM 4625 C CA . GLU A 1 567 ? -7.262 -2.884 21.370 1.00 90.06 567 GLU A CA 1
ATOM 4626 C C . GLU A 1 567 ? -8.726 -3.073 20.913 1.00 90.06 567 GLU A C 1
ATOM 4628 O O . GLU A 1 567 ? -9.628 -2.366 21.371 1.00 90.06 567 GLU A O 1
ATOM 4633 N N . LEU A 1 568 ? -8.967 -4.013 19.987 1.00 87.56 568 LEU A N 1
ATOM 4634 C CA . LEU A 1 568 ? -10.263 -4.177 19.309 1.00 87.56 568 LEU A CA 1
ATOM 4635 C C . LEU A 1 568 ? -11.415 -4.467 20.282 1.00 87.56 568 LEU A C 1
ATOM 4637 O O . LEU A 1 568 ? -12.526 -3.990 20.060 1.00 87.56 568 LEU A O 1
ATOM 4641 N N . GLY A 1 569 ? -11.170 -5.235 21.348 1.00 87.62 569 GLY A N 1
ATOM 4642 C CA . GLY A 1 569 ? -12.172 -5.548 22.360 1.00 87.62 569 GLY A CA 1
ATOM 4643 C C . GLY A 1 569 ? -12.577 -4.324 23.155 1.00 87.62 569 GLY A C 1
ATOM 4644 O O . GLY A 1 569 ? -13.753 -3.977 23.139 1.00 87.62 569 GLY A O 1
ATOM 4645 N N . THR A 1 570 ? -11.626 -3.612 23.763 1.00 89.50 570 THR A N 1
ATOM 4646 C CA . THR A 1 570 ? -11.955 -2.391 24.514 1.00 89.50 570 THR A CA 1
ATOM 4647 C C . THR A 1 570 ? -12.596 -1.307 23.619 1.00 89.50 570 THR A C 1
ATOM 4649 O O . THR A 1 570 ? -13.476 -0.584 24.084 1.00 89.50 570 THR A O 1
ATOM 4652 N N . LEU A 1 571 ? -12.244 -1.212 22.325 1.00 91.19 571 LEU A N 1
ATOM 4653 C CA . LEU A 1 571 ? -12.934 -0.318 21.374 1.00 91.19 571 LEU A CA 1
ATOM 4654 C C . LEU A 1 571 ? -14.382 -0.754 21.092 1.00 91.19 571 LEU A C 1
ATOM 4656 O O . LEU A 1 571 ? -15.286 0.080 21.103 1.00 91.19 571 LEU A O 1
ATOM 4660 N N . PHE A 1 572 ? -14.609 -2.049 20.860 1.00 90.44 572 PHE A N 1
ATOM 4661 C CA . PHE A 1 572 ? -15.947 -2.603 20.647 1.00 90.44 572 PHE A CA 1
ATOM 4662 C C . PHE A 1 572 ? -16.823 -2.466 21.903 1.00 90.44 572 PHE A C 1
ATOM 4664 O O . PHE A 1 572 ? -17.999 -2.119 21.799 1.00 90.44 572 PHE A O 1
ATOM 4671 N N . GLU A 1 573 ? -16.243 -2.655 23.092 1.00 89.88 573 GLU A N 1
ATOM 4672 C CA . GLU A 1 573 ? -16.915 -2.407 24.368 1.00 89.88 573 GLU A CA 1
ATOM 4673 C C . GLU A 1 573 ? -17.282 -0.933 24.561 1.00 89.88 573 GLU A C 1
ATOM 4675 O O . GLU A 1 573 ? -18.364 -0.677 25.071 1.00 89.88 573 GLU A O 1
ATOM 4680 N N . LEU A 1 574 ? -16.460 0.036 24.125 1.00 89.56 574 LEU A N 1
ATOM 4681 C CA . LEU A 1 574 ? -16.852 1.455 24.147 1.00 89.56 574 LEU A CA 1
ATOM 4682 C C . LEU A 1 574 ? -18.081 1.707 23.264 1.00 89.56 574 LEU A C 1
ATOM 4684 O O . LEU A 1 574 ? -19.012 2.380 23.695 1.00 89.56 574 LEU A O 1
ATOM 4688 N N . MET A 1 575 ? -18.079 1.165 22.042 1.00 88.75 575 MET A N 1
ATOM 4689 C CA . MET A 1 575 ? -19.159 1.376 21.069 1.00 88.75 575 MET A CA 1
ATOM 4690 C C . MET A 1 575 ? -20.499 0.783 21.515 1.00 88.75 575 MET A C 1
ATOM 4692 O O . MET A 1 575 ? -21.537 1.344 21.191 1.00 88.75 575 MET A O 1
ATOM 4696 N N . ASN A 1 576 ? -20.476 -0.316 22.273 1.00 86.19 576 ASN A N 1
ATOM 4697 C CA . ASN A 1 576 ? -21.677 -1.030 22.718 1.00 86.19 576 ASN A CA 1
ATOM 4698 C C . ASN A 1 576 ? -21.981 -0.817 24.216 1.00 86.19 576 ASN A C 1
ATOM 4700 O O . ASN A 1 576 ? -22.879 -1.466 24.747 1.00 86.19 576 ASN A O 1
ATOM 4704 N N . PHE A 1 577 ? -21.246 0.055 24.925 1.00 84.88 577 PHE A N 1
ATOM 4705 C CA . PHE A 1 577 ? -21.304 0.125 26.392 1.00 84.88 577 PHE A CA 1
ATOM 4706 C C . PHE A 1 577 ? -22.711 0.434 26.915 1.00 84.88 577 PHE A C 1
ATOM 4708 O O . PHE A 1 577 ? -23.238 -0.297 27.751 1.00 84.88 577 PHE A O 1
ATOM 4715 N N . ALA A 1 578 ? -23.326 1.475 26.352 1.00 77.75 578 ALA A N 1
ATOM 4716 C CA . ALA A 1 578 ? -24.674 1.950 26.661 1.00 77.75 578 ALA A CA 1
ATOM 4717 C C . ALA A 1 578 ? -25.801 1.031 26.130 1.00 77.75 578 ALA A C 1
ATOM 4719 O O . ALA A 1 578 ? -26.974 1.369 26.237 1.00 77.75 578 ALA A O 1
ATOM 4720 N N . SER A 1 579 ? -25.451 -0.115 25.537 1.00 76.75 579 SER A N 1
ATOM 4721 C CA . SER A 1 579 ? -26.365 -1.211 25.174 1.00 76.75 579 SER A CA 1
ATOM 4722 C C . SER A 1 579 ? -25.964 -2.542 25.835 1.00 76.75 579 SER A C 1
ATOM 4724 O O . SER A 1 579 ? -26.457 -3.600 25.452 1.00 76.75 579 SER A O 1
ATOM 4726 N N . SER A 1 580 ? -25.023 -2.493 26.787 1.00 75.44 580 SER A N 1
ATOM 4727 C CA . SER A 1 580 ? -24.581 -3.621 27.624 1.00 75.44 580 SER A CA 1
ATOM 4728 C C . SER A 1 580 ? -24.922 -3.441 29.111 1.00 75.44 580 SER A C 1
ATOM 4730 O O . SER A 1 580 ? -24.605 -4.316 29.919 1.00 75.44 580 SER A O 1
ATOM 4732 N N . ILE A 1 581 ? -25.539 -2.298 29.424 1.00 70.62 581 ILE A N 1
ATOM 4733 C CA . ILE A 1 581 ? -26.375 -2.010 30.592 1.00 70.62 581 ILE A CA 1
ATOM 4734 C C . ILE A 1 581 ? -27.819 -2.146 30.092 1.00 70.62 581 ILE A C 1
ATOM 4736 O O . ILE A 1 581 ? -28.592 -2.885 30.735 1.00 70.62 581 ILE A O 1
#

Radius of gyration: 34.48 Å; chains: 1; bounding box: 101×99×88 Å